Protein AF-0000000081810546 (afdb_homodimer)

Structure (mmCIF, N/CA/C/O backbone):
data_AF-0000000081810546-model_v1
#
loop_
_entity.id
_entity.type
_entity.pdbx_description
1 polymer 'CBY1-interacting BAR domain-containing protein 2'
#
loop_
_atom_site.group_PDB
_atom_site.id
_atom_site.type_symbol
_atom_site.label_atom_id
_atom_site.label_alt_id
_atom_site.label_comp_id
_atom_site.label_asym_id
_atom_site.label_entity_id
_atom_site.label_seq_id
_atom_site.pdbx_PDB_ins_code
_atom_site.Cartn_x
_atom_site.Cartn_y
_atom_site.Cartn_z
_atom_site.occupancy
_atom_site.B_iso_or_equiv
_atom_site.auth_seq_id
_atom_site.auth_comp_id
_atom_site.auth_asym_id
_atom_site.auth_atom_id
_atom_site.pdbx_PDB_model_num
ATOM 1 N N . MET A 1 1 ? -5.316 53.25 13.602 1 51.03 1 MET A N 1
ATOM 2 C CA . MET A 1 1 ? -6.574 52.5 13.625 1 51.03 1 MET A CA 1
ATOM 3 C C . MET A 1 1 ? -6.75 51.688 12.352 1 51.03 1 MET A C 1
ATOM 5 O O . MET A 1 1 ? -7.125 50.5 12.414 1 51.03 1 MET A O 1
ATOM 9 N N . ALA A 1 2 ? -6.516 52.219 11.133 1 59.62 2 ALA A N 1
ATOM 10 C CA . ALA A 1 2 ? -6.668 51.562 9.828 1 59.62 2 ALA A CA 1
ATOM 11 C C . ALA A 1 2 ? -5.645 50.469 9.648 1 59.62 2 ALA A C 1
ATOM 13 O O . ALA A 1 2 ? -5.977 49.375 9.133 1 59.62 2 ALA A O 1
ATOM 14 N N . VAL A 1 3 ? -4.461 50.594 10.016 1 60.44 3 VAL A N 1
ATOM 15 C CA . VAL A 1 3 ? -3.383 49.625 9.852 1 60.44 3 VAL A CA 1
ATOM 16 C C . VAL A 1 3 ? -3.682 48.375 10.672 1 60.44 3 VAL A C 1
ATOM 18 O O . VAL A 1 3 ? -3.455 47.281 10.203 1 60.44 3 VAL A O 1
ATOM 21 N N . SER A 1 4 ? -4.176 48.688 11.867 1 66.25 4 SER A N 1
ATOM 22 C CA . SER A 1 4 ? -4.504 47.594 12.758 1 66.25 4 SER A CA 1
ATOM 23 C C . SER A 1 4 ? -5.625 46.719 12.172 1 66.25 4 SER A C 1
ATOM 25 O O . SER A 1 4 ? -5.559 45.5 12.219 1 66.25 4 SER A O 1
ATOM 27 N N . ARG A 1 5 ? -6.512 47.406 11.477 1 67.44 5 ARG A N 1
ATOM 28 C CA . ARG A 1 5 ? -7.633 46.688 10.883 1 67.44 5 ARG A CA 1
ATOM 29 C C . ARG A 1 5 ? -7.184 45.875 9.672 1 67.44 5 ARG A C 1
ATOM 31 O O . ARG A 1 5 ? -7.684 44.781 9.43 1 67.44 5 ARG A O 1
ATOM 38 N N . HIS A 1 6 ? -6.32 46.375 8.93 1 68.12 6 HIS A N 1
ATOM 39 C CA . HIS A 1 6 ? -5.789 45.688 7.762 1 68.12 6 HIS A CA 1
ATOM 40 C C . HIS A 1 6 ? -4.992 44.438 8.18 1 68.12 6 HIS A C 1
ATOM 42 O O . HIS A 1 6 ? -5.133 43.375 7.57 1 68.12 6 HIS A O 1
ATOM 48 N N . ARG A 1 7 ? -4.207 44.594 9.188 1 72.5 7 ARG A N 1
ATOM 49 C CA . ARG A 1 7 ? -3.443 43.469 9.711 1 72.5 7 ARG A CA 1
ATOM 50 C C . ARG A 1 7 ? -4.371 42.375 10.219 1 72.5 7 ARG A C 1
ATOM 52 O O . ARG A 1 7 ? -4.121 41.188 9.992 1 72.5 7 ARG A O 1
ATOM 59 N N . GLU A 1 8 ? -5.461 42.844 10.844 1 76.44 8 GLU A N 1
ATOM 60 C CA . GLU A 1 8 ? -6.43 41.906 11.375 1 76.44 8 GLU A CA 1
ATOM 61 C C . GLU A 1 8 ? -7.164 41.188 10.25 1 76.44 8 GLU A C 1
ATOM 63 O O . GLU A 1 8 ? -7.395 39.969 10.336 1 76.44 8 GLU A O 1
ATOM 68 N N . GLY A 1 9 ? -7.457 41.844 9.195 1 78.19 9 GLY A N 1
ATOM 69 C CA . GLY A 1 9 ? -8.086 41.25 8.039 1 78.19 9 GLY A CA 1
ATOM 70 C C . GLY A 1 9 ? -7.211 40.219 7.352 1 78.19 9 GLY A C 1
ATOM 71 O O . GLY A 1 9 ? -7.684 39.125 6.988 1 78.19 9 GLY A O 1
ATOM 72 N N . ASN A 1 10 ? -5.988 40.531 7.215 1 80.94 10 ASN A N 1
ATOM 73 C CA . ASN A 1 10 ? -5.031 39.594 6.613 1 80.94 10 ASN A CA 1
ATOM 74 C C . ASN A 1 10 ? -4.867 38.344 7.449 1 80.94 10 ASN A C 1
ATOM 76 O O . ASN A 1 10 ? -4.824 37.219 6.91 1 80.94 10 ASN A O 1
ATOM 80 N N . GLN A 1 11 ? -4.785 38.531 8.758 1 81 11 GLN A N 1
ATOM 81 C CA . GLN A 1 11 ? -4.637 37.375 9.648 1 81 11 GLN A CA 1
ATOM 82 C C . GLN A 1 11 ? -5.863 36.469 9.586 1 81 11 GLN A C 1
ATOM 84 O O . GLN A 1 11 ? -5.734 35.25 9.625 1 81 11 GLN A O 1
ATOM 89 N N . LEU A 1 12 ? -7.02 37.094 9.461 1 85 12 LEU A N 1
ATOM 90 C CA . LEU A 1 12 ? -8.258 36.312 9.367 1 85 12 LEU A CA 1
ATOM 91 C C . LEU A 1 12 ? -8.32 35.562 8.055 1 85 12 LEU A C 1
ATOM 93 O O . LEU A 1 12 ? -8.789 34.406 8.016 1 85 12 LEU A O 1
ATOM 97 N N . LYS A 1 13 ? -7.832 36.094 7.008 1 86.38 13 LYS A N 1
ATOM 98 C CA . LYS A 1 13 ? -7.773 35.438 5.715 1 86.38 13 LYS A CA 1
ATOM 99 C C . LYS A 1 13 ? -6.824 34.25 5.754 1 86.38 13 LYS A C 1
ATOM 101 O O . LYS A 1 13 ? -7.117 33.188 5.184 1 86.38 13 LYS A O 1
ATOM 106 N N . LEU A 1 14 ? -5.758 34.406 6.434 1 85.5 14 LEU A N 1
ATOM 107 C CA . LEU A 1 14 ? -4.785 33.312 6.559 1 85.5 14 LEU A CA 1
ATOM 108 C C . LEU A 1 14 ? -5.363 32.156 7.348 1 85.5 14 LEU A C 1
ATOM 110 O O . LEU A 1 14 ? -5.164 30.984 6.984 1 85.5 14 LEU A O 1
ATOM 114 N N . LEU A 1 15 ? -6.098 32.5 8.359 1 87.5 15 LEU A N 1
ATOM 115 C CA . LEU A 1 15 ? -6.707 31.438 9.172 1 87.5 15 LEU A CA 1
ATOM 116 C C . LEU A 1 15 ? -7.762 30.688 8.367 1 87.5 15 LEU A C 1
ATOM 118 O O . LEU A 1 15 ? -7.93 29.469 8.555 1 87.5 15 LEU A O 1
ATOM 122 N N . SER A 1 16 ? -8.438 31.406 7.582 1 90.88 16 SER A N 1
ATOM 123 C CA . SER A 1 16 ? -9.43 30.766 6.73 1 90.88 16 SER A CA 1
ATOM 124 C C . SER A 1 16 ? -8.773 29.812 5.75 1 90.88 16 SER A C 1
ATOM 126 O O . SER A 1 16 ? -9.289 28.703 5.512 1 90.88 16 SER A O 1
ATOM 128 N N . LYS A 1 17 ? -7.723 30.234 5.156 1 91.94 17 LYS A N 1
ATOM 129 C CA . LYS A 1 17 ? -6.961 29.375 4.254 1 91.94 17 LYS A CA 1
ATOM 130 C C . LYS A 1 17 ? -6.43 28.141 4.984 1 91.94 17 LYS A C 1
ATOM 132 O O . LYS A 1 17 ? -6.469 27.031 4.445 1 91.94 17 LYS A O 1
ATOM 137 N N . ASP A 1 18 ? -5.945 28.391 6.18 1 93.38 18 ASP A N 1
ATOM 138 C CA . ASP A 1 18 ? -5.406 27.297 6.98 1 93.38 18 ASP A CA 1
ATOM 139 C C . ASP A 1 18 ? -6.5 26.281 7.328 1 93.38 18 ASP A C 1
ATOM 141 O O . ASP A 1 18 ? -6.277 25.078 7.246 1 93.38 18 ASP A O 1
ATOM 145 N N . GLU A 1 19 ? -7.637 26.766 7.715 1 94.25 19 GLU A N 1
ATOM 146 C CA . GLU A 1 19 ? -8.781 25.906 8 1 94.25 19 GLU A CA 1
ATOM 147 C C . GLU A 1 19 ? -9.141 25.047 6.797 1 94.25 19 GLU A C 1
ATOM 149 O O . GLU A 1 19 ? -9.367 23.844 6.93 1 94.25 19 GLU A O 1
ATOM 154 N N . SER A 1 20 ? -9.219 25.656 5.6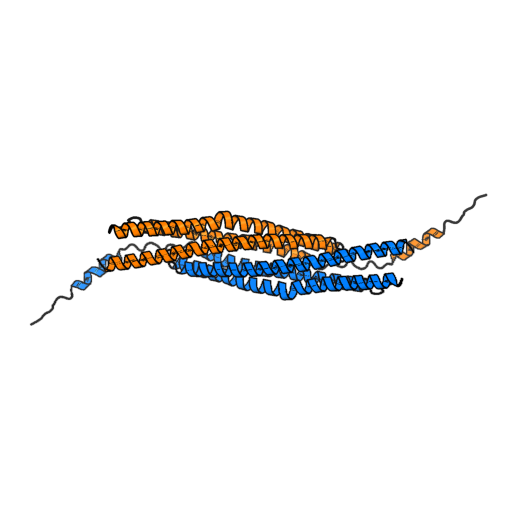68 1 95.31 20 SER A N 1
ATOM 155 C CA . SER A 1 20 ? -9.547 24.938 4.438 1 95.31 20 SER A CA 1
ATOM 156 C C . SER A 1 20 ? -8.508 23.859 4.133 1 95.31 20 SER A C 1
ATOM 158 O O . SER A 1 20 ? -8.852 22.766 3.703 1 95.31 20 SER A O 1
ATOM 160 N N . SER A 1 21 ? -7.258 24.219 4.324 1 95.31 21 SER A N 1
ATOM 161 C CA . SER A 1 21 ? -6.18 23.266 4.082 1 95.31 21 SER A CA 1
ATOM 162 C C . SER A 1 21 ? -6.301 22.047 4.996 1 95.31 21 SER A C 1
ATOM 164 O O . SER A 1 21 ? -6.105 20.922 4.551 1 95.31 21 SER A O 1
ATOM 166 N N . LEU A 1 22 ? -6.645 22.281 6.215 1 96.94 22 LEU A N 1
ATOM 167 C CA . LEU A 1 22 ? -6.805 21.203 7.176 1 96.94 22 LEU A CA 1
ATOM 168 C C . LEU A 1 22 ? -8 20.328 6.816 1 96.94 22 LEU A C 1
ATOM 170 O O . LEU A 1 22 ? -7.922 19.094 6.883 1 96.94 22 LEU A O 1
ATOM 174 N N . ARG A 1 23 ? -9.078 20.922 6.41 1 97.5 23 ARG A N 1
ATOM 175 C CA . ARG A 1 23 ? -10.258 20.188 5.98 1 97.5 23 ARG A CA 1
ATOM 176 C C . ARG A 1 23 ? -9.961 19.344 4.75 1 97.5 23 ARG A C 1
ATOM 178 O O . ARG A 1 23 ? -10.383 18.188 4.664 1 97.5 23 ARG A O 1
ATOM 185 N N . ASN A 1 24 ? -9.266 19.922 3.834 1 98.06 24 ASN A N 1
ATOM 186 C CA . ASN A 1 24 ? -8.898 19.203 2.621 1 98.06 24 ASN A CA 1
ATOM 187 C C . ASN A 1 24 ? -8 18.016 2.932 1 98.06 24 ASN A C 1
ATOM 189 O O . ASN A 1 24 ? -8.156 16.938 2.34 1 98.06 24 ASN A O 1
ATOM 193 N N . LEU A 1 25 ? -7.043 18.203 3.826 1 98.5 25 LEU A N 1
ATOM 194 C CA . LEU A 1 25 ? -6.188 17.094 4.219 1 98.5 25 LEU A CA 1
ATOM 195 C C . LEU A 1 25 ? -7 15.984 4.875 1 98.5 25 LEU A C 1
ATOM 197 O O . LEU A 1 25 ? -6.77 14.805 4.617 1 98.5 25 LEU A O 1
ATOM 201 N N . CYS A 1 26 ? -7.918 16.422 5.711 1 98.69 26 CYS A N 1
ATOM 202 C CA . CYS A 1 26 ? -8.812 15.461 6.348 1 98.69 26 CYS A CA 1
ATOM 203 C C . CYS A 1 26 ? -9.586 14.656 5.309 1 98.69 26 CYS A C 1
ATOM 205 O O . CYS A 1 26 ? -9.594 13.422 5.348 1 98.69 26 CYS A O 1
ATOM 207 N N . THR A 1 27 ? -10.172 15.344 4.324 1 98.75 27 THR A N 1
ATOM 208 C CA . THR A 1 27 ? -10.953 14.703 3.264 1 98.75 27 THR A CA 1
ATOM 209 C C . THR A 1 27 ? -10.07 13.781 2.426 1 98.75 27 THR A C 1
ATOM 211 O O . THR A 1 27 ? -10.461 12.656 2.109 1 98.75 27 THR A O 1
ATOM 214 N N . ALA A 1 28 ? -8.898 14.203 2.051 1 98.88 28 ALA A N 1
ATOM 215 C CA . ALA A 1 28 ? -7.961 13.398 1.27 1 98.88 28 ALA A CA 1
ATOM 216 C C . ALA A 1 28 ? -7.574 12.133 2.018 1 98.88 28 ALA A C 1
ATOM 218 O O . ALA A 1 28 ? -7.484 11.055 1.421 1 98.88 28 ALA A O 1
ATOM 219 N N . THR A 1 29 ? -7.355 12.258 3.301 1 98.88 29 THR A N 1
ATOM 220 C CA . THR A 1 29 ? -6.957 11.102 4.105 1 98.88 29 THR A CA 1
ATOM 221 C C . THR A 1 29 ? -8.102 10.102 4.207 1 98.88 29 THR A C 1
ATOM 223 O O . THR A 1 29 ? -7.871 8.891 4.172 1 98.88 29 THR A O 1
ATOM 226 N N . ALA A 1 30 ? -9.297 10.609 4.336 1 98.88 30 ALA A N 1
ATOM 227 C CA . ALA A 1 30 ? -10.453 9.727 4.379 1 98.88 30 ALA A CA 1
ATOM 228 C C . ALA A 1 30 ? -10.609 8.953 3.07 1 98.88 30 ALA A C 1
ATOM 230 O O . ALA A 1 30 ? -10.867 7.75 3.078 1 98.88 30 ALA A O 1
ATOM 231 N N . LYS A 1 31 ? -10.5 9.617 1.938 1 98.88 31 LYS A N 1
ATOM 232 C CA . LYS A 1 31 ? -10.562 8.961 0.635 1 98.88 31 LYS A CA 1
ATOM 233 C C . LYS A 1 31 ? -9.453 7.926 0.49 1 98.88 31 LYS A C 1
ATOM 235 O O . LYS A 1 31 ? -9.68 6.836 -0.043 1 98.88 31 LYS A O 1
ATOM 240 N N . TYR A 1 32 ? -8.273 8.328 0.966 1 98.94 32 TYR A N 1
ATOM 241 C CA . TYR A 1 32 ? -7.129 7.414 0.957 1 98.94 32 TYR A CA 1
ATOM 242 C C . TYR A 1 32 ? -7.434 6.152 1.755 1 98.94 32 TYR A C 1
ATOM 244 O O . TYR A 1 32 ? -7.184 5.039 1.286 1 98.94 32 TYR A O 1
ATOM 252 N N . ALA A 1 33 ? -7.988 6.324 2.912 1 98.94 33 ALA A N 1
ATOM 253 C CA . ALA A 1 33 ? -8.344 5.188 3.756 1 98.94 33 ALA A CA 1
ATOM 254 C C . ALA A 1 33 ? -9.336 4.27 3.055 1 98.94 33 ALA A C 1
ATOM 256 O O . ALA A 1 33 ? -9.25 3.045 3.16 1 98.94 33 ALA A O 1
ATOM 257 N N . ASN A 1 34 ? -10.258 4.855 2.357 1 98.88 34 ASN A N 1
ATOM 258 C CA . ASN A 1 34 ? -11.234 4.07 1.616 1 98.88 34 ASN A CA 1
ATOM 259 C C . ASN A 1 34 ? -10.57 3.203 0.552 1 98.88 34 ASN A C 1
ATOM 261 O O . ASN A 1 34 ? -10.945 2.043 0.366 1 98.88 34 ASN A O 1
ATOM 265 N N . VAL A 1 35 ? -9.641 3.73 -0.156 1 98.94 35 VAL A N 1
ATOM 266 C CA . VAL A 1 35 ? -8.969 2.982 -1.213 1 98.94 35 VAL A CA 1
ATOM 267 C C . VAL A 1 35 ? -8.07 1.915 -0.599 1 98.94 35 VAL A C 1
ATOM 269 O O . VAL A 1 35 ? -7.926 0.821 -1.15 1 98.94 35 VAL A O 1
ATOM 272 N N . VAL A 1 36 ? -7.41 2.207 0.556 1 98.94 36 VAL A N 1
ATOM 273 C CA . VAL A 1 36 ? -6.637 1.188 1.26 1 98.94 36 VAL A CA 1
ATOM 274 C C . VAL A 1 36 ? -7.539 0.01 1.618 1 98.94 36 VAL A C 1
ATOM 276 O O . VAL A 1 36 ? -7.133 -1.148 1.516 1 98.94 36 VAL A O 1
ATOM 279 N N . ALA A 1 37 ? -8.773 0.304 2.035 1 98.94 37 ALA A N 1
ATOM 280 C CA . ALA A 1 37 ? -9.711 -0.763 2.359 1 98.94 37 ALA A CA 1
ATOM 281 C C . ALA A 1 37 ? -10.016 -1.621 1.133 1 98.94 37 ALA A C 1
ATOM 283 O O . ALA A 1 37 ? -10.109 -2.848 1.232 1 98.94 37 ALA A O 1
ATOM 284 N N . LYS A 1 38 ? -10.203 -1.02 -0.005 1 98.88 38 LYS A N 1
ATOM 285 C CA . LYS A 1 38 ? -10.422 -1.76 -1.245 1 98.88 38 LYS A CA 1
ATOM 286 C C . LYS A 1 38 ? -9.203 -2.609 -1.596 1 98.88 38 LYS A C 1
ATOM 288 O O . LYS A 1 38 ? -9.336 -3.746 -2.051 1 98.88 38 LYS A O 1
ATOM 293 N N . LEU A 1 39 ? -8.031 -2.023 -1.406 1 98.88 39 LEU A N 1
ATOM 294 C CA . LEU A 1 39 ? -6.793 -2.738 -1.675 1 98.88 39 LEU A CA 1
ATOM 295 C C . LEU A 1 39 ? -6.68 -3.982 -0.8 1 98.88 39 LEU A C 1
ATOM 297 O O . LEU A 1 39 ? -6.223 -5.031 -1.261 1 98.88 39 LEU A O 1
ATOM 301 N N . ARG A 1 40 ? -7.094 -3.803 0.443 1 98.88 40 ARG A N 1
ATOM 302 C CA . ARG A 1 40 ? -7.129 -4.941 1.354 1 98.88 40 ARG A CA 1
ATOM 303 C C . ARG A 1 40 ? -7.98 -6.07 0.788 1 98.88 40 ARG A C 1
ATOM 305 O O . ARG A 1 40 ? -7.562 -7.23 0.784 1 98.88 40 ARG A O 1
ATOM 312 N N . GLY A 1 41 ? -9.156 -5.73 0.324 1 98.75 41 GLY A N 1
ATOM 313 C CA . GLY A 1 41 ? -10.023 -6.727 -0.281 1 98.75 41 GLY A CA 1
ATOM 314 C C . GLY A 1 41 ? -9.391 -7.426 -1.471 1 98.75 41 GLY A C 1
ATOM 315 O O . GLY A 1 41 ? -9.461 -8.648 -1.587 1 98.75 41 GLY A O 1
ATOM 316 N N . GLN A 1 42 ? -8.75 -6.68 -2.361 1 98.88 42 GLN A N 1
ATOM 317 C CA . GLN A 1 42 ? -8.086 -7.273 -3.52 1 98.88 42 GLN A CA 1
ATOM 318 C C . GLN A 1 42 ? -6.902 -8.133 -3.096 1 98.88 42 GLN A C 1
ATOM 320 O O . GLN A 1 42 ? -6.617 -9.156 -3.725 1 98.88 42 GLN A O 1
ATOM 325 N N . GLY A 1 43 ? -6.133 -7.668 -2.066 1 98.81 43 GLY A N 1
ATOM 326 C CA . GLY A 1 43 ? -5.055 -8.484 -1.521 1 98.81 43 GLY A CA 1
ATOM 327 C C . GLY A 1 43 ? -5.531 -9.82 -0.993 1 98.81 43 GLY A C 1
ATOM 328 O O . GLY A 1 43 ? -4.863 -10.844 -1.183 1 98.81 43 GLY A O 1
ATOM 329 N N . ASP A 1 44 ? -6.691 -9.852 -0.369 1 98.81 44 ASP A N 1
ATOM 330 C CA . ASP A 1 44 ? -7.285 -11.102 0.105 1 98.81 44 ASP A CA 1
ATOM 331 C C . ASP A 1 44 ? -7.609 -12.031 -1.06 1 98.81 44 ASP A C 1
ATOM 333 O O . ASP A 1 44 ? -7.461 -13.25 -0.944 1 98.81 44 ASP A O 1
ATOM 337 N N . ASP A 1 45 ? -8.086 -11.477 -2.119 1 98.81 45 ASP A N 1
ATOM 338 C CA . ASP A 1 45 ? -8.375 -12.281 -3.305 1 98.81 45 ASP A CA 1
ATOM 339 C C . ASP A 1 45 ? -7.113 -12.938 -3.848 1 98.81 45 ASP A C 1
ATOM 341 O O . ASP A 1 45 ? -7.121 -14.117 -4.199 1 98.81 45 ASP A O 1
ATOM 345 N N . ILE A 1 46 ? -6.008 -12.195 -3.918 1 98.88 46 ILE A N 1
ATOM 346 C CA . ILE A 1 46 ? -4.73 -12.734 -4.371 1 98.88 46 ILE A CA 1
ATOM 347 C C . ILE A 1 46 ? -4.293 -13.867 -3.441 1 98.88 46 ILE A C 1
ATOM 349 O O . ILE A 1 46 ? -3.881 -14.93 -3.9 1 98.88 46 ILE A O 1
ATOM 353 N N . ALA A 1 47 ? -4.387 -13.617 -2.166 1 98.88 47 ALA A N 1
ATOM 354 C CA . ALA A 1 47 ? -4 -14.648 -1.198 1 98.88 47 ALA A CA 1
ATOM 355 C C . ALA A 1 47 ? -4.809 -15.922 -1.403 1 98.88 47 ALA A C 1
ATOM 357 O O . ALA A 1 47 ? -4.258 -17.031 -1.358 1 98.88 47 ALA A O 1
ATOM 358 N N . THR A 1 48 ? -6.078 -15.75 -1.615 1 98.69 48 THR A N 1
ATOM 359 C CA . THR A 1 48 ? -6.973 -16.891 -1.841 1 98.69 48 THR A CA 1
ATOM 360 C C . THR A 1 48 ? -6.566 -17.656 -3.096 1 98.69 48 THR A C 1
ATOM 362 O O . THR A 1 48 ? -6.496 -18.875 -3.084 1 98.69 48 THR A O 1
ATOM 365 N N . GLN A 1 49 ? -6.262 -16.969 -4.16 1 98.44 49 GLN A N 1
ATOM 366 C CA . GLN A 1 49 ? -5.875 -17.609 -5.414 1 98.44 49 GLN A CA 1
ATOM 367 C C . GLN A 1 49 ? -4.52 -18.281 -5.285 1 98.44 49 GLN A C 1
ATOM 369 O O . GLN A 1 49 ? -4.301 -19.359 -5.855 1 98.44 49 GLN A O 1
ATOM 374 N N . LEU A 1 50 ? -3.562 -17.703 -4.559 1 98.5 50 LEU A N 1
ATOM 375 C CA . LEU A 1 50 ? -2.285 -18.344 -4.277 1 98.5 50 LEU A CA 1
ATOM 376 C C . LEU A 1 50 ? -2.492 -19.641 -3.486 1 98.5 50 LEU A C 1
ATOM 378 O O . LEU A 1 50 ? -1.842 -20.656 -3.758 1 98.5 50 LEU A O 1
ATOM 382 N N . HIS A 1 51 ? -3.393 -19.516 -2.537 1 98.31 51 HIS A N 1
ATOM 383 C CA . HIS A 1 51 ? -3.707 -20.719 -1.768 1 98.31 51 HIS A CA 1
ATOM 384 C C . HIS A 1 51 ? -4.254 -21.828 -2.666 1 98.31 51 HIS A C 1
ATOM 386 O O . HIS A 1 51 ? -3.834 -22.984 -2.561 1 98.31 51 HIS A O 1
ATOM 392 N N . THR A 1 52 ? -5.164 -21.484 -3.518 1 97.38 52 THR A N 1
ATOM 393 C CA . THR A 1 52 ? -5.719 -22.453 -4.465 1 97.38 52 THR A CA 1
ATOM 394 C C . THR A 1 52 ? -4.621 -23.016 -5.367 1 97.38 52 THR A C 1
ATOM 396 O O . THR A 1 52 ? -4.562 -24.219 -5.602 1 97.38 52 THR A O 1
ATOM 399 N N . LEU A 1 53 ? -3.734 -22.188 -5.809 1 96.38 53 LEU A N 1
ATOM 400 C CA . LEU A 1 53 ? -2.639 -22.594 -6.684 1 96.38 53 LEU A CA 1
ATOM 401 C C . LEU A 1 53 ? -1.701 -23.562 -5.973 1 96.38 53 LEU A C 1
ATOM 403 O O . LEU A 1 53 ? -1.115 -24.438 -6.605 1 96.38 53 LEU A O 1
ATOM 407 N N . SER A 1 54 ? -1.544 -23.406 -4.695 1 96.69 54 SER A N 1
ATOM 408 C CA . SER A 1 54 ? -0.663 -24.266 -3.91 1 96.69 54 SER A CA 1
ATOM 409 C C . SER A 1 54 ? -1.163 -25.703 -3.895 1 96.69 54 SER A C 1
ATOM 411 O O . SER A 1 54 ? -0.434 -26.625 -3.5 1 96.69 54 SER A O 1
ATOM 413 N N . THR A 1 55 ? -2.346 -25.938 -4.371 1 94.94 55 THR A N 1
ATOM 414 C CA . THR A 1 55 ? -2.893 -27.281 -4.434 1 94.94 55 THR A CA 1
ATOM 415 C C . THR A 1 55 ? -2.885 -27.812 -5.867 1 94.94 55 THR A C 1
ATOM 417 O O . THR A 1 55 ? -3.383 -28.906 -6.141 1 94.94 55 THR A O 1
ATOM 420 N N . SER A 1 56 ? -2.348 -27.062 -6.754 1 92.56 56 SER A N 1
ATOM 421 C CA . SER A 1 56 ? -2.344 -27.375 -8.18 1 92.56 56 SER A CA 1
ATOM 422 C C . SER A 1 56 ? -1.42 -28.562 -8.469 1 92.56 56 SER A C 1
ATOM 424 O O . SER A 1 56 ? -0.367 -28.703 -7.848 1 92.56 56 SER A O 1
ATOM 426 N N . ALA A 1 57 ? -1.674 -29.344 -9.469 1 89.19 57 ALA A N 1
ATOM 427 C CA . ALA A 1 57 ? -0.893 -30.516 -9.867 1 89.19 57 ALA A CA 1
ATOM 428 C C . ALA A 1 57 ? 0.325 -30.109 -10.688 1 89.19 57 ALA A C 1
ATOM 430 O O . ALA A 1 57 ? 1.226 -30.922 -10.914 1 89.19 57 ALA A O 1
ATOM 431 N N . ILE A 1 58 ? 0.351 -28.938 -11.055 1 88.75 58 ILE A N 1
ATOM 432 C CA . ILE A 1 58 ? 1.464 -28.422 -11.844 1 88.75 58 ILE A CA 1
ATOM 433 C C . ILE A 1 58 ? 2.744 -28.453 -11.016 1 88.75 58 ILE A C 1
ATOM 435 O O . ILE A 1 58 ? 3.832 -28.688 -11.547 1 88.75 58 ILE A O 1
ATOM 439 N N . PHE A 1 59 ? 2.625 -28.297 -9.812 1 92.88 59 PHE A N 1
ATOM 440 C CA . PHE A 1 59 ? 3.795 -28.078 -8.969 1 92.88 59 PHE A CA 1
ATOM 441 C C . PHE A 1 59 ? 4.121 -29.328 -8.156 1 92.88 59 PHE A C 1
ATOM 443 O O . PHE A 1 59 ? 3.217 -30.047 -7.73 1 92.88 59 PHE A O 1
ATOM 450 N N . GLU A 1 60 ? 5.418 -29.516 -7.973 1 91.5 60 GLU A N 1
ATOM 451 C CA . GLU A 1 60 ? 5.887 -30.531 -7.047 1 91.5 60 GLU A CA 1
ATOM 452 C C . GLU A 1 60 ? 5.555 -30.172 -5.602 1 91.5 60 GLU A C 1
ATOM 454 O O . GLU A 1 60 ? 5.363 -29 -5.281 1 91.5 60 GLU A O 1
ATOM 459 N N . PRO A 1 61 ? 5.539 -31.141 -4.762 1 93.75 61 PRO A N 1
ATOM 460 C CA . PRO A 1 61 ? 5.102 -30.906 -3.383 1 93.75 61 PRO A CA 1
ATOM 461 C C . PRO A 1 61 ? 5.902 -29.812 -2.68 1 93.75 61 PRO A C 1
ATOM 463 O O . PRO A 1 61 ? 5.332 -28.984 -1.966 1 93.75 61 PRO A O 1
ATOM 466 N N . HIS A 1 62 ? 7.188 -29.781 -2.852 1 92.38 62 HIS A N 1
ATOM 467 C CA . HIS A 1 62 ? 8 -28.781 -2.162 1 92.38 62 HIS A CA 1
ATOM 468 C C . HIS A 1 62 ? 7.695 -27.375 -2.67 1 92.38 62 HIS A C 1
ATOM 470 O O . HIS A 1 62 ? 7.719 -26.422 -1.899 1 92.38 62 HIS A O 1
ATOM 476 N N . LEU A 1 63 ? 7.367 -27.219 -3.906 1 94.69 63 LEU A N 1
ATOM 477 C CA . LEU A 1 63 ? 6.98 -25.922 -4.465 1 94.69 63 LEU A CA 1
ATOM 478 C C . LEU A 1 63 ? 5.59 -25.516 -3.988 1 94.69 63 LEU A C 1
ATOM 480 O O . LEU A 1 63 ? 5.344 -24.344 -3.713 1 94.69 63 LEU A O 1
ATOM 484 N N . LYS A 1 64 ? 4.707 -26.531 -3.863 1 96.19 64 LYS A N 1
ATOM 485 C CA . LYS A 1 64 ? 3.369 -26.266 -3.336 1 96.19 64 LYS A CA 1
ATOM 486 C C . LYS A 1 64 ? 3.438 -25.656 -1.942 1 96.19 64 LYS A C 1
ATOM 488 O O . LYS A 1 64 ? 2.719 -24.688 -1.648 1 96.19 64 LYS A O 1
ATOM 493 N N . ASN A 1 65 ? 4.289 -26.172 -1.183 1 97.06 65 ASN A N 1
ATOM 494 C CA . ASN A 1 65 ? 4.453 -25.656 0.175 1 97.06 65 ASN A CA 1
ATOM 495 C C . ASN A 1 65 ? 4.934 -24.203 0.177 1 97.06 65 ASN A C 1
ATOM 497 O O . ASN A 1 65 ? 4.5 -23.406 1.008 1 97.06 65 ASN A O 1
ATOM 501 N N . LYS A 1 66 ? 5.816 -23.922 -0.678 1 97.69 66 LYS A N 1
ATOM 502 C CA . LYS A 1 66 ? 6.344 -22.562 -0.765 1 97.69 66 LYS A CA 1
ATOM 503 C C . LYS A 1 66 ? 5.27 -21.578 -1.221 1 97.69 66 LYS A C 1
ATOM 505 O O . LYS A 1 66 ? 5.184 -20.469 -0.708 1 97.69 66 LYS A O 1
ATOM 510 N N . ILE A 1 67 ? 4.449 -22 -2.158 1 97.88 67 ILE A N 1
ATOM 511 C CA . ILE A 1 67 ? 3.35 -21.172 -2.627 1 97.88 67 ILE A CA 1
ATOM 512 C C . ILE A 1 67 ? 2.336 -20.969 -1.503 1 97.88 67 ILE A C 1
ATOM 514 O O . ILE A 1 67 ? 1.832 -19.859 -1.305 1 97.88 67 ILE A O 1
ATOM 518 N N . PHE A 1 68 ? 2.062 -22.016 -0.795 1 98.38 68 PHE A N 1
ATOM 519 C CA . PHE A 1 68 ? 1.164 -21.938 0.351 1 98.38 68 PHE A CA 1
ATOM 520 C C . PHE A 1 68 ? 1.682 -20.938 1.378 1 98.38 68 PHE A C 1
ATOM 522 O O . PHE A 1 68 ? 0.919 -20.109 1.889 1 98.38 68 PHE A O 1
ATOM 529 N N . PHE A 1 69 ? 2.914 -20.984 1.622 1 98.56 69 PHE A N 1
ATOM 530 C CA . PHE A 1 69 ? 3.523 -20.078 2.576 1 98.56 69 PHE A CA 1
ATOM 531 C C . PHE A 1 69 ? 3.414 -18.625 2.088 1 98.56 69 PHE A C 1
ATOM 533 O O . PHE A 1 69 ? 3.096 -17.734 2.863 1 98.56 69 PHE A O 1
ATOM 540 N N . ALA A 1 70 ? 3.688 -18.422 0.838 1 98.69 70 ALA A N 1
ATOM 541 C CA . ALA A 1 70 ? 3.537 -17.094 0.261 1 98.69 70 ALA A CA 1
ATOM 542 C C . ALA A 1 70 ? 2.102 -16.578 0.404 1 98.69 70 ALA A C 1
ATOM 544 O O . ALA A 1 70 ? 1.875 -15.414 0.724 1 98.69 70 ALA A O 1
ATOM 545 N N . ALA A 1 71 ? 1.146 -17.484 0.176 1 98.81 71 ALA A N 1
ATOM 546 C CA . ALA A 1 71 ? -0.26 -17.125 0.341 1 98.81 71 ALA A CA 1
ATOM 547 C C . ALA A 1 71 ? -0.54 -16.641 1.763 1 98.81 71 ALA A C 1
ATOM 549 O O . ALA A 1 71 ? -1.256 -15.656 1.963 1 98.81 71 ALA A O 1
ATOM 550 N N . GLN A 1 72 ? 0.029 -17.312 2.723 1 98.88 72 GLN A N 1
ATOM 551 C CA . GLN A 1 72 ? -0.15 -16.938 4.121 1 98.88 72 GLN A CA 1
ATOM 552 C C . GLN A 1 72 ? 0.469 -15.562 4.406 1 98.88 72 GLN A C 1
ATOM 554 O O . GLN A 1 72 ? -0.125 -14.742 5.109 1 98.88 72 GLN A O 1
ATOM 559 N N . CYS A 1 73 ? 1.606 -15.367 3.865 1 98.88 73 CYS A N 1
ATOM 560 C CA . CYS A 1 73 ? 2.26 -14.078 4.043 1 98.88 73 CYS A CA 1
ATOM 561 C C . CYS A 1 73 ? 1.425 -12.953 3.441 1 98.88 73 CYS A C 1
ATOM 563 O O . CYS A 1 73 ? 1.21 -11.922 4.082 1 98.88 73 CYS A O 1
ATOM 565 N N . VAL A 1 74 ? 0.93 -13.148 2.26 1 98.88 74 VAL A N 1
ATOM 566 C CA . VAL A 1 74 ? 0.122 -12.133 1.595 1 98.88 74 VAL A CA 1
ATOM 567 C C . VAL A 1 74 ? -1.153 -11.883 2.396 1 98.88 74 VAL A C 1
ATOM 569 O O . VAL A 1 74 ? -1.579 -10.734 2.551 1 98.88 74 VAL A O 1
ATOM 572 N N . SER A 1 75 ? -1.739 -12.93 2.875 1 98.94 75 SER A N 1
ATOM 573 C CA . SER A 1 75 ? -2.934 -12.789 3.701 1 98.94 75 SER A CA 1
ATOM 574 C C . SER A 1 75 ? -2.643 -11.984 4.961 1 98.94 75 SER A C 1
ATOM 576 O O . SER A 1 75 ? -3.436 -11.125 5.348 1 98.94 75 SER A O 1
ATOM 578 N N . GLN A 1 76 ? -1.554 -12.273 5.582 1 98.94 76 GLN A N 1
ATOM 579 C CA . GLN A 1 76 ? -1.199 -11.555 6.805 1 98.94 76 GLN A CA 1
ATOM 580 C C . GLN A 1 76 ? -0.932 -10.086 6.523 1 98.94 76 GLN A C 1
ATOM 582 O O . GLN A 1 76 ? -1.232 -9.219 7.355 1 98.94 76 GLN A O 1
ATOM 587 N N . VAL A 1 77 ? -0.338 -9.773 5.426 1 98.94 77 VAL A N 1
ATOM 588 C CA . VAL A 1 77 ? -0.169 -8.383 5.027 1 98.94 77 VAL A CA 1
ATOM 589 C C . VAL A 1 77 ? -1.523 -7.676 5.02 1 98.94 77 VAL A C 1
ATOM 591 O O . VAL A 1 77 ? -1.633 -6.52 5.441 1 98.94 77 VAL A O 1
ATOM 594 N N . GLN A 1 78 ? -2.57 -8.391 4.547 1 98.88 78 GLN A N 1
ATOM 595 C CA . GLN A 1 78 ? -3.893 -7.777 4.484 1 98.88 78 GLN A CA 1
ATOM 596 C C . GLN A 1 78 ? -4.457 -7.551 5.883 1 98.88 78 GLN A C 1
ATOM 598 O O . GLN A 1 78 ? -5.188 -6.582 6.113 1 98.88 78 GLN A O 1
ATOM 603 N N . ASP A 1 79 ? -4.113 -8.391 6.832 1 98.69 79 ASP A N 1
ATOM 604 C CA . ASP A 1 79 ? -4.508 -8.148 8.211 1 98.69 79 ASP A CA 1
ATOM 605 C C . ASP A 1 79 ? -3.936 -6.824 8.727 1 98.69 79 ASP A C 1
ATOM 607 O O . ASP A 1 79 ? -4.629 -6.062 9.398 1 98.69 79 ASP A O 1
ATOM 611 N N . TYR A 1 80 ? -2.734 -6.598 8.43 1 98.56 80 TYR A N 1
ATOM 612 C CA . TYR A 1 80 ? -2.111 -5.352 8.859 1 98.56 80 TYR A CA 1
ATOM 613 C C . TYR A 1 80 ? -2.682 -4.164 8.086 1 98.56 80 TYR A C 1
ATOM 615 O O . TYR A 1 80 ? -2.764 -3.055 8.617 1 98.56 80 TYR A O 1
ATOM 623 N N . ARG A 1 81 ? -3.033 -4.367 6.816 1 98.62 81 ARG A N 1
ATOM 624 C CA . ARG A 1 81 ? -3.721 -3.312 6.082 1 98.62 81 ARG A CA 1
ATOM 625 C C . ARG A 1 81 ? -5.055 -2.971 6.73 1 98.62 81 ARG A C 1
ATOM 627 O O . ARG A 1 81 ? -5.473 -1.81 6.73 1 98.62 81 ARG A O 1
ATOM 634 N N . SER A 1 82 ? -5.738 -4.016 7.309 1 98.75 82 SER A N 1
ATOM 635 C CA . SER A 1 82 ? -6.965 -3.76 8.055 1 98.75 82 SER A CA 1
ATOM 636 C C . SER A 1 82 ? -6.703 -2.867 9.258 1 98.75 82 SER A C 1
ATOM 638 O O . SER A 1 82 ? -7.492 -1.965 9.555 1 98.75 82 SER A O 1
ATOM 640 N N . LEU A 1 83 ? -5.617 -3.129 9.953 1 98.81 83 LEU A N 1
ATOM 641 C CA . LEU A 1 83 ? -5.227 -2.285 11.078 1 98.81 83 LEU A CA 1
ATOM 642 C C . LEU A 1 83 ? -4.906 -0.869 10.609 1 98.81 83 LEU A C 1
ATOM 644 O O . LEU A 1 83 ? -5.254 0.104 11.281 1 98.81 83 LEU A O 1
ATOM 648 N N . GLN A 1 84 ? -4.23 -0.775 9.469 1 98.81 84 GLN A N 1
ATOM 649 C CA . GLN A 1 84 ? -3.951 0.525 8.867 1 98.81 84 GLN A CA 1
ATOM 650 C C . GLN A 1 84 ? -5.238 1.306 8.617 1 98.81 84 GLN A C 1
ATOM 652 O O . GLN A 1 84 ? -5.34 2.479 8.984 1 98.81 84 GLN A O 1
ATOM 657 N N . VAL A 1 85 ? -6.223 0.673 8.023 1 98.94 85 VAL A N 1
ATOM 658 C CA . VAL A 1 85 ? -7.504 1.301 7.727 1 98.94 85 VAL A CA 1
ATOM 659 C C . VAL A 1 85 ? -8.172 1.755 9.023 1 98.94 85 VAL A C 1
ATOM 661 O O . VAL A 1 85 ? -8.672 2.877 9.109 1 98.94 85 VAL A O 1
ATOM 664 N N . GLU A 1 86 ? -8.109 0.931 9.977 1 98.88 86 GLU A N 1
ATOM 665 C CA . GLU A 1 86 ? -8.719 1.251 11.266 1 98.88 86 GLU A CA 1
ATOM 666 C C . GLU A 1 86 ? -8.062 2.477 11.898 1 98.88 86 GLU A C 1
ATOM 668 O O . GLU A 1 86 ? -8.758 3.375 12.375 1 98.88 86 GLU A O 1
ATOM 673 N N . ARG A 1 87 ? -6.754 2.52 11.906 1 98.88 87 ARG A N 1
ATOM 674 C CA . ARG A 1 87 ? -6.027 3.645 12.484 1 98.88 87 ARG A CA 1
ATOM 675 C C . ARG A 1 87 ? -6.312 4.934 11.719 1 98.88 87 ARG A C 1
ATOM 677 O O . ARG A 1 87 ? -6.484 5.992 12.32 1 98.88 87 ARG A O 1
ATOM 684 N N . LEU A 1 88 ? -6.352 4.824 10.422 1 98.88 88 LEU A N 1
ATOM 685 C CA . LEU A 1 88 ? -6.668 6 9.617 1 98.88 88 LEU A CA 1
ATOM 686 C C . LEU A 1 88 ? -8.07 6.516 9.93 1 98.88 88 LEU A C 1
ATOM 688 O O . LEU A 1 88 ? -8.25 7.707 10.195 1 98.88 88 LEU A O 1
ATOM 692 N N . GLU A 1 89 ? -9.016 5.641 10.008 1 98.81 89 GLU A N 1
ATOM 693 C CA . GLU A 1 89 ? -10.422 6.02 10.109 1 98.81 89 GLU A CA 1
ATOM 694 C C . GLU A 1 89 ? -10.781 6.395 11.539 1 98.81 89 GLU A C 1
ATOM 696 O O . GLU A 1 89 ? -11.641 7.258 11.766 1 98.81 89 GLU A O 1
ATOM 701 N N . ARG A 1 90 ? -10.133 5.797 12.516 1 98.62 90 ARG A N 1
ATOM 702 C CA . ARG A 1 90 ? -10.586 5.977 13.891 1 98.62 90 ARG A CA 1
ATOM 703 C C . ARG A 1 90 ? -9.664 6.922 14.656 1 98.62 90 ARG A C 1
ATOM 705 O O . ARG A 1 90 ? -10.031 7.422 15.727 1 98.62 90 ARG A O 1
ATOM 712 N N . GLN A 1 91 ? -8.508 7.148 14.109 1 98.56 91 GLN A N 1
ATOM 713 C CA . GLN A 1 91 ? -7.562 7.984 14.844 1 98.56 91 GLN A CA 1
ATOM 714 C C . GLN A 1 91 ? -7.117 9.18 14.008 1 98.56 91 GLN A C 1
ATOM 716 O O . GLN A 1 91 ? -7.391 10.328 14.359 1 98.56 91 GLN A O 1
ATOM 721 N N . VAL A 1 92 ? -6.609 8.945 12.859 1 98.81 92 VAL A N 1
ATOM 722 C CA . VAL A 1 92 ? -5.961 9.992 12.078 1 98.81 92 VAL A CA 1
ATOM 723 C C . VAL A 1 92 ? -7.008 10.961 11.539 1 98.81 92 VAL A C 1
ATOM 725 O O . VAL A 1 92 ? -6.914 12.172 11.766 1 98.81 92 VAL A O 1
ATOM 728 N N . VAL A 1 93 ? -8.023 10.406 10.836 1 98.88 93 VAL A N 1
ATOM 729 C CA . VAL A 1 93 ? -9.039 11.242 10.203 1 98.88 93 VAL A CA 1
ATOM 730 C C . VAL A 1 93 ? -9.773 12.047 11.273 1 98.88 93 VAL A C 1
ATOM 732 O O . VAL A 1 93 ? -9.914 13.266 11.156 1 98.88 93 VAL A O 1
ATOM 735 N N . PRO A 1 94 ? -10.18 11.469 12.422 1 98.75 94 PRO A N 1
ATOM 736 C CA . PRO A 1 94 ? -10.82 12.266 13.469 1 98.75 94 PRO A CA 1
ATOM 737 C C . PRO A 1 94 ? -9.898 13.336 14.047 1 98.75 94 PRO A C 1
ATOM 739 O O . PRO A 1 94 ? -10.344 14.438 14.359 1 98.75 94 PRO A O 1
ATOM 742 N N . SER A 1 95 ? -8.617 13.031 14.234 1 98.31 95 SER A N 1
ATOM 743 C CA . SER A 1 95 ? -7.656 14 14.75 1 98.31 95 SER A CA 1
ATOM 744 C C . SER A 1 95 ? -7.504 15.18 13.789 1 98.31 95 SER A C 1
ATOM 746 O O . SER A 1 95 ? -7.426 16.328 14.227 1 98.31 95 SER A O 1
ATOM 748 N N . LEU A 1 96 ? -7.484 14.93 12.523 1 98.25 96 LEU A N 1
ATOM 749 C CA . LEU A 1 96 ? -7.406 15.977 11.516 1 98.25 96 LEU A CA 1
ATOM 750 C C . LEU A 1 96 ? -8.688 16.812 11.508 1 98.25 96 LEU A C 1
ATOM 752 O O . LEU A 1 96 ? -8.633 18.031 11.367 1 98.25 96 LEU A O 1
ATOM 756 N N . HIS A 1 97 ? -9.75 16.109 11.672 1 98.19 97 HIS A N 1
ATOM 757 C CA . HIS A 1 97 ? -11.023 16.812 11.773 1 98.19 97 HIS A CA 1
ATOM 758 C C . HIS A 1 97 ? -11.047 17.75 12.969 1 98.19 97 HIS A C 1
ATOM 760 O O . HIS A 1 97 ? -11.523 18.891 12.867 1 98.19 97 HIS A O 1
ATOM 766 N N . ALA A 1 98 ? -10.555 17.266 14.07 1 97.69 98 ALA A N 1
ATOM 767 C CA . ALA A 1 98 ? -10.484 18.094 15.273 1 97.69 98 ALA A CA 1
ATOM 768 C C . ALA A 1 98 ? -9.594 19.312 15.055 1 97.69 98 ALA A C 1
ATOM 770 O O . ALA A 1 98 ? -9.891 20.391 15.562 1 97.69 98 ALA A O 1
ATOM 771 N N . CYS A 1 99 ? -8.523 19.156 14.359 1 96.69 99 CYS A N 1
ATOM 772 C CA . CYS A 1 99 ? -7.656 20.266 14.016 1 96.69 99 CYS A CA 1
ATOM 773 C C . CYS A 1 99 ? -8.414 21.328 13.219 1 96.69 99 CYS A C 1
ATOM 775 O O . CYS A 1 99 ? -8.359 22.516 13.547 1 96.69 99 CYS A O 1
ATOM 777 N N . ALA A 1 100 ? -9.148 20.906 12.211 1 96.69 100 ALA A N 1
ATOM 778 C CA . ALA A 1 100 ? -9.906 21.812 11.367 1 96.69 100 ALA A CA 1
ATOM 779 C C . ALA A 1 100 ? -10.969 22.562 12.18 1 96.69 100 ALA A C 1
ATOM 781 O O . ALA A 1 100 ? -11.148 23.766 12.031 1 96.69 100 ALA A O 1
ATOM 782 N N . THR A 1 101 ? -11.57 21.828 13.047 1 96.31 101 THR A N 1
ATOM 783 C CA . THR A 1 101 ? -12.609 22.406 13.898 1 96.31 101 THR A CA 1
ATOM 784 C C . THR A 1 101 ? -12.016 23.438 14.852 1 96.31 101 THR A C 1
ATOM 786 O O . THR A 1 101 ? -12.578 24.516 15.039 1 96.31 101 THR A O 1
ATOM 789 N N . SER A 1 102 ? -10.898 23.109 15.453 1 95 102 SER A N 1
ATOM 790 C CA . SER A 1 102 ? -10.211 24.031 16.344 1 95 102 SER A CA 1
ATOM 791 C C . SER A 1 102 ? -9.781 25.297 15.609 1 95 102 SER A C 1
ATOM 793 O O . SER A 1 102 ? -9.82 26.391 16.172 1 95 102 SER A O 1
ATOM 795 N N . CYS A 1 103 ? -9.336 25.125 14.422 1 93.56 103 CYS A N 1
ATOM 796 C CA . CYS A 1 103 ? -8.945 26.266 13.602 1 93.56 103 CYS A CA 1
ATOM 797 C C . CYS A 1 103 ? -10.141 27.156 13.305 1 93.56 103 CYS A C 1
ATOM 799 O O . CYS A 1 103 ? -10.031 28.391 13.367 1 93.56 103 CYS A O 1
ATOM 801 N N . ARG A 1 104 ? -11.219 26.547 13.008 1 93.69 104 ARG A N 1
ATOM 802 C CA . ARG A 1 104 ? -12.461 27.297 12.789 1 93.69 104 ARG A CA 1
ATOM 803 C C . ARG A 1 104 ? -12.852 28.078 14.031 1 93.69 104 ARG A C 1
ATOM 805 O O . ARG A 1 104 ? -13.266 29.234 13.938 1 93.69 104 ARG A O 1
ATOM 812 N N . GLN A 1 105 ? -12.742 27.516 15.156 1 92.81 105 GLN A N 1
ATOM 813 C CA . GLN A 1 105 ? -13.07 28.156 16.422 1 92.81 105 GLN A CA 1
ATOM 814 C C . GLN A 1 105 ? -12.133 29.328 16.703 1 92.81 105 GLN A C 1
ATOM 816 O O . GLN A 1 105 ? -12.57 30.391 17.156 1 92.81 105 GLN A O 1
ATOM 821 N N . ALA A 1 106 ? -10.875 29.047 16.469 1 89.56 106 ALA A N 1
ATOM 822 C CA . ALA A 1 106 ? -9.891 30.125 16.641 1 89.56 106 ALA A CA 1
ATOM 823 C C . ALA A 1 106 ? -10.203 31.297 15.734 1 89.56 106 ALA A C 1
ATOM 825 O O . ALA A 1 106 ? -10.094 32.469 16.156 1 89.56 106 ALA A O 1
ATOM 826 N N . ARG A 1 107 ? -10.586 31.031 14.523 1 88.56 107 ARG A N 1
ATOM 827 C CA . ARG A 1 107 ? -10.953 32.094 13.57 1 88.56 107 ARG A CA 1
ATOM 828 C C . ARG A 1 107 ? -12.188 32.844 14.047 1 88.56 107 ARG A C 1
ATOM 830 O O . ARG A 1 107 ? -12.219 34.062 13.992 1 88.56 107 ARG A O 1
ATOM 837 N N . SER A 1 108 ? -13.156 32.156 14.531 1 91 108 SER A N 1
ATOM 838 C CA . SER A 1 108 ? -14.383 32.75 15.031 1 91 108 SER A CA 1
ATOM 839 C C . SER A 1 108 ? -14.102 33.656 16.234 1 91 108 SER A C 1
ATOM 841 O O . SER A 1 108 ? -14.672 34.75 16.359 1 91 108 SER A O 1
ATOM 843 N N . LYS A 1 109 ? -13.273 33.188 17.141 1 88.69 109 LYS A N 1
ATOM 844 C CA . LYS A 1 109 ? -12.875 34 18.297 1 88.69 109 LYS A CA 1
ATOM 845 C C . LYS A 1 109 ? -12.164 35.281 17.875 1 88.69 109 LYS A C 1
ATOM 847 O O . LYS A 1 109 ? -12.461 36.344 18.391 1 88.69 109 LYS A O 1
ATOM 852 N N . ARG A 1 110 ? -11.312 35.125 16.969 1 86.06 110 ARG A N 1
ATOM 853 C CA . ARG A 1 110 ? -10.57 36.312 16.484 1 86.06 110 ARG A CA 1
ATOM 854 C C . ARG A 1 110 ? -11.5 37.312 15.82 1 86.06 110 ARG A C 1
ATOM 856 O O . ARG A 1 110 ? -11.328 38.5 15.969 1 86.06 110 ARG A O 1
ATOM 863 N N . THR A 1 111 ? -12.414 36.75 15.055 1 87.88 111 THR A N 1
ATOM 864 C CA . THR A 1 111 ? -13.406 37.594 14.398 1 87.88 111 THR A CA 1
ATOM 865 C C . THR A 1 111 ? -14.234 38.344 15.43 1 87.88 111 THR A C 1
ATOM 867 O O . THR A 1 111 ? -14.523 39.531 15.258 1 87.88 111 THR A O 1
ATOM 870 N N . SER A 1 112 ? -14.625 37.719 16.484 1 90 112 SER A N 1
ATOM 871 C CA . SER A 1 112 ? -15.422 38.344 17.547 1 90 112 SER A CA 1
ATOM 872 C C . SER A 1 112 ? -14.641 39.406 18.281 1 90 112 SER A C 1
ATOM 874 O O . SER A 1 112 ? -15.18 40.5 18.562 1 90 112 SER A O 1
ATOM 876 N N . PHE A 1 113 ? -13.406 39.188 18.562 1 87.44 113 PHE A N 1
ATOM 877 C CA . PHE A 1 113 ? -12.562 40.188 19.25 1 87.44 113 PHE A CA 1
ATOM 878 C C . PHE A 1 113 ? -12.312 41.375 18.375 1 87.44 113 PHE A C 1
ATOM 880 O O . PHE A 1 113 ? -12.289 42.531 18.859 1 87.44 113 PHE A O 1
ATOM 887 N N . ALA A 1 114 ? -12.023 41.094 17.094 1 83.75 114 ALA A N 1
ATOM 888 C CA . ALA A 1 114 ? -11.812 42.188 16.141 1 83.75 114 ALA A CA 1
ATOM 889 C C . ALA A 1 114 ? -13.055 43.062 16.031 1 83.75 114 ALA A C 1
ATOM 891 O O . ALA A 1 114 ? -12.953 44.312 15.969 1 83.75 114 ALA A O 1
ATOM 892 N N . ALA A 1 115 ? -14.203 42.469 16 1 87.06 115 ALA A N 1
ATOM 893 C CA . ALA A 1 115 ? -15.461 43.219 15.898 1 87.06 115 ALA A CA 1
ATOM 894 C C . ALA A 1 115 ? -15.695 44.094 17.125 1 87.06 115 ALA A C 1
ATOM 896 O O . ALA A 1 115 ? -16.297 45.156 17.031 1 87.06 115 ALA A O 1
ATOM 897 N N . ASN A 1 116 ? -15.156 43.75 18.297 1 89 116 ASN A N 1
ATOM 898 C CA . ASN A 1 116 ? -15.359 44.469 19.547 1 89 116 ASN A CA 1
ATOM 899 C C . ASN A 1 116 ? -14.164 45.344 19.891 1 89 116 ASN A C 1
ATOM 901 O O . ASN A 1 116 ? -14.078 45.875 21 1 89 116 ASN A O 1
ATOM 905 N N . ASN A 1 117 ? -13.18 45.344 18.969 1 84.69 117 ASN A N 1
ATOM 906 C CA . ASN A 1 117 ? -11.953 46.094 19.156 1 84.69 117 ASN A CA 1
ATOM 907 C C . ASN A 1 117 ? -11.258 45.719 20.469 1 84.69 117 ASN A C 1
ATOM 909 O O . ASN A 1 117 ? -10.805 46.594 21.219 1 84.69 117 ASN A O 1
ATOM 913 N N . SER A 1 118 ? -11.383 44.531 20.797 1 85.38 118 SER A N 1
ATOM 914 C CA . SER A 1 118 ? -10.727 43.969 21.984 1 85.38 118 SER A CA 1
ATOM 915 C C . SER A 1 118 ? -9.609 43.031 21.609 1 85.38 118 SER A C 1
ATOM 917 O O . SER A 1 118 ? -9.57 42.5 20.5 1 85.38 118 SER A O 1
ATOM 919 N N . ASP A 1 119 ? -8.641 43 22.531 1 80 119 ASP A N 1
ATOM 920 C CA . ASP A 1 119 ? -7.559 42.031 22.312 1 80 119 ASP A CA 1
ATOM 921 C C . ASP A 1 119 ? -7.902 40.656 22.922 1 80 119 ASP A C 1
ATOM 923 O O . ASP A 1 119 ? -8.586 40.594 23.938 1 80 119 ASP A O 1
ATOM 927 N N . ASN A 1 120 ? -7.629 39.594 22.172 1 81.94 120 ASN A N 1
ATOM 928 C CA . ASN A 1 120 ? -7.676 38.219 22.719 1 81.94 120 ASN A CA 1
ATOM 929 C C . ASN A 1 120 ? -6.402 37.906 23.5 1 81.94 120 ASN A C 1
ATOM 931 O O . ASN A 1 120 ? -5.367 37.594 22.891 1 81.94 120 ASN A O 1
ATOM 935 N N . PRO A 1 121 ? -6.469 37.906 24.797 1 83.44 121 PRO A N 1
ATOM 936 C CA . PRO A 1 121 ? -5.258 37.688 25.594 1 83.44 121 PRO A CA 1
ATOM 937 C C . PRO A 1 121 ? -4.711 36.281 25.438 1 83.44 121 PRO A C 1
ATOM 939 O O . PRO A 1 121 ? -3.551 36.031 25.766 1 83.44 121 PRO A O 1
ATOM 942 N N . LYS A 1 122 ? -5.465 35.344 24.859 1 85.75 122 LYS A N 1
ATOM 943 C CA . LYS A 1 122 ? -5.043 33.938 24.781 1 85.75 122 LYS A CA 1
ATOM 944 C C . LYS A 1 122 ? -4.664 33.562 23.359 1 85.75 122 LYS A C 1
ATOM 946 O O . LYS A 1 122 ? -4.594 32.375 23.016 1 85.75 122 LYS A O 1
ATOM 951 N N . LEU A 1 123 ? -4.426 34.469 22.547 1 81.19 123 LEU A N 1
ATOM 952 C CA . LEU A 1 123 ? -4.18 34.25 21.125 1 81.19 123 LEU A CA 1
ATOM 953 C C . LEU A 1 123 ? -2.971 33.344 20.922 1 81.19 123 LEU A C 1
ATOM 955 O O . LEU A 1 123 ? -3.027 32.406 20.125 1 81.19 123 LEU A O 1
ATOM 959 N N . ALA A 1 124 ? -1.952 33.656 21.656 1 83.25 124 ALA A N 1
ATOM 960 C CA . ALA A 1 124 ? -0.717 32.875 21.531 1 83.25 124 ALA A CA 1
ATOM 961 C C . ALA A 1 124 ? -0.903 31.453 22.016 1 83.25 124 ALA A C 1
ATOM 963 O O . ALA A 1 124 ? -0.415 30.5 21.406 1 83.25 124 ALA A O 1
ATOM 964 N N . GLU A 1 125 ? -1.598 31.312 23.094 1 86.81 125 GLU A N 1
ATOM 965 C CA . GLU A 1 125 ? -1.881 30 23.641 1 86.81 125 GLU A CA 1
ATOM 966 C C . GLU A 1 125 ? -2.768 29.188 22.719 1 86.81 125 GLU A C 1
ATOM 968 O O . GLU A 1 125 ? -2.557 27.984 22.547 1 86.81 125 GLU A O 1
ATOM 973 N N . ASP A 1 126 ? -3.721 29.797 22.141 1 86.44 126 ASP A N 1
ATOM 974 C CA . ASP A 1 126 ? -4.629 29.156 21.203 1 86.44 126 ASP A CA 1
ATOM 975 C C . ASP A 1 126 ? -3.875 28.656 19.969 1 86.44 126 ASP A C 1
ATOM 977 O O . ASP A 1 126 ? -4.121 27.547 19.484 1 86.44 126 ASP A O 1
ATOM 981 N N . ARG A 1 127 ? -2.961 29.438 19.562 1 85.94 127 ARG A N 1
ATOM 982 C CA . ARG A 1 127 ? -2.17 29.078 18.391 1 85.94 127 ARG A CA 1
ATOM 983 C C . ARG A 1 127 ? -1.272 27.875 18.672 1 85.94 127 ARG A C 1
ATOM 985 O O . ARG A 1 127 ? -1.162 26.969 17.859 1 85.94 127 ARG A O 1
ATOM 992 N N . LYS A 1 128 ? -0.698 27.922 19.812 1 90.5 128 LYS A N 1
ATOM 993 C CA . LYS A 1 128 ? 0.193 26.844 20.203 1 90.5 128 LYS A CA 1
ATOM 994 C C . LYS A 1 128 ? -0.574 25.531 20.359 1 90.5 128 LYS A C 1
ATOM 996 O O . LYS A 1 128 ? -0.107 24.469 19.922 1 90.5 128 LYS A O 1
ATOM 1001 N N . ALA A 1 129 ? -1.703 25.672 20.922 1 92.38 129 ALA A N 1
ATOM 1002 C CA . ALA A 1 129 ? -2.531 24.484 21.109 1 92.38 129 ALA A CA 1
ATOM 1003 C C . ALA A 1 129 ? -2.955 23.891 19.766 1 92.38 129 ALA A C 1
ATOM 1005 O O . ALA A 1 129 ? -2.955 22.672 19.594 1 92.38 129 ALA A O 1
ATOM 1006 N N . LEU A 1 130 ? -3.307 24.734 18.891 1 93.38 130 LEU A N 1
ATOM 1007 C CA . LEU A 1 130 ? -3.699 24.312 17.547 1 93.38 130 LEU A CA 1
ATOM 1008 C C . LEU A 1 130 ? -2.527 23.672 16.828 1 93.38 130 LEU A C 1
ATOM 1010 O O . LEU A 1 130 ? -2.676 22.594 16.219 1 93.38 130 LEU A O 1
ATOM 1014 N N . GLN A 1 131 ? -1.415 24.266 16.891 1 94.25 131 GLN A N 1
ATOM 1015 C CA . GLN A 1 131 ? -0.212 23.734 16.266 1 94.25 131 GLN A CA 1
ATOM 1016 C C . GLN A 1 131 ? 0.133 22.359 16.812 1 94.25 131 GLN A C 1
ATOM 1018 O O . GLN A 1 131 ? 0.422 21.422 16.047 1 94.25 131 GLN A O 1
ATOM 1023 N N . ASP A 1 132 ? 0.073 22.266 18.109 1 94.12 132 ASP A N 1
ATOM 1024 C CA . ASP A 1 132 ? 0.418 21 18.75 1 94.12 132 ASP A CA 1
ATOM 1025 C C . ASP A 1 132 ? -0.531 19.891 18.312 1 94.12 132 ASP A C 1
ATOM 1027 O O . ASP A 1 132 ? -0.096 18.766 18.047 1 94.12 132 ASP A O 1
ATOM 1031 N N . ARG A 1 133 ? -1.761 20.156 18.25 1 95 133 ARG A N 1
ATOM 1032 C CA . ARG A 1 133 ? -2.77 19.172 17.859 1 95 133 ARG A CA 1
ATOM 1033 C C . ARG A 1 133 ? -2.553 18.719 16.422 1 95 133 ARG A C 1
ATOM 1035 O O . ARG A 1 133 ? -2.584 17.516 16.141 1 95 133 ARG A O 1
ATOM 1042 N N . CYS A 1 134 ? -2.342 19.688 15.578 1 96.38 134 CYS A N 1
ATOM 1043 C CA . CYS A 1 134 ? -2.137 19.375 14.172 1 96.38 134 CYS A CA 1
ATOM 1044 C C . CYS A 1 134 ? -0.85 18.578 13.969 1 96.38 134 CYS A C 1
ATOM 1046 O O . CYS A 1 134 ? -0.802 17.656 13.148 1 96.38 134 CYS A O 1
ATOM 1048 N N . TRP A 1 135 ? 0.133 18.938 14.789 1 95.94 135 TRP A N 1
ATOM 1049 C CA . TRP A 1 135 ? 1.416 18.25 14.711 1 95.94 135 TRP A CA 1
ATOM 1050 C C . TRP A 1 135 ? 1.268 16.781 15.094 1 95.94 135 TRP A C 1
ATOM 1052 O O . TRP A 1 135 ? 1.806 15.898 14.422 1 95.94 135 TRP A O 1
ATOM 1062 N N . ARG A 1 136 ? 0.51 16.516 16.078 1 95.88 136 ARG A N 1
ATOM 1063 C CA . ARG A 1 136 ? 0.257 15.156 16.516 1 95.88 136 ARG A CA 1
ATOM 1064 C C . ARG A 1 136 ? -0.489 14.359 15.445 1 95.88 136 ARG A C 1
ATOM 1066 O O . ARG A 1 136 ? -0.178 13.195 15.203 1 95.88 136 ARG A O 1
ATOM 1073 N N . ALA A 1 137 ? -1.456 14.969 14.859 1 97.75 137 ALA A N 1
ATOM 1074 C CA . ALA A 1 137 ? -2.225 14.305 13.812 1 97.75 137 ALA A CA 1
ATOM 1075 C C . ALA A 1 137 ? -1.329 13.906 12.641 1 97.75 137 ALA A C 1
ATOM 1077 O O . ALA A 1 137 ? -1.46 12.812 12.102 1 97.75 137 ALA A O 1
ATOM 1078 N N . LEU A 1 138 ? -0.405 14.758 12.273 1 97.88 138 LEU A N 1
ATOM 1079 C CA . LEU A 1 138 ? 0.524 14.484 11.18 1 97.88 138 LEU A CA 1
ATOM 1080 C C . LEU A 1 138 ? 1.47 13.344 11.547 1 97.88 138 LEU A C 1
ATOM 1082 O O . LEU A 1 138 ? 1.731 12.469 10.719 1 97.88 138 LEU A O 1
ATOM 1086 N N . ARG A 1 139 ? 1.908 13.445 12.75 1 97.44 139 ARG A N 1
ATOM 1087 C CA . ARG A 1 139 ? 2.764 12.375 13.242 1 97.44 139 ARG A CA 1
ATOM 1088 C C . ARG A 1 139 ? 2.053 11.031 13.172 1 97.44 139 ARG A C 1
ATOM 1090 O O . ARG A 1 139 ? 2.625 10.047 12.695 1 97.44 139 ARG A O 1
ATOM 1097 N N . ASP A 1 140 ? 0.843 10.992 13.602 1 97.94 140 ASP A N 1
ATOM 1098 C CA . ASP A 1 140 ? 0.067 9.758 13.586 1 97.94 140 ASP A CA 1
ATOM 1099 C C . ASP A 1 140 ? -0.127 9.25 12.164 1 97.94 140 ASP A C 1
ATOM 1101 O O . ASP A 1 140 ? -0.072 8.039 11.914 1 97.94 140 ASP A O 1
ATOM 1105 N N . LEU A 1 141 ? -0.404 10.109 11.234 1 98.88 141 LEU A N 1
ATOM 1106 C CA . LEU A 1 141 ? -0.577 9.734 9.836 1 98.88 141 LEU A CA 1
ATOM 1107 C C . LEU A 1 141 ? 0.676 9.055 9.297 1 98.88 141 LEU A C 1
ATOM 1109 O O . LEU A 1 141 ? 0.602 7.949 8.758 1 98.88 141 LEU A O 1
ATOM 1113 N N . LEU A 1 142 ? 1.833 9.664 9.492 1 98.81 142 LEU A N 1
ATOM 1114 C CA . LEU A 1 142 ? 3.084 9.148 8.945 1 98.81 142 LEU A CA 1
ATOM 1115 C C . LEU A 1 142 ? 3.492 7.859 9.641 1 98.81 142 LEU A C 1
ATOM 1117 O O . LEU A 1 142 ? 3.975 6.926 9 1 98.81 142 LEU A O 1
ATOM 1121 N N . GLN A 1 143 ? 3.254 7.82 10.906 1 98.69 143 GLN A N 1
ATOM 1122 C CA . GLN A 1 143 ? 3.611 6.625 11.664 1 98.69 143 GLN A CA 1
ATOM 1123 C C . GLN A 1 143 ? 2.711 5.449 11.289 1 98.69 143 GLN A C 1
ATOM 1125 O O . GLN A 1 143 ? 3.156 4.301 11.273 1 98.69 143 GLN A O 1
ATOM 1130 N N . THR A 1 144 ? 1.457 5.703 11.07 1 98.88 144 THR A N 1
ATOM 1131 C CA . THR A 1 144 ? 0.54 4.66 10.625 1 98.88 144 THR A CA 1
ATOM 1132 C C . THR A 1 144 ? 1.009 4.059 9.305 1 98.88 144 THR A C 1
ATOM 1134 O O . THR A 1 144 ? 1.034 2.836 9.141 1 98.88 144 THR A O 1
ATOM 1137 N N . GLU A 1 145 ? 1.402 4.891 8.352 1 98.88 145 GLU A N 1
ATOM 1138 C CA . GLU A 1 145 ? 1.904 4.418 7.062 1 98.88 145 GLU A CA 1
ATOM 1139 C 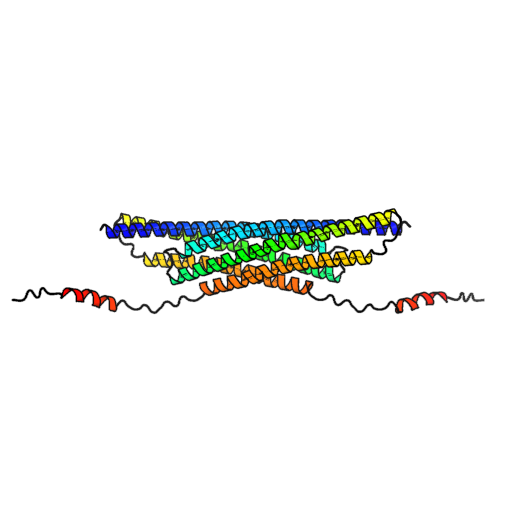C . GLU A 1 145 ? 3.197 3.627 7.234 1 98.88 145 GLU A C 1
ATOM 1141 O O . GLU A 1 145 ? 3.33 2.523 6.699 1 98.88 145 GLU A O 1
ATOM 1146 N N . LEU A 1 146 ? 4.086 4.184 8.008 1 98.81 146 LEU A N 1
ATOM 1147 C CA . LEU A 1 146 ? 5.363 3.512 8.227 1 98.81 146 LEU A CA 1
ATOM 1148 C C . LEU A 1 146 ? 5.152 2.123 8.82 1 98.81 146 LEU A C 1
ATOM 1150 O O . LEU A 1 146 ? 5.738 1.146 8.352 1 98.81 146 LEU A O 1
ATOM 1154 N N . ALA A 1 147 ? 4.336 2.059 9.805 1 98.81 147 ALA A N 1
ATOM 1155 C CA . ALA A 1 147 ? 4.09 0.788 10.477 1 98.81 147 ALA A CA 1
ATOM 1156 C C . ALA A 1 147 ? 3.551 -0.256 9.508 1 98.81 147 ALA A C 1
ATOM 1158 O O . ALA A 1 147 ? 3.975 -1.414 9.531 1 98.81 147 ALA A O 1
ATOM 1159 N N . SER A 1 148 ? 2.609 0.124 8.711 1 98.81 148 SER A N 1
ATOM 1160 C CA . SER A 1 148 ? 2.012 -0.801 7.75 1 98.81 148 SER A CA 1
ATOM 1161 C C . SER A 1 148 ? 3.049 -1.316 6.758 1 98.81 148 SER A C 1
ATOM 1163 O O . SER A 1 148 ? 3.08 -2.51 6.449 1 98.81 148 SER A O 1
ATOM 1165 N N . HIS A 1 149 ? 3.906 -0.5 6.262 1 98.88 149 HIS A N 1
ATOM 1166 C CA . HIS A 1 149 ? 4.898 -0.902 5.27 1 98.88 149 HIS A CA 1
ATOM 1167 C C . HIS A 1 149 ? 5.996 -1.751 5.902 1 98.88 149 HIS A C 1
ATOM 1169 O O . HIS A 1 149 ? 6.531 -2.658 5.262 1 98.88 149 HIS A O 1
ATOM 1175 N N . VAL A 1 150 ? 6.383 -1.41 7.141 1 98.88 150 VAL A N 1
ATOM 1176 C CA . VAL A 1 150 ? 7.387 -2.209 7.836 1 98.88 150 VAL A CA 1
ATOM 1177 C C . VAL A 1 150 ? 6.918 -3.658 7.938 1 98.88 150 VAL A C 1
ATOM 1179 O O . VAL A 1 150 ? 7.676 -4.586 7.648 1 98.88 150 VAL A O 1
ATOM 1182 N N . ARG A 1 151 ? 5.656 -3.842 8.266 1 98.81 151 ARG A N 1
ATOM 1183 C CA . ARG A 1 151 ? 5.113 -5.191 8.375 1 98.81 151 ARG A CA 1
ATOM 1184 C C . ARG A 1 151 ? 5.051 -5.871 7.012 1 98.81 151 ARG A C 1
ATOM 1186 O O . ARG A 1 151 ? 5.312 -7.07 6.898 1 98.81 151 ARG A O 1
ATOM 1193 N N . ALA A 1 152 ? 4.711 -5.176 6.059 1 98.94 152 ALA A N 1
ATOM 1194 C CA . ALA A 1 152 ? 4.668 -5.727 4.707 1 98.94 152 ALA A CA 1
ATOM 1195 C C . ALA A 1 152 ? 6.051 -6.191 4.258 1 98.94 152 ALA A C 1
ATOM 1197 O O . ALA A 1 152 ? 6.191 -7.27 3.678 1 98.94 152 ALA A O 1
ATOM 1198 N N . VAL A 1 153 ? 7.09 -5.402 4.551 1 98.88 153 VAL A N 1
ATOM 1199 C CA . VAL A 1 153 ? 8.453 -5.766 4.172 1 98.88 153 VAL A CA 1
ATOM 1200 C C . VAL A 1 153 ? 8.859 -7.051 4.883 1 98.88 153 VAL A C 1
ATOM 1202 O O . VAL A 1 153 ? 9.461 -7.938 4.277 1 98.88 153 VAL A O 1
ATOM 1205 N N . GLU A 1 154 ? 8.531 -7.082 6.094 1 98.88 154 GLU A N 1
ATOM 1206 C CA . GLU A 1 154 ? 8.852 -8.281 6.863 1 98.88 154 GLU A CA 1
ATOM 1207 C C . GLU A 1 154 ? 8.227 -9.523 6.23 1 98.88 154 GLU A C 1
ATOM 1209 O O . GLU A 1 154 ? 8.922 -10.516 5.992 1 98.88 154 GLU A O 1
ATOM 1214 N N . LEU A 1 155 ? 7 -9.492 5.934 1 98.94 155 LEU A N 1
ATOM 1215 C CA . LEU A 1 155 ? 6.254 -10.648 5.461 1 98.94 155 LEU A CA 1
ATOM 1216 C C . LEU A 1 155 ? 6.621 -10.984 4.02 1 98.94 155 LEU A C 1
ATOM 1218 O O . LEU A 1 155 ? 6.82 -12.156 3.68 1 98.94 155 LEU A O 1
ATOM 1222 N N . TYR A 1 156 ? 6.801 -10.008 3.166 1 98.81 156 TYR A N 1
ATOM 1223 C CA . TYR A 1 156 ? 7.184 -10.266 1.781 1 98.81 156 TYR A CA 1
ATOM 1224 C C . TYR A 1 156 ? 8.625 -10.742 1.693 1 98.81 156 TYR A C 1
ATOM 1226 O O . TYR A 1 156 ? 8.977 -11.531 0.81 1 98.81 156 TYR A O 1
ATOM 1234 N N . SER A 1 157 ? 9.477 -10.211 2.596 1 98.75 157 SER A N 1
ATOM 1235 C CA . SER A 1 157 ? 10.836 -10.734 2.641 1 98.75 157 SER A CA 1
ATOM 1236 C C . SER A 1 157 ? 10.844 -12.227 2.947 1 98.75 157 SER A C 1
ATOM 1238 O O . SER A 1 157 ? 11.602 -12.992 2.342 1 98.75 157 SER A O 1
ATOM 1240 N N . GLN A 1 158 ? 10.023 -12.641 3.875 1 98.69 158 GLN A N 1
ATOM 1241 C CA . GLN A 1 158 ? 9.898 -14.062 4.188 1 98.69 158 GLN A CA 1
ATOM 1242 C C . GLN A 1 158 ? 9.391 -14.852 2.982 1 98.69 158 GLN A C 1
ATOM 1244 O O . GLN A 1 158 ? 9.945 -15.891 2.635 1 98.69 158 GLN A O 1
ATOM 1249 N N . ALA A 1 159 ? 8.336 -14.391 2.355 1 98.56 159 ALA A N 1
ATOM 1250 C CA . ALA A 1 159 ? 7.773 -15.055 1.184 1 98.56 159 ALA A CA 1
ATOM 1251 C C . ALA A 1 159 ? 8.812 -15.172 0.072 1 98.56 159 ALA A C 1
ATOM 1253 O O . ALA A 1 159 ? 8.984 -16.25 -0.517 1 98.56 159 ALA A O 1
ATOM 1254 N N . CYS A 1 160 ? 9.531 -14.133 -0.173 1 97.81 160 CYS A N 1
ATOM 1255 C CA . CYS A 1 160 ? 10.539 -14.109 -1.227 1 97.81 160 CYS A CA 1
ATOM 1256 C C . CYS A 1 160 ? 11.695 -15.047 -0.899 1 97.81 160 CYS A C 1
ATOM 1258 O O . CYS A 1 160 ? 12.234 -15.711 -1.789 1 97.81 160 CYS A O 1
ATOM 1260 N N . SER A 1 161 ? 12.062 -15.07 0.329 1 96.75 161 SER A N 1
ATOM 1261 C CA . SER A 1 161 ? 13.141 -15.977 0.727 1 96.75 161 SER A CA 1
ATOM 1262 C C . SER A 1 161 ? 12.781 -17.422 0.425 1 96.75 161 SER A C 1
ATOM 1264 O O . SER A 1 161 ? 13.633 -18.203 -0.024 1 96.75 161 SER A O 1
ATOM 1266 N N . GLN A 1 162 ? 11.547 -17.797 0.623 1 94.5 162 GLN A N 1
ATOM 1267 C CA . GLN A 1 162 ? 11.094 -19.156 0.33 1 94.5 162 GLN A CA 1
ATOM 1268 C C . GLN A 1 162 ? 11.109 -19.422 -1.172 1 94.5 162 GLN A C 1
ATOM 1270 O O . GLN A 1 162 ? 11.57 -20.484 -1.614 1 94.5 162 GLN A O 1
ATOM 1275 N N . ILE A 1 163 ? 10.695 -18.516 -1.941 1 94.12 163 ILE A N 1
ATOM 1276 C CA . ILE A 1 163 ? 10.531 -18.703 -3.379 1 94.12 163 ILE A CA 1
ATOM 1277 C C . ILE A 1 163 ? 11.891 -18.672 -4.066 1 94.12 163 ILE A C 1
ATOM 1279 O O . ILE A 1 163 ? 12.102 -19.328 -5.082 1 94.12 163 ILE A O 1
ATOM 1283 N N . LEU A 1 164 ? 12.797 -17.953 -3.527 1 91.69 164 LEU A N 1
ATOM 1284 C CA . LEU A 1 164 ? 14.117 -17.797 -4.129 1 91.69 164 LEU A CA 1
ATOM 1285 C C . LEU A 1 164 ? 15.047 -18.922 -3.693 1 91.69 164 LEU A C 1
ATOM 1287 O O . LEU A 1 164 ? 16.078 -19.156 -4.328 1 91.69 164 LEU A O 1
ATOM 1291 N N . ALA A 1 165 ? 14.773 -19.5 -2.59 1 85.5 165 ALA A N 1
ATOM 1292 C CA . ALA A 1 165 ? 15.625 -20.578 -2.105 1 85.5 165 ALA A CA 1
ATOM 1293 C C . ALA A 1 165 ? 15.68 -21.734 -3.111 1 85.5 165 ALA A C 1
ATOM 1295 O O . ALA A 1 165 ? 14.656 -22.109 -3.684 1 85.5 165 ALA A O 1
ATOM 1296 N N . LYS A 1 166 ? 17.031 -22.031 -3.615 1 67.19 166 LYS A N 1
ATOM 1297 C CA . LYS A 1 166 ? 17.266 -23.125 -4.539 1 67.19 166 LYS A CA 1
ATOM 1298 C C . LYS A 1 166 ? 16.594 -24.406 -4.051 1 67.19 166 LYS A C 1
ATOM 1300 O O . LYS A 1 166 ? 16.594 -24.703 -2.85 1 67.19 166 LYS A O 1
ATOM 1305 N N . VAL A 1 167 ? 15.656 -24.969 -4.891 1 58.19 167 VAL A N 1
ATOM 1306 C CA . VAL A 1 167 ? 15.188 -26.312 -4.605 1 58.19 167 VAL A CA 1
ATOM 1307 C C . VAL A 1 167 ? 16.359 -27.297 -4.672 1 58.19 167 VAL A C 1
ATOM 1309 O O . VAL A 1 167 ? 17.016 -27.422 -5.715 1 58.19 167 VAL A O 1
ATOM 1312 N N . ASP A 1 168 ? 17.125 -27.547 -3.818 1 49.59 168 ASP A N 1
ATOM 1313 C CA . ASP A 1 168 ? 18.094 -28.641 -3.896 1 49.59 168 ASP A CA 1
ATOM 1314 C C . ASP A 1 168 ? 17.484 -29.875 -4.566 1 49.59 168 ASP A C 1
ATOM 1316 O O . ASP A 1 168 ? 16.5 -30.422 -4.078 1 49.59 168 ASP A O 1
ATOM 1320 N N . THR A 1 169 ? 17.344 -29.984 -5.852 1 46.75 169 THR A N 1
ATOM 1321 C CA . THR A 1 169 ? 17.125 -31.297 -6.438 1 46.75 169 THR A CA 1
ATOM 1322 C C . THR A 1 169 ? 17.844 -32.375 -5.633 1 46.75 169 THR A C 1
ATOM 1324 O O . THR A 1 169 ? 19.047 -32.312 -5.398 1 46.75 169 THR A O 1
ATOM 1327 N N . GLU A 1 170 ? 17.312 -33.125 -4.781 1 44.75 170 GLU A N 1
ATOM 1328 C CA . GLU A 1 170 ? 17.922 -34.375 -4.344 1 44.75 170 GLU A CA 1
ATOM 1329 C C . GLU A 1 170 ? 18.641 -35.062 -5.5 1 44.75 170 GLU A C 1
ATOM 1331 O O . GLU A 1 170 ? 18.219 -34.969 -6.652 1 44.75 170 GLU A O 1
ATOM 1336 N N . PRO A 1 171 ? 19.875 -35.625 -5.438 1 42.03 171 PRO A N 1
ATOM 1337 C CA . PRO A 1 171 ? 20.422 -36.562 -6.445 1 42.03 171 PRO A CA 1
ATOM 1338 C C . PRO A 1 171 ? 19.359 -37.5 -7.008 1 42.03 171 PRO A C 1
ATOM 1340 O O . PRO A 1 171 ? 18.422 -37.875 -6.293 1 42.03 171 PRO A O 1
ATOM 1343 N N . GLU A 1 172 ? 19.031 -37.531 -8.227 1 38.28 172 GLU A N 1
ATOM 1344 C CA . GLU A 1 172 ? 18.391 -38.625 -8.938 1 38.28 172 GLU A CA 1
ATOM 1345 C C . GLU A 1 172 ? 18.75 -39.969 -8.297 1 38.28 172 GLU A C 1
ATOM 1347 O O . GLU A 1 172 ? 19.906 -40.406 -8.312 1 38.28 172 GLU A O 1
ATOM 1352 N N . HIS A 1 173 ? 18.281 -40.375 -7.281 1 37.62 173 HIS A N 1
ATOM 1353 C CA . HIS A 1 173 ? 18.328 -41.812 -7.043 1 37.62 173 HIS A CA 1
ATOM 1354 C C . HIS A 1 173 ? 17.891 -42.594 -8.281 1 37.62 173 HIS A C 1
ATOM 1356 O O . HIS A 1 173 ? 16.781 -42.406 -8.781 1 37.62 173 HIS A O 1
ATOM 1362 N N . THR A 1 174 ? 18.797 -43.062 -9.25 1 35 174 THR A N 1
ATOM 1363 C CA . THR A 1 174 ? 18.734 -44.062 -10.289 1 35 174 THR A CA 1
ATOM 1364 C C . THR A 1 174 ? 17.812 -45.219 -9.883 1 35 174 THR A C 1
ATOM 1366 O O . THR A 1 174 ? 17.75 -45.562 -8.703 1 35 174 THR A O 1
ATOM 1369 N N . GLU A 1 175 ? 16.766 -45.562 -10.625 1 38.44 175 GLU A N 1
ATOM 1370 C CA . GLU A 1 175 ? 15.883 -46.719 -10.75 1 38.44 175 GLU A CA 1
ATOM 1371 C C . GLU A 1 175 ? 16.656 -48 -10.555 1 38.44 175 GLU A C 1
ATOM 1373 O O . GLU A 1 175 ? 16.266 -49.062 -11.055 1 38.44 175 GLU A O 1
ATOM 1378 N N . SER A 1 176 ? 17.844 -48.031 -9.922 1 33.75 176 SER A N 1
ATOM 1379 C CA . SER A 1 176 ? 18.297 -49.438 -9.852 1 33.75 176 SER A CA 1
ATOM 1380 C C . SER A 1 176 ? 17.281 -50.312 -9.148 1 33.75 176 SER A C 1
ATOM 1382 O O . SER A 1 176 ? 17.234 -51.531 -9.375 1 33.75 176 SER A O 1
ATOM 1384 N N . ASP A 1 177 ? 16.656 -49.75 -8.133 1 33.97 177 ASP A N 1
ATOM 1385 C CA . ASP A 1 177 ? 16.047 -50.781 -7.273 1 33.97 177 ASP A CA 1
ATOM 1386 C C . ASP A 1 177 ? 14.703 -51.25 -7.828 1 33.97 177 ASP A C 1
ATOM 1388 O O . ASP A 1 177 ? 13.977 -52 -7.168 1 33.97 177 ASP A O 1
ATOM 1392 N N . CYS A 1 178 ? 14.141 -50.531 -8.844 1 34.16 178 CYS A N 1
ATOM 1393 C CA . CYS A 1 178 ? 12.859 -51.125 -9.219 1 34.16 178 CYS A CA 1
ATOM 1394 C C . CYS A 1 178 ? 13.047 -52.469 -9.898 1 34.16 178 CYS A C 1
ATOM 1396 O O . CYS A 1 178 ? 12.086 -53.031 -10.414 1 34.16 178 CYS A O 1
ATOM 1398 N N . ARG A 1 179 ? 14.297 -52.875 -10.156 1 32.62 179 ARG A N 1
ATOM 1399 C CA . ARG A 1 179 ? 14.477 -54.188 -10.797 1 32.62 179 ARG A CA 1
ATOM 1400 C C . ARG A 1 179 ? 13.977 -55.281 -9.891 1 32.62 179 ARG A C 1
ATOM 1402 O O . ARG A 1 179 ? 13.445 -56.281 -10.367 1 32.62 179 ARG A O 1
ATOM 1409 N N . GLU A 1 180 ? 14.336 -55.219 -8.562 1 33.22 180 GLU A N 1
ATOM 1410 C CA . GLU A 1 180 ? 14.336 -56.5 -7.871 1 33.22 180 GLU A CA 1
ATOM 1411 C C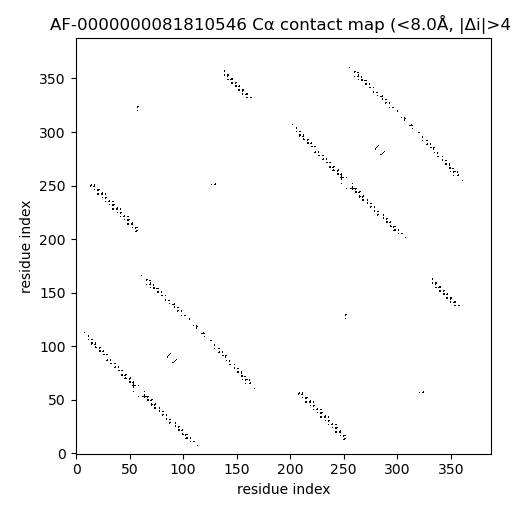 . GLU A 1 180 ? 12.922 -56.938 -7.523 1 33.22 180 GLU A C 1
ATOM 1413 O O . GLU A 1 180 ? 12.688 -58.125 -7.238 1 33.22 180 GLU A O 1
ATOM 1418 N N . SER A 1 181 ? 12.062 -55.969 -7.18 1 32.31 181 SER A N 1
ATOM 1419 C CA . SER A 1 181 ? 10.961 -56.5 -6.383 1 32.31 181 SER A CA 1
ATOM 1420 C C . SER A 1 181 ? 9.977 -57.281 -7.25 1 32.31 181 SER A C 1
ATOM 1422 O O . SER A 1 181 ? 8.977 -57.781 -6.754 1 32.31 181 SER A O 1
ATOM 1424 N N . LEU A 1 182 ? 9.953 -57 -8.523 1 30.36 182 LEU A N 1
ATOM 1425 C CA . LEU A 1 182 ? 8.906 -57.688 -9.266 1 30.36 182 LEU A CA 1
ATOM 1426 C C . LEU A 1 182 ? 9.133 -59.219 -9.281 1 30.36 182 LEU A C 1
ATOM 1428 O O . LEU A 1 182 ? 8.281 -59.969 -9.734 1 30.36 182 LEU A O 1
ATOM 1432 N N . ASP A 1 183 ? 10.414 -59.562 -9.117 1 32.59 183 ASP A N 1
ATOM 1433 C CA . ASP A 1 183 ? 10.641 -60.969 -9.492 1 32.59 183 ASP A CA 1
ATOM 1434 C C . ASP A 1 183 ? 10.094 -61.906 -8.43 1 32.59 183 ASP A C 1
ATOM 1436 O O . ASP A 1 183 ? 10.031 -63.125 -8.648 1 32.59 183 ASP A O 1
ATOM 1440 N N . LYS A 1 184 ? 10.164 -61.344 -7.129 1 37.91 184 LYS A N 1
ATOM 1441 C CA . LYS A 1 184 ? 10.234 -62.438 -6.172 1 37.91 184 LYS A CA 1
ATOM 1442 C C . LYS A 1 184 ? 8.883 -63.156 -6.027 1 37.91 184 LYS A C 1
ATOM 1444 O O . LYS A 1 184 ? 8.75 -64.125 -5.266 1 37.91 184 LYS A O 1
ATOM 1449 N N . ASP A 1 185 ? 7.789 -62.469 -6.336 1 33.31 185 ASP A N 1
ATOM 1450 C CA . ASP A 1 185 ? 6.617 -63.062 -5.711 1 33.31 185 ASP A CA 1
ATOM 1451 C C . ASP A 1 185 ? 6.273 -64.438 -6.348 1 33.31 185 ASP A C 1
ATOM 1453 O O . ASP A 1 185 ? 5.211 -65 -6.078 1 33.31 185 ASP A O 1
ATOM 1457 N N . GLU A 1 186 ? 6.914 -64.688 -7.461 1 30.61 186 GLU A N 1
ATOM 1458 C CA . GLU A 1 186 ? 6.258 -65.75 -8.172 1 30.61 186 GLU A CA 1
ATOM 1459 C C . GLU A 1 186 ? 6.398 -67.062 -7.414 1 30.61 186 GLU A C 1
ATOM 1461 O O . GLU A 1 186 ? 5.934 -68.125 -7.879 1 30.61 186 GLU A O 1
ATOM 1466 N N . ASP A 1 187 ? 7.395 -67.125 -6.52 1 32.62 187 ASP A N 1
ATOM 1467 C CA . ASP A 1 187 ? 7.777 -68.5 -6.352 1 32.62 187 ASP A CA 1
ATOM 1468 C C . ASP A 1 187 ? 6.789 -69.25 -5.449 1 32.62 187 ASP A C 1
ATOM 1470 O O . ASP A 1 187 ? 7.191 -69.938 -4.484 1 32.62 187 ASP A O 1
ATOM 1474 N N . GLY A 1 188 ? 5.672 -68.625 -4.953 1 32.53 188 GLY A N 1
ATOM 1475 C CA . GLY A 1 188 ? 4.906 -69.375 -3.975 1 32.53 188 GLY A CA 1
ATOM 1476 C C . GLY A 1 188 ? 4.426 -70.688 -4.5 1 32.53 188 GLY A C 1
ATOM 1477 O O . GLY A 1 188 ? 3.396 -70.75 -5.172 1 32.53 188 GLY A O 1
ATOM 1478 N N . SER A 1 189 ? 5.367 -71.5 -5.133 1 31.8 189 SER A N 1
ATOM 1479 C CA . SER A 1 189 ? 5.062 -72.812 -5.684 1 31.8 189 SER A CA 1
ATOM 1480 C C . SER A 1 189 ? 4.254 -73.625 -4.699 1 31.8 189 SER A C 1
ATOM 1482 O O . SER A 1 189 ? 4.348 -73.438 -3.486 1 31.8 189 SER A O 1
ATOM 1484 N N . ASP A 1 190 ? 3.197 -74.25 -5.227 1 34.19 190 ASP A N 1
ATOM 1485 C CA . ASP A 1 190 ? 2.15 -75.25 -4.984 1 34.19 190 ASP A CA 1
ATOM 1486 C C . ASP A 1 190 ? 2.705 -76.438 -4.254 1 34.19 190 ASP A C 1
ATOM 1488 O O . ASP A 1 190 ? 3.416 -77.25 -4.844 1 34.19 190 ASP A O 1
ATOM 1492 N N . ASP A 1 191 ? 3.42 -76.312 -3.121 1 31.38 191 ASP A N 1
ATOM 1493 C CA . ASP A 1 191 ? 3.898 -77.5 -2.463 1 31.38 191 ASP A CA 1
ATOM 1494 C C . ASP A 1 191 ? 2.736 -78.438 -2.096 1 31.38 191 ASP A C 1
ATOM 1496 O O . ASP A 1 191 ? 1.999 -78.188 -1.146 1 31.38 191 ASP A O 1
ATOM 1500 N N . SER A 1 192 ? 1.829 -78.75 -3.078 1 29.44 192 SER A N 1
ATOM 1501 C CA . SER A 1 192 ? 0.869 -79.812 -2.844 1 29.44 192 SER A CA 1
ATOM 1502 C C . SER A 1 192 ? 1.569 -81.125 -2.422 1 29.44 192 SER A C 1
ATOM 1504 O O . SER A 1 192 ? 2.236 -81.75 -3.232 1 29.44 192 SER A O 1
ATOM 1506 N N . ASP A 1 193 ? 2.254 -81.125 -1.334 1 27.58 193 ASP A N 1
ATOM 1507 C CA . ASP A 1 193 ? 2.785 -82.375 -0.802 1 27.58 193 ASP A CA 1
ATOM 1508 C C . ASP A 1 193 ? 1.76 -83.5 -0.92 1 27.58 193 ASP A C 1
ATOM 1510 O O . ASP A 1 193 ? 0.56 -83.25 -1.038 1 27.58 193 ASP A O 1
ATOM 1514 N N . GLU A 1 194 ? 2.223 -84.875 -0.441 1 27.83 194 GLU A N 1
ATOM 1515 C CA . GLU A 1 194 ? 1.852 -86.25 -0.246 1 27.83 194 GLU A CA 1
ATOM 1516 C C . GLU A 1 194 ? 0.64 -86.375 0.672 1 27.83 194 GLU A C 1
ATOM 1518 O O . GLU A 1 194 ? 0.509 -85.625 1.643 1 27.83 194 GLU A O 1
ATOM 1523 N N . MET B 1 1 ? -7.227 -51.156 -20.234 1 50.88 1 MET B N 1
ATOM 1524 C CA . MET B 1 1 ? -7.711 -50.125 -21.141 1 50.88 1 MET B CA 1
ATOM 1525 C C . MET B 1 1 ? -8.57 -49.125 -20.391 1 50.88 1 MET B C 1
ATOM 1527 O O . MET B 1 1 ? -8.398 -47.906 -20.547 1 50.88 1 MET B O 1
ATOM 1531 N N . ALA B 1 2 ? -9.523 -49.5 -19.562 1 59.56 2 ALA B N 1
ATOM 1532 C CA . ALA B 1 2 ? -10.445 -48.688 -18.797 1 59.56 2 ALA B CA 1
ATOM 1533 C C . ALA B 1 2 ? -9.703 -47.875 -17.719 1 59.56 2 ALA B C 1
ATOM 1535 O O . ALA B 1 2 ? -9.992 -46.688 -17.516 1 59.56 2 ALA B O 1
ATOM 1536 N N . VAL B 1 3 ? -8.789 -48.406 -17.047 1 59.97 3 VAL B N 1
ATOM 1537 C CA . VAL B 1 3 ? -8.047 -47.75 -15.961 1 59.97 3 VAL B CA 1
ATOM 1538 C C . VAL B 1 3 ? -7.223 -46.594 -16.516 1 59.97 3 VAL B C 1
ATOM 1540 O O . VAL B 1 3 ? -7.141 -45.531 -15.906 1 59.97 3 VAL B O 1
ATOM 1543 N N . SER B 1 4 ? -6.664 -46.938 -17.688 1 66.12 4 SER B N 1
ATOM 1544 C CA . SER B 1 4 ? -5.84 -45.906 -18.328 1 66.12 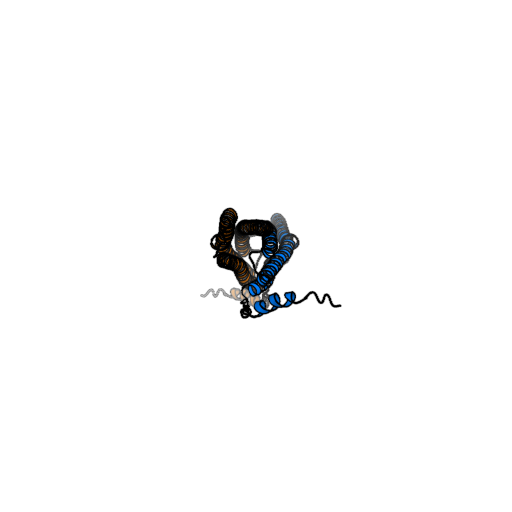4 SER B CA 1
ATOM 1545 C C . SER B 1 4 ? -6.676 -44.688 -18.734 1 66.12 4 SER B C 1
ATOM 1547 O O . SER B 1 4 ? -6.25 -43.562 -18.531 1 66.12 4 SER B O 1
ATOM 1549 N N . ARG B 1 5 ? -7.906 -44.969 -19.094 1 66.81 5 ARG B N 1
ATOM 1550 C CA . ARG B 1 5 ? -8.789 -43.906 -19.516 1 66.81 5 ARG B CA 1
ATOM 1551 C C . ARG B 1 5 ? -9.258 -43.094 -18.312 1 66.81 5 ARG B C 1
ATOM 1553 O O . ARG B 1 5 ? -9.406 -41.875 -18.406 1 66.81 5 ARG B O 1
ATOM 1560 N N . HIS B 1 6 ? -9.492 -43.688 -17.25 1 67.69 6 HIS B N 1
ATOM 1561 C CA . HIS B 1 6 ? -9.906 -43.031 -16.031 1 67.69 6 HIS B CA 1
ATOM 1562 C C . HIS B 1 6 ? -8.789 -42.125 -15.492 1 67.69 6 HIS B C 1
ATOM 1564 O O . HIS B 1 6 ? -9.039 -41 -15.078 1 67.69 6 HIS B O 1
ATOM 1570 N N . ARG B 1 7 ? -7.613 -42.656 -15.5 1 71.75 7 ARG B N 1
ATOM 1571 C CA . ARG B 1 7 ? -6.457 -41.875 -15.062 1 71.75 7 ARG B CA 1
ATOM 1572 C C . ARG B 1 7 ? -6.266 -40.656 -15.945 1 71.75 7 ARG B C 1
ATOM 1574 O O . ARG B 1 7 ? -5.973 -39.562 -15.445 1 71.75 7 ARG B O 1
ATOM 1581 N N . GLU B 1 8 ? -6.523 -40.875 -17.25 1 76.12 8 GLU B N 1
ATOM 1582 C CA . GLU B 1 8 ? -6.383 -39.781 -18.203 1 76.12 8 GLU B CA 1
ATOM 1583 C C . GLU B 1 8 ? -7.457 -38.719 -17.984 1 76.12 8 GLU B C 1
ATOM 1585 O O . GLU B 1 8 ? -7.18 -37.531 -18.047 1 76.12 8 GLU B O 1
ATOM 1590 N N . GLY B 1 9 ? -8.641 -39.125 -17.656 1 78 9 GLY B N 1
ATOM 1591 C CA . GLY B 1 9 ? -9.727 -38.219 -17.359 1 78 9 GLY B CA 1
ATOM 1592 C C . GLY B 1 9 ? -9.477 -37.406 -16.109 1 78 9 GLY B C 1
ATOM 1593 O O . GLY B 1 9 ? -9.719 -36.188 -16.109 1 78 9 GLY B O 1
ATOM 1594 N N . ASN B 1 10 ? -8.984 -38.031 -15.125 1 80.94 10 ASN B N 1
ATOM 1595 C CA . ASN B 1 10 ? -8.664 -37.344 -13.883 1 80.94 10 ASN B CA 1
ATOM 1596 C C . ASN B 1 10 ? -7.559 -36.312 -14.086 1 80.94 10 ASN B C 1
ATOM 1598 O O . ASN B 1 10 ? -7.637 -35.188 -13.562 1 80.94 10 ASN B O 1
ATOM 1602 N N . GLN B 1 11 ? -6.539 -36.656 -14.836 1 80.81 11 GLN B N 1
ATOM 1603 C CA . GLN B 1 11 ? -5.438 -35.75 -15.109 1 80.81 11 GLN B CA 1
ATOM 1604 C C . GLN B 1 11 ? -5.914 -34.531 -15.898 1 80.81 11 GLN B C 1
ATOM 1606 O O . GLN B 1 11 ? -5.465 -33.406 -15.648 1 80.81 11 GLN B O 1
ATOM 1611 N N . LEU B 1 12 ? -6.836 -34.781 -16.812 1 84.88 12 LEU B N 1
ATOM 1612 C CA . LEU B 1 12 ? -7.383 -33.688 -17.625 1 84.88 12 LEU B CA 1
ATOM 1613 C C . LEU B 1 12 ? -8.227 -32.75 -16.766 1 84.88 12 LEU B C 1
ATOM 1615 O O . LEU B 1 12 ? -8.203 -31.547 -16.953 1 84.88 12 LEU B O 1
ATOM 1619 N N . LYS B 1 13 ? -8.93 -33.281 -15.828 1 86.31 13 LYS B N 1
ATOM 1620 C CA . LYS B 1 13 ? -9.719 -32.469 -14.898 1 86.31 13 LYS B CA 1
ATOM 1621 C C . LYS B 1 13 ? -8.82 -31.609 -14.016 1 86.31 13 LYS B C 1
ATOM 1623 O O . LYS B 1 13 ? -9.133 -30.453 -13.75 1 86.31 13 LYS B O 1
ATOM 1628 N N . LEU B 1 14 ? -7.746 -32.156 -13.609 1 85.44 14 LEU B N 1
ATOM 1629 C CA . LEU B 1 14 ? -6.801 -31.422 -12.766 1 85.44 14 LEU B CA 1
ATOM 1630 C C . LEU B 1 14 ? -6.176 -30.266 -13.531 1 85.44 14 LEU B C 1
ATOM 1632 O O . LEU B 1 14 ? -6.023 -29.172 -12.992 1 85.44 14 LEU B O 1
ATOM 1636 N N . LEU B 1 15 ? -5.879 -30.531 -14.766 1 87.44 15 LEU B N 1
ATOM 1637 C CA . LEU B 1 15 ? -5.293 -29.469 -15.586 1 87.44 15 LEU B CA 1
ATOM 1638 C C . LEU B 1 15 ? -6.289 -28.344 -15.82 1 87.44 15 LEU B C 1
ATOM 1640 O O . LEU B 1 15 ? -5.902 -27.172 -15.898 1 87.44 15 LEU B O 1
ATOM 1644 N N . SER B 1 16 ? -7.492 -28.734 -15.961 1 90.81 16 SER B N 1
ATOM 1645 C CA . SER B 1 16 ? -8.531 -27.734 -16.141 1 90.81 16 SER B CA 1
ATOM 1646 C C . SER B 1 16 ? -8.664 -26.859 -14.891 1 90.81 16 SER B C 1
ATOM 1648 O O . SER B 1 16 ? -8.828 -25.641 -14.992 1 90.81 16 SER B O 1
ATOM 1650 N N . LYS B 1 17 ? -8.648 -27.469 -13.773 1 91.81 17 LYS B N 1
ATOM 1651 C CA . LYS B 1 17 ? -8.688 -26.75 -12.516 1 91.81 17 LYS B CA 1
ATOM 1652 C C . LYS B 1 17 ? -7.477 -25.828 -12.367 1 91.81 17 LYS B C 1
ATOM 1654 O O . LYS B 1 17 ? -7.602 -24.688 -11.914 1 91.81 17 LYS B O 1
ATOM 1659 N N . ASP B 1 18 ? -6.355 -26.375 -12.734 1 93.38 18 ASP B N 1
ATOM 1660 C CA . ASP B 1 18 ? -5.121 -25.594 -12.648 1 93.38 18 ASP B CA 1
ATOM 1661 C C . ASP B 1 18 ? -5.172 -24.375 -13.57 1 93.38 18 ASP B C 1
ATOM 1663 O O . ASP B 1 18 ? -4.77 -23.281 -13.18 1 93.38 18 ASP B O 1
ATOM 1667 N N . GLU B 1 19 ? -5.645 -24.562 -14.773 1 94.19 19 GLU B N 1
ATOM 1668 C CA . GLU B 1 19 ? -5.812 -23.469 -15.727 1 94.19 19 GLU B CA 1
ATOM 1669 C C . GLU B 1 19 ? -6.715 -22.391 -15.156 1 94.19 19 GLU B C 1
ATOM 1671 O O . GLU B 1 19 ? -6.391 -21.203 -15.242 1 94.19 19 GLU B O 1
ATOM 1676 N N . SER B 1 20 ? -7.797 -22.781 -14.602 1 95.25 20 SER B N 1
ATOM 1677 C CA . SER B 1 20 ? -8.734 -21.828 -14.008 1 95.25 20 SER B CA 1
ATOM 1678 C C . SER B 1 20 ? -8.094 -21.062 -12.859 1 95.25 20 SER B C 1
ATOM 1680 O O . SER B 1 20 ? -8.305 -19.859 -12.711 1 95.25 20 SER B O 1
ATOM 1682 N N . SER B 1 21 ? -7.348 -21.781 -12.062 1 95.31 21 SER B N 1
ATOM 1683 C CA . SER B 1 21 ? -6.668 -21.141 -10.938 1 95.31 21 SER B CA 1
ATOM 1684 C C . SER B 1 21 ? -5.684 -20.078 -11.414 1 95.31 21 SER B C 1
ATOM 1686 O O . SER B 1 21 ? -5.602 -19 -10.836 1 95.31 21 SER B O 1
ATOM 1688 N N . LEU B 1 22 ? -4.984 -20.375 -12.461 1 96.88 22 LEU B N 1
ATOM 1689 C CA . LEU B 1 22 ? -4.02 -19.438 -13.016 1 96.88 22 LEU B CA 1
ATOM 1690 C C . LEU B 1 22 ? -4.723 -18.219 -13.609 1 96.88 22 LEU B C 1
ATOM 1692 O O . LEU B 1 22 ? -4.277 -17.094 -13.422 1 96.88 22 LEU B O 1
ATOM 1696 N N . ARG B 1 23 ? -5.812 -18.438 -14.281 1 97.5 23 ARG B N 1
ATOM 1697 C CA . ARG B 1 23 ? -6.598 -17.344 -14.844 1 97.5 23 ARG B CA 1
ATOM 1698 C C . ARG B 1 23 ? -7.152 -16.453 -13.734 1 97.5 23 ARG B C 1
ATOM 1700 O O . ARG B 1 23 ? -7.137 -15.227 -13.859 1 97.5 23 ARG B O 1
ATOM 1707 N N . ASN B 1 24 ? -7.645 -17.078 -12.727 1 98.06 24 ASN B N 1
ATOM 1708 C CA . ASN B 1 24 ? -8.18 -16.328 -11.594 1 98.06 24 ASN B CA 1
ATOM 1709 C C . ASN B 1 24 ? -7.105 -15.484 -10.914 1 98.06 24 ASN B C 1
ATOM 1711 O O . ASN B 1 24 ? -7.355 -14.344 -10.523 1 98.06 24 ASN B O 1
ATOM 1715 N N . LEU B 1 25 ? -5.93 -16.062 -10.75 1 98.5 25 LEU B N 1
ATOM 1716 C CA . LEU B 1 25 ? -4.836 -15.312 -10.164 1 98.5 25 LEU B CA 1
ATOM 1717 C C . LEU B 1 25 ? -4.461 -14.125 -11.047 1 98.5 25 LEU B C 1
ATOM 1719 O O . LEU B 1 25 ? -4.203 -13.023 -10.547 1 98.5 25 LEU B O 1
ATOM 1723 N N . CYS B 1 26 ? -4.445 -14.383 -12.328 1 98.69 26 CYS B N 1
ATOM 1724 C CA . CYS B 1 26 ? -4.18 -13.312 -13.281 1 98.69 26 CYS B CA 1
ATOM 1725 C C . CYS B 1 26 ? -5.195 -12.188 -13.141 1 98.69 26 CYS B C 1
ATOM 1727 O O . CYS B 1 26 ? -4.816 -11.023 -13 1 98.69 26 CYS B O 1
ATOM 1729 N N . THR B 1 27 ? -6.477 -12.531 -13.094 1 98.75 27 THR B N 1
ATOM 1730 C CA . THR B 1 27 ? -7.555 -11.555 -12.969 1 98.75 27 THR B CA 1
ATOM 1731 C C . THR B 1 27 ? -7.465 -10.812 -11.633 1 98.75 27 THR B C 1
ATOM 1733 O O . THR B 1 27 ? -7.617 -9.594 -11.586 1 98.75 27 THR B O 1
ATOM 1736 N N . ALA B 1 28 ? -7.219 -11.5 -10.555 1 98.88 28 ALA B N 1
ATOM 1737 C CA . ALA B 1 28 ? -7.082 -10.891 -9.234 1 98.88 28 ALA B CA 1
ATOM 1738 C C . ALA B 1 28 ? -5.922 -9.898 -9.203 1 98.88 28 ALA B C 1
ATOM 1740 O O . ALA B 1 28 ? -6.035 -8.82 -8.625 1 98.88 28 ALA B O 1
ATOM 1741 N N . THR B 1 29 ? -4.828 -10.258 -9.844 1 98.88 29 THR B N 1
ATOM 1742 C CA . THR B 1 29 ? -3.656 -9.391 -9.859 1 98.88 29 THR B CA 1
ATOM 1743 C C . THR B 1 29 ? -3.926 -8.133 -10.672 1 98.88 29 THR B C 1
ATOM 1745 O O . THR B 1 29 ? -3.484 -7.043 -10.297 1 98.88 29 THR B O 1
ATOM 1748 N N . ALA B 1 30 ? -4.645 -8.289 -11.75 1 98.88 30 ALA B N 1
ATOM 1749 C CA . ALA B 1 30 ? -5.008 -7.129 -12.555 1 98.88 30 ALA B CA 1
ATOM 1750 C C . ALA B 1 30 ? -5.898 -6.172 -11.773 1 98.88 30 ALA B C 1
ATOM 1752 O O . ALA B 1 30 ? -5.695 -4.957 -11.805 1 98.88 30 ALA B O 1
ATOM 1753 N N . LYS B 1 31 ? -6.902 -6.688 -11.086 1 98.88 31 LYS B N 1
ATOM 1754 C CA . LYS B 1 31 ? -7.77 -5.863 -10.242 1 98.88 31 LYS B CA 1
ATOM 1755 C C . LYS B 1 31 ? -6.973 -5.172 -9.141 1 98.88 31 LYS B C 1
ATOM 1757 O O . LYS B 1 31 ? -7.211 -4 -8.844 1 98.88 31 LYS B O 1
ATOM 1762 N N . TYR B 1 32 ? -6.055 -5.938 -8.578 1 98.94 32 TYR B N 1
ATOM 1763 C CA . TYR B 1 32 ? -5.168 -5.395 -7.555 1 98.94 32 TYR B CA 1
ATOM 1764 C C . TYR B 1 32 ? -4.359 -4.223 -8.102 1 98.94 32 TYR B C 1
ATOM 1766 O O . TYR B 1 32 ? -4.273 -3.17 -7.461 1 98.94 32 TYR B O 1
ATOM 1774 N N . ALA B 1 33 ? -3.818 -4.395 -9.266 1 98.94 33 ALA B N 1
ATOM 1775 C CA . ALA B 1 33 ? -3.035 -3.334 -9.891 1 98.94 33 ALA B CA 1
ATOM 1776 C C . ALA B 1 33 ? -3.883 -2.084 -10.117 1 98.94 33 ALA B C 1
ATOM 1778 O O . ALA B 1 33 ? -3.404 -0.961 -9.938 1 98.94 33 ALA B O 1
ATOM 1779 N N . ASN B 1 34 ? -5.098 -2.289 -10.484 1 98.88 34 ASN B N 1
ATOM 1780 C CA . ASN B 1 34 ? -6.004 -1.165 -10.688 1 98.88 34 ASN B CA 1
ATOM 1781 C C . ASN B 1 34 ? -6.227 -0.379 -9.398 1 98.88 34 ASN B C 1
ATOM 1783 O O . ASN B 1 34 ? -6.258 0.852 -9.414 1 98.88 34 ASN B O 1
ATOM 1787 N N . VAL B 1 35 ? -6.406 -1.039 -8.312 1 98.94 35 VAL B N 1
ATOM 1788 C CA . VAL B 1 35 ? -6.648 -0.371 -7.039 1 98.94 35 VAL B CA 1
ATOM 1789 C C . VAL B 1 35 ? -5.367 0.304 -6.559 1 98.94 35 VAL B C 1
ATOM 1791 O O . VAL B 1 35 ? -5.414 1.379 -5.953 1 98.94 35 VAL B O 1
ATOM 1794 N N . VAL B 1 36 ? -4.18 -0.317 -6.797 1 98.94 36 VAL B N 1
ATOM 1795 C CA . VAL B 1 36 ? -2.912 0.334 -6.477 1 98.94 36 VAL B CA 1
ATOM 1796 C C . VAL B 1 36 ? -2.805 1.655 -7.238 1 98.94 36 VAL B C 1
ATOM 1798 O O . VAL B 1 36 ? -2.328 2.654 -6.691 1 98.94 36 VAL B O 1
ATOM 1801 N N . ALA B 1 37 ? -3.252 1.665 -8.484 1 98.88 37 ALA B N 1
ATOM 1802 C CA . ALA B 1 37 ? -3.225 2.896 -9.266 1 98.88 37 ALA B CA 1
ATOM 1803 C C . ALA B 1 37 ? -4.109 3.967 -8.633 1 98.88 37 ALA B C 1
ATOM 1805 O O . ALA B 1 37 ? -3.738 5.145 -8.594 1 98.88 37 ALA B O 1
ATOM 1806 N N . LYS B 1 38 ? -5.273 3.609 -8.172 1 98.88 38 LYS B N 1
ATOM 1807 C CA . LYS B 1 38 ? -6.156 4.547 -7.48 1 98.88 38 LYS B CA 1
ATOM 1808 C C . LYS B 1 38 ? -5.512 5.059 -6.191 1 98.88 38 LYS B C 1
ATOM 1810 O O . LYS B 1 38 ? -5.625 6.242 -5.863 1 98.88 38 LYS B O 1
ATOM 1815 N N . LEU B 1 39 ? -4.875 4.148 -5.492 1 98.88 39 LEU B N 1
ATOM 1816 C CA . LEU B 1 39 ? -4.191 4.512 -4.254 1 98.88 39 LEU B CA 1
ATOM 1817 C C . LEU B 1 39 ? -3.094 5.539 -4.523 1 98.88 39 LEU B C 1
ATOM 1819 O O . LEU B 1 39 ? -2.908 6.473 -3.74 1 98.88 39 LEU B O 1
ATOM 1823 N N . ARG B 1 40 ? -2.41 5.32 -5.629 1 98.88 40 ARG B N 1
ATOM 1824 C CA . ARG B 1 40 ? -1.396 6.277 -6.051 1 98.88 40 ARG B CA 1
ATOM 1825 C C . ARG B 1 40 ? -1.993 7.672 -6.215 1 98.88 40 ARG B C 1
ATOM 1827 O O . ARG B 1 40 ? -1.434 8.656 -5.723 1 98.88 40 ARG B O 1
ATOM 1834 N N . GLY B 1 41 ? -3.098 7.738 -6.902 1 98.75 41 GLY B N 1
ATOM 1835 C CA . GLY B 1 41 ? -3.773 9.016 -7.074 1 98.75 41 GLY B CA 1
ATOM 1836 C C . GLY B 1 41 ? -4.16 9.664 -5.758 1 98.75 41 GLY B C 1
ATOM 1837 O O . GLY B 1 41 ? -3.945 10.867 -5.566 1 98.75 41 GLY B O 1
ATOM 1838 N N . GLN B 1 42 ? -4.703 8.906 -4.805 1 98.88 42 GLN B N 1
ATOM 1839 C CA . GLN B 1 42 ? -5.078 9.445 -3.504 1 98.88 42 GLN B CA 1
ATOM 1840 C C . GLN B 1 42 ? -3.846 9.867 -2.709 1 98.88 42 GLN B C 1
ATOM 1842 O O . GLN B 1 42 ? -3.893 10.844 -1.953 1 98.88 42 GLN B O 1
ATOM 1847 N N . GLY B 1 43 ? -2.744 9.062 -2.803 1 98.81 43 GLY B N 1
ATOM 1848 C CA . GLY B 1 43 ? -1.491 9.453 -2.178 1 98.81 43 GLY B CA 1
ATOM 1849 C C . GLY B 1 43 ? -0.964 10.789 -2.678 1 98.81 43 GLY B C 1
ATOM 1850 O O . GLY B 1 43 ? -0.453 11.594 -1.896 1 98.81 43 GLY B O 1
ATOM 1851 N N . ASP B 1 44 ? -1.126 11.062 -3.963 1 98.75 44 ASP B N 1
ATOM 1852 C CA . ASP B 1 44 ? -0.735 12.344 -4.543 1 98.75 44 ASP B CA 1
ATOM 1853 C C . ASP B 1 44 ? -1.561 13.484 -3.953 1 98.75 44 ASP B C 1
ATOM 1855 O O . ASP B 1 44 ? -1.044 14.586 -3.736 1 98.75 44 ASP B O 1
ATOM 1859 N N . ASP B 1 45 ? -2.793 13.234 -3.76 1 98.81 45 ASP B N 1
ATOM 1860 C CA . ASP B 1 45 ? -3.658 14.242 -3.156 1 98.81 45 ASP B CA 1
ATOM 1861 C C . ASP B 1 45 ? -3.197 14.594 -1.741 1 98.81 45 ASP B C 1
ATOM 1863 O O . ASP B 1 45 ? -3.146 15.766 -1.369 1 98.81 45 ASP B O 1
ATOM 1867 N N . ILE B 1 46 ? -2.844 13.594 -0.944 1 98.88 46 ILE B N 1
ATOM 1868 C CA . ILE B 1 46 ? -2.336 13.812 0.405 1 98.88 46 ILE B CA 1
ATOM 1869 C C . ILE B 1 46 ? -1.046 14.625 0.343 1 98.88 46 ILE B C 1
ATOM 1871 O O . ILE B 1 46 ? -0.877 15.594 1.094 1 98.88 46 ILE B O 1
ATOM 1875 N N . ALA B 1 47 ? -0.174 14.242 -0.544 1 98.88 47 ALA B N 1
ATOM 1876 C CA . ALA B 1 47 ? 1.085 14.969 -0.688 1 98.88 47 ALA B CA 1
ATOM 1877 C C . ALA B 1 47 ? 0.836 16.438 -1.016 1 98.88 47 ALA B C 1
ATOM 1879 O O . ALA B 1 47 ? 1.488 17.328 -0.458 1 98.88 47 ALA B O 1
ATOM 1880 N N . THR B 1 48 ? -0.084 16.656 -1.894 1 98.69 48 THR B N 1
ATOM 1881 C CA . THR B 1 48 ? -0.439 18.016 -2.297 1 98.69 48 THR B CA 1
ATOM 1882 C C . THR B 1 48 ? -0.98 18.812 -1.11 1 98.69 48 THR B C 1
ATOM 1884 O O . THR B 1 48 ? -0.588 19.953 -0.894 1 98.69 48 THR B O 1
ATOM 1887 N N . GLN B 1 49 ? -1.832 18.219 -0.316 1 98.44 49 GLN B N 1
ATOM 1888 C CA . GLN B 1 49 ? -2.416 18.891 0.837 1 98.44 49 GLN B CA 1
ATOM 1889 C C . GLN B 1 49 ? -1.368 19.141 1.918 1 98.44 49 GLN B C 1
ATOM 1891 O O . GLN B 1 49 ? -1.394 20.172 2.59 1 98.44 49 GLN B O 1
ATOM 1896 N N . LEU B 1 50 ? -0.43 18.219 2.127 1 98.5 50 LEU B N 1
ATOM 1897 C CA . LEU B 1 50 ? 0.683 18.438 3.045 1 98.5 50 LEU B CA 1
ATOM 1898 C C . LEU B 1 50 ? 1.55 19.609 2.584 1 98.5 50 LEU B C 1
ATOM 1900 O O . LEU B 1 50 ? 1.986 20.422 3.402 1 98.5 50 LEU B O 1
ATOM 1904 N N . HIS B 1 51 ? 1.747 19.625 1.3 1 98.31 51 HIS B N 1
ATOM 1905 C CA . HIS B 1 51 ? 2.51 20.734 0.751 1 98.31 51 HIS B CA 1
ATOM 1906 C C . HIS B 1 51 ? 1.817 22.078 1.027 1 98.31 51 HIS B C 1
ATOM 1908 O O . HIS B 1 51 ? 2.459 23.031 1.455 1 98.31 51 HIS B O 1
ATOM 1914 N N . THR B 1 52 ? 0.55 22.125 0.785 1 97.44 52 THR B N 1
ATOM 1915 C CA . THR B 1 52 ? -0.227 23.328 1.066 1 97.44 52 THR B CA 1
ATOM 1916 C C . THR B 1 52 ? -0.167 23.688 2.551 1 97.44 52 THR B C 1
ATOM 1918 O O . THR B 1 52 ? 0.021 24.844 2.914 1 97.44 52 THR B O 1
ATOM 1921 N N . LEU B 1 53 ? -0.243 22.703 3.395 1 96.5 53 LEU B N 1
ATOM 1922 C CA . LEU B 1 53 ? -0.207 22.891 4.84 1 96.5 53 LEU B CA 1
ATOM 1923 C C . LEU B 1 53 ? 1.145 23.453 5.281 1 96.5 53 LEU B C 1
ATOM 1925 O O . LEU B 1 53 ? 1.223 24.203 6.25 1 96.5 53 LEU B O 1
ATOM 1929 N N . SER B 1 54 ? 2.182 23.094 4.598 1 96.75 54 SER B N 1
ATOM 1930 C CA . SER B 1 54 ? 3.527 23.547 4.934 1 96.75 54 SER B CA 1
ATOM 1931 C C . SER B 1 54 ? 3.664 25.062 4.742 1 96.75 54 SER B C 1
ATOM 1933 O O . SER B 1 54 ? 4.637 25.656 5.199 1 96.75 54 SER B O 1
ATOM 1935 N N . THR B 1 55 ? 2.703 25.688 4.16 1 95.06 55 THR B N 1
ATOM 1936 C CA . THR B 1 55 ? 2.73 27.141 3.965 1 95.06 55 THR B CA 1
ATOM 1937 C C . THR B 1 55 ? 1.757 27.828 4.918 1 95.06 55 THR B C 1
ATOM 1939 O O . THR B 1 55 ? 1.563 29.047 4.84 1 95.06 55 THR B O 1
ATOM 1942 N N . SER B 1 56 ? 1.155 27.078 5.766 1 92.81 56 SER B N 1
ATOM 1943 C CA . SER B 1 56 ? 0.135 27.578 6.68 1 92.81 56 SER B CA 1
ATOM 1944 C C . SER B 1 56 ? 0.747 28.484 7.754 1 92.81 56 SER B C 1
ATOM 1946 O O . SER B 1 56 ? 1.859 28.219 8.219 1 92.81 56 SER B O 1
ATOM 1948 N N . ALA B 1 57 ? 0.051 29.438 8.266 1 89.38 57 ALA B N 1
ATOM 1949 C CA . ALA B 1 57 ? 0.504 30.375 9.281 1 89.38 57 ALA B CA 1
ATOM 1950 C C . ALA B 1 57 ? 0.424 29.766 10.68 1 89.38 57 ALA B C 1
ATOM 1952 O O . ALA B 1 57 ? 0.974 30.312 11.641 1 89.38 57 ALA B O 1
ATOM 1953 N N . ILE B 1 58 ? -0.172 28.688 10.758 1 88.94 58 ILE B N 1
ATOM 1954 C CA . ILE B 1 58 ? -0.314 27.984 12.031 1 88.94 58 ILE B CA 1
ATOM 1955 C C . ILE B 1 58 ? 1.058 27.531 12.531 1 88.94 58 ILE B C 1
ATOM 1957 O O . ILE B 1 58 ? 1.313 27.516 13.734 1 88.94 58 ILE B O 1
ATOM 1961 N N . PHE B 1 59 ? 1.89 27.266 11.68 1 93.06 59 PHE B N 1
ATOM 1962 C CA . PHE B 1 59 ? 3.137 26.609 12.055 1 93.06 59 PHE B CA 1
ATOM 1963 C C . PHE B 1 59 ? 4.305 27.578 11.992 1 93.06 59 PHE B C 1
ATOM 1965 O O . PHE B 1 59 ? 4.336 28.469 11.141 1 93.06 59 PHE B O 1
ATOM 1972 N N . GLU B 1 60 ? 5.219 27.375 12.922 1 91.62 60 GLU B N 1
ATOM 1973 C CA . GLU B 1 60 ? 6.492 28.094 12.875 1 91.62 60 GLU B CA 1
ATOM 1974 C C . GLU B 1 60 ? 7.332 27.641 11.68 1 91.62 60 GLU B C 1
ATOM 1976 O O . GLU B 1 60 ? 7.152 26.531 11.172 1 91.62 60 GLU B O 1
ATOM 1981 N N . PRO B 1 61 ? 8.25 28.438 11.297 1 93.88 61 PRO B N 1
ATOM 1982 C CA . PRO B 1 61 ? 9.023 28.172 10.078 1 93.88 61 PRO B CA 1
ATOM 1983 C C . PRO B 1 61 ? 9.711 26.797 10.117 1 93.88 61 PRO B C 1
ATOM 1985 O O . PRO B 1 61 ? 9.719 26.078 9.117 1 93.88 61 PRO B O 1
ATOM 1988 N N . HIS B 1 62 ? 10.281 26.438 11.227 1 92.56 62 HIS B N 1
ATOM 1989 C CA . HIS B 1 62 ? 10.992 25.156 11.297 1 92.56 62 HIS B CA 1
ATOM 1990 C C . HIS B 1 62 ? 10.031 23.984 11.164 1 92.56 62 HIS B C 1
ATOM 1992 O O . HIS B 1 62 ? 10.375 22.953 10.57 1 92.56 62 HIS B O 1
ATOM 1998 N N . LEU B 1 63 ? 8.844 24.094 11.633 1 94.81 63 LEU B N 1
ATOM 1999 C CA . LEU B 1 63 ? 7.832 23.047 11.484 1 94.81 63 LEU B CA 1
ATOM 2000 C C . LEU B 1 63 ? 7.316 22.984 10.055 1 94.81 63 LEU B C 1
ATOM 2002 O O . LEU B 1 63 ? 7.062 21.906 9.523 1 94.81 63 LEU B O 1
ATOM 2006 N N . LYS B 1 64 ? 7.207 24.172 9.438 1 96.25 64 LYS B N 1
ATOM 2007 C CA . LYS B 1 64 ? 6.801 24.234 8.039 1 96.25 64 LYS B CA 1
ATOM 2008 C C . LYS B 1 64 ? 7.75 23.438 7.156 1 96.25 64 LYS B C 1
ATOM 2010 O O . LYS B 1 64 ? 7.312 22.688 6.281 1 96.25 64 LYS B O 1
ATOM 2015 N N . ASN B 1 65 ? 8.969 23.578 7.422 1 97.12 65 ASN B N 1
ATOM 2016 C CA . ASN B 1 65 ? 9.977 22.859 6.652 1 97.12 65 ASN B CA 1
ATOM 2017 C C . ASN B 1 65 ? 9.836 21.359 6.816 1 97.12 65 ASN B C 1
ATOM 2019 O O . ASN B 1 65 ? 10.016 20.594 5.863 1 97.12 65 ASN B O 1
ATOM 2023 N N . LYS B 1 66 ? 9.57 20.938 7.988 1 97.75 66 LYS B N 1
ATOM 2024 C CA . LYS B 1 66 ? 9.414 19.516 8.266 1 97.75 66 LYS B CA 1
ATOM 2025 C C . LYS B 1 66 ? 8.18 18.953 7.562 1 97.75 66 LYS B C 1
ATOM 2027 O O . LYS B 1 66 ? 8.219 17.844 7.02 1 97.75 66 LYS B O 1
ATOM 2032 N N . ILE B 1 67 ? 7.117 19.719 7.555 1 97.88 67 ILE B N 1
ATOM 2033 C CA . ILE B 1 67 ? 5.902 19.297 6.863 1 97.88 67 ILE B CA 1
ATOM 2034 C C . ILE B 1 67 ? 6.16 19.234 5.359 1 97.88 67 ILE B C 1
ATOM 2036 O O . ILE B 1 67 ? 5.723 18.297 4.688 1 97.88 67 ILE B O 1
ATOM 2040 N N . PHE B 1 68 ? 6.852 20.219 4.867 1 98.44 68 PHE B N 1
ATOM 2041 C CA . PHE B 1 68 ? 7.227 20.234 3.455 1 98.44 68 PHE B CA 1
ATOM 2042 C C . PHE B 1 68 ? 8.031 18.984 3.092 1 98.44 68 PHE B C 1
ATOM 2044 O O . PHE B 1 68 ? 7.777 18.359 2.07 1 98.44 68 PHE B O 1
ATOM 2051 N N . PHE B 1 69 ? 8.938 18.672 3.906 1 98.56 69 PHE B N 1
ATOM 2052 C CA . PHE B 1 69 ? 9.766 17.5 3.672 1 98.56 69 PHE B CA 1
ATOM 2053 C C . PHE B 1 69 ? 8.922 16.219 3.678 1 98.56 69 PHE B C 1
ATOM 2055 O O . PHE B 1 69 ? 9.094 15.352 2.824 1 98.56 69 PHE B O 1
ATOM 2062 N N . ALA B 1 70 ? 8.031 16.109 4.625 1 98.69 70 ALA B N 1
ATOM 2063 C CA . ALA B 1 70 ? 7.125 14.969 4.668 1 98.69 70 ALA B CA 1
ATOM 2064 C C . ALA B 1 70 ? 6.293 14.875 3.391 1 98.69 70 ALA B C 1
ATOM 2066 O O . ALA B 1 70 ? 6.094 13.789 2.85 1 98.69 70 ALA B O 1
ATOM 2067 N N . ALA B 1 71 ? 5.824 16.031 2.91 1 98.81 71 ALA B N 1
ATOM 2068 C CA . ALA B 1 71 ? 5.066 16.062 1.66 1 98.81 71 ALA B CA 1
ATOM 2069 C C . ALA B 1 71 ? 5.887 15.484 0.508 1 98.81 71 ALA B C 1
ATOM 2071 O O . ALA B 1 71 ? 5.371 14.727 -0.313 1 98.81 71 AL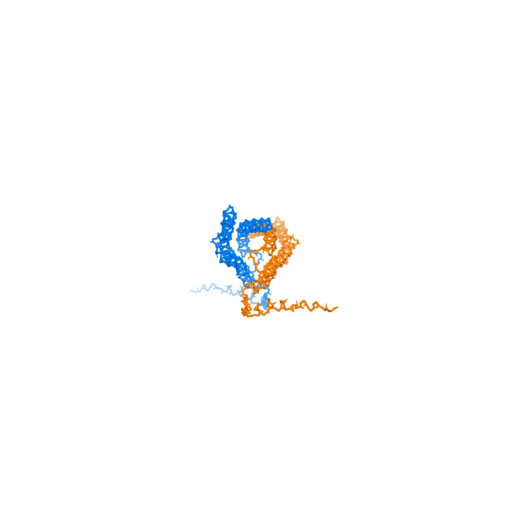A B O 1
ATOM 2072 N N . GLN B 1 72 ? 7.148 15.828 0.463 1 98.88 72 GLN B N 1
ATOM 2073 C CA . GLN B 1 72 ? 8.039 15.32 -0.581 1 98.88 72 GLN B CA 1
ATOM 2074 C C . GLN B 1 72 ? 8.219 13.812 -0.464 1 98.88 72 GLN B C 1
ATOM 2076 O O . GLN B 1 72 ? 8.211 13.102 -1.471 1 98.88 72 GLN B O 1
ATOM 2081 N N . CYS B 1 73 ? 8.375 13.375 0.729 1 98.88 73 CYS B N 1
ATOM 2082 C CA . CYS B 1 73 ? 8.516 11.938 0.946 1 98.88 73 CYS B CA 1
ATOM 2083 C C . CYS B 1 73 ? 7.266 11.195 0.499 1 98.88 73 CYS B C 1
ATOM 2085 O O . CYS B 1 73 ? 7.355 10.188 -0.205 1 98.88 73 CYS B O 1
ATOM 2087 N N . VAL B 1 74 ? 6.121 11.68 0.854 1 98.88 74 VAL B N 1
ATOM 2088 C CA . VAL B 1 74 ? 4.863 11.039 0.483 1 98.88 74 VAL B CA 1
ATOM 2089 C C . VAL B 1 74 ? 4.711 11.047 -1.036 1 98.88 74 VAL B C 1
ATOM 2091 O O . VAL B 1 74 ? 4.273 10.055 -1.626 1 98.88 74 VAL B O 1
ATOM 20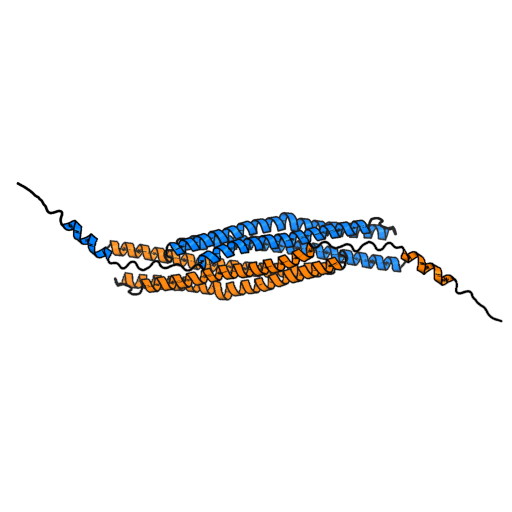94 N N . SER B 1 75 ? 5.047 12.141 -1.634 1 98.94 75 SER B N 1
ATOM 2095 C CA . SER B 1 75 ? 4.988 12.227 -3.09 1 98.94 75 SER B CA 1
ATOM 2096 C C . SER B 1 75 ? 5.906 11.203 -3.742 1 98.94 75 SER B C 1
ATOM 2098 O O . SER B 1 75 ? 5.523 10.555 -4.719 1 98.94 75 SER B O 1
ATOM 2100 N N . GLN B 1 76 ? 7.09 11.078 -3.236 1 98.94 76 GLN B N 1
ATOM 2101 C CA . GLN B 1 76 ? 8.039 10.133 -3.803 1 98.94 76 GLN B CA 1
ATOM 2102 C C . GLN B 1 76 ? 7.551 8.695 -3.631 1 98.94 76 GLN B C 1
ATOM 2104 O O . GLN B 1 76 ? 7.789 7.848 -4.492 1 98.94 76 GLN B O 1
ATOM 2109 N N . VAL B 1 77 ? 6.938 8.391 -2.543 1 98.94 77 VAL B N 1
ATOM 2110 C CA . VAL B 1 77 ? 6.332 7.074 -2.365 1 98.94 77 VAL B CA 1
ATOM 2111 C C . VAL B 1 77 ? 5.371 6.789 -3.516 1 98.94 77 VAL B C 1
ATOM 2113 O O . VAL B 1 77 ? 5.312 5.664 -4.02 1 98.94 77 VAL B O 1
ATOM 2116 N N . GLN B 1 78 ? 4.617 7.824 -3.932 1 98.88 78 GLN B N 1
ATOM 2117 C CA . GLN B 1 78 ? 3.656 7.621 -5.012 1 98.88 78 GLN B CA 1
ATOM 2118 C C . GLN B 1 78 ? 4.367 7.367 -6.34 1 98.88 78 GLN B C 1
ATOM 2120 O O . GLN B 1 78 ? 3.869 6.621 -7.184 1 98.88 78 GLN B O 1
ATOM 2125 N N . ASP B 1 79 ? 5.531 7.945 -6.535 1 98.69 79 ASP B N 1
ATOM 2126 C CA . ASP B 1 79 ? 6.32 7.629 -7.723 1 98.69 79 ASP B CA 1
ATOM 2127 C C . ASP B 1 79 ? 6.668 6.145 -7.773 1 98.69 79 ASP B C 1
ATOM 2129 O O . ASP B 1 79 ? 6.594 5.52 -8.836 1 98.69 79 ASP B O 1
ATOM 2133 N N . TYR B 1 80 ? 7.047 5.633 -6.691 1 98.5 80 TYR B N 1
ATOM 2134 C CA . TYR B 1 80 ? 7.379 4.211 -6.645 1 98.5 80 TYR B CA 1
ATOM 2135 C C . TYR B 1 80 ? 6.129 3.354 -6.789 1 98.5 80 TYR B C 1
ATOM 2137 O O . TYR B 1 80 ? 6.184 2.248 -7.332 1 98.5 80 TYR B O 1
ATOM 2145 N N . ARG B 1 81 ? 4.988 3.812 -6.254 1 98.62 81 ARG B N 1
ATOM 2146 C CA . ARG B 1 81 ? 3.736 3.104 -6.488 1 98.62 81 ARG B CA 1
ATOM 2147 C C . ARG B 1 81 ? 3.402 3.064 -7.977 1 98.62 81 ARG B C 1
ATOM 2149 O O . ARG B 1 81 ? 2.846 2.078 -8.469 1 98.62 81 ARG B O 1
ATOM 2156 N N . SER B 1 82 ? 3.762 4.172 -8.711 1 98.75 82 SER B N 1
ATOM 2157 C CA . SER B 1 82 ? 3.586 4.172 -10.164 1 98.75 82 SER B CA 1
ATOM 2158 C C . SER B 1 82 ? 4.422 3.08 -10.82 1 98.75 82 SER B C 1
ATOM 2160 O O . SER B 1 82 ? 3.957 2.4 -11.734 1 98.75 82 SER B O 1
ATOM 2162 N N . LEU B 1 83 ? 5.652 2.92 -10.367 1 98.81 83 LEU B N 1
ATOM 2163 C CA . LEU B 1 83 ? 6.512 1.851 -10.867 1 98.81 83 LEU B CA 1
ATOM 2164 C C . LEU B 1 83 ? 5.926 0.483 -10.531 1 98.81 83 LEU B C 1
ATOM 2166 O O . LEU B 1 83 ? 5.98 -0.438 -11.344 1 98.81 83 LEU B O 1
ATOM 2170 N N . GLN B 1 84 ? 5.391 0.363 -9.312 1 98.81 84 GLN B N 1
ATOM 2171 C CA . GLN B 1 84 ? 4.715 -0.866 -8.914 1 98.81 84 GLN B CA 1
ATOM 2172 C C . GLN B 1 84 ? 3.584 -1.212 -9.875 1 98.81 84 GLN B C 1
ATOM 2174 O O . GLN B 1 84 ? 3.482 -2.35 -10.344 1 98.81 84 GLN B O 1
ATOM 2179 N N . VAL B 1 85 ? 2.738 -0.251 -10.188 1 98.88 85 VAL B N 1
ATOM 2180 C CA . VAL B 1 85 ? 1.613 -0.447 -11.094 1 98.88 85 VAL B CA 1
ATOM 2181 C C . VAL B 1 85 ? 2.127 -0.874 -12.469 1 98.88 85 VAL B C 1
ATOM 2183 O O . VAL B 1 85 ? 1.601 -1.812 -13.07 1 98.88 85 VAL B O 1
ATOM 2186 N N . GLU B 1 86 ? 3.135 -0.239 -12.898 1 98.88 86 GLU B N 1
ATOM 2187 C CA . GLU B 1 86 ? 3.707 -0.554 -14.203 1 98.88 86 GLU B CA 1
ATOM 2188 C C . GLU B 1 86 ? 4.223 -1.99 -14.25 1 98.88 86 GLU B C 1
ATOM 2190 O O . GLU B 1 86 ? 3.957 -2.721 -15.211 1 98.88 86 GLU B O 1
ATOM 2195 N N . ARG B 1 87 ? 4.949 -2.396 -13.242 1 98.88 87 ARG B N 1
ATOM 2196 C CA . ARG B 1 87 ? 5.488 -3.75 -13.188 1 98.88 87 ARG B CA 1
ATOM 2197 C C . ARG B 1 87 ? 4.371 -4.785 -13.125 1 98.88 87 ARG B C 1
ATOM 2199 O O . ARG B 1 87 ? 4.445 -5.828 -13.773 1 98.88 87 ARG B O 1
ATOM 2206 N N . LEU B 1 88 ? 3.369 -4.492 -12.344 1 98.88 88 LEU B N 1
ATOM 2207 C CA . LEU B 1 88 ? 2.236 -5.406 -12.266 1 98.88 88 LEU B CA 1
ATOM 2208 C C . LEU B 1 88 ? 1.556 -5.547 -13.617 1 98.88 88 LEU B C 1
ATOM 2210 O O . LEU B 1 88 ? 1.319 -6.664 -14.086 1 98.88 88 LEU B O 1
ATOM 2214 N N . GLU B 1 89 ? 1.331 -4.457 -14.273 1 98.81 89 GLU B N 1
ATOM 2215 C CA . GLU B 1 89 ? 0.524 -4.438 -15.492 1 98.81 89 GLU B CA 1
ATOM 2216 C C . GLU B 1 89 ? 1.333 -4.898 -16.703 1 98.81 89 GLU B C 1
ATOM 2218 O O . GLU B 1 89 ? 0.788 -5.508 -17.625 1 98.81 89 GLU B O 1
ATOM 2223 N N . ARG B 1 90 ? 2.623 -4.648 -16.703 1 98.62 90 ARG B N 1
ATOM 2224 C CA . ARG B 1 90 ? 3.393 -4.891 -17.922 1 98.62 90 ARG B CA 1
ATOM 2225 C C . ARG B 1 90 ? 4.23 -6.156 -17.797 1 98.62 90 ARG B C 1
ATOM 2227 O O . ARG B 1 90 ? 4.723 -6.684 -18.797 1 98.62 90 ARG B O 1
ATOM 2234 N N . GLN B 1 91 ? 4.398 -6.617 -16.578 1 98.5 91 GLN B N 1
ATOM 2235 C CA . GLN B 1 91 ? 5.262 -7.777 -16.406 1 98.5 91 GLN B CA 1
ATOM 2236 C C . GLN B 1 91 ? 4.52 -8.922 -15.719 1 98.5 91 GLN B C 1
ATOM 2238 O O . GLN B 1 91 ? 4.328 -9.984 -16.312 1 98.5 91 GLN B O 1
ATOM 2243 N N . VAL B 1 92 ? 3.979 -8.672 -14.594 1 98.81 92 VAL B N 1
ATOM 2244 C CA . VAL B 1 92 ? 3.438 -9.734 -13.758 1 98.81 92 VAL B CA 1
ATOM 2245 C C . VAL B 1 92 ? 2.158 -10.289 -14.391 1 98.81 92 VAL B C 1
ATOM 2247 O O . VAL B 1 92 ? 2.045 -11.492 -14.625 1 98.81 92 VAL B O 1
ATOM 2250 N N . VAL B 1 93 ? 1.19 -9.375 -14.672 1 98.88 93 VAL B N 1
ATOM 2251 C CA . VAL B 1 93 ? -0.101 -9.797 -15.203 1 98.88 93 VAL B CA 1
ATOM 2252 C C . VAL B 1 93 ? 0.099 -10.508 -16.547 1 98.88 93 VAL B C 1
ATOM 2254 O O . VAL B 1 93 ? -0.408 -11.617 -16.75 1 98.88 93 VAL B O 1
ATOM 2257 N N . PRO B 1 94 ? 0.937 -10.008 -17.484 1 98.75 94 PRO B N 1
ATOM 2258 C CA . PRO B 1 94 ? 1.176 -10.742 -18.734 1 98.75 94 PRO B CA 1
ATOM 2259 C C . PRO B 1 94 ? 1.841 -12.094 -18.5 1 98.75 94 PRO B C 1
ATOM 2261 O O . PRO B 1 94 ? 1.526 -13.062 -19.203 1 98.75 94 PRO B O 1
ATOM 2264 N N . SER B 1 95 ? 2.783 -12.188 -17.562 1 98.25 95 SER B N 1
ATOM 2265 C CA . SER B 1 95 ? 3.443 -13.453 -17.266 1 98.25 95 SER B CA 1
ATOM 2266 C C . SER B 1 95 ? 2.449 -14.477 -16.734 1 98.25 95 SER B C 1
ATOM 2268 O O . SER B 1 95 ? 2.504 -15.656 -17.094 1 98.25 95 SER B O 1
ATOM 2270 N N . LEU B 1 96 ? 1.538 -14.062 -15.914 1 98.19 96 LEU B N 1
ATOM 2271 C CA . LEU B 1 96 ? 0.497 -14.938 -15.391 1 98.19 96 LEU B CA 1
ATOM 2272 C C . LEU B 1 96 ? -0.457 -15.367 -16.5 1 98.19 96 LEU B C 1
ATOM 2274 O O . LEU B 1 96 ? -0.881 -16.531 -16.547 1 98.19 96 LEU B O 1
ATOM 2278 N N . HIS B 1 97 ? -0.717 -14.43 -17.328 1 98.12 97 HIS B N 1
ATOM 2279 C CA . HIS B 1 97 ? -1.551 -14.75 -18.484 1 98.12 97 HIS B CA 1
ATOM 2280 C C . HIS B 1 97 ? -0.891 -15.805 -19.359 1 98.12 97 HIS B C 1
ATOM 2282 O O . HIS B 1 97 ? -1.555 -16.734 -19.828 1 98.12 97 HIS B O 1
ATOM 2288 N N . ALA B 1 98 ? 0.376 -15.648 -19.578 1 97.56 98 ALA B N 1
ATOM 2289 C CA . ALA B 1 98 ? 1.13 -16.609 -20.375 1 97.56 98 ALA B CA 1
ATOM 2290 C C . ALA B 1 98 ? 1.109 -17.984 -19.719 1 97.56 98 ALA B C 1
ATOM 2292 O O . ALA B 1 98 ? 1.032 -19.016 -20.406 1 97.56 98 ALA B O 1
ATOM 2293 N N . CYS B 1 99 ? 1.209 -18.047 -18.438 1 96.56 99 CYS B N 1
ATOM 2294 C CA . CYS B 1 99 ? 1.111 -19.297 -17.719 1 96.56 99 CYS B CA 1
ATOM 2295 C C . CYS B 1 99 ? -0.23 -19.984 -17.969 1 96.56 99 CYS B C 1
ATOM 2297 O O . CYS B 1 99 ? -0.28 -21.172 -18.297 1 96.56 99 CYS B O 1
ATOM 2299 N N . ALA B 1 100 ? -1.315 -19.219 -17.859 1 96.56 100 ALA B N 1
ATOM 2300 C CA . ALA B 1 100 ? -2.654 -19.75 -18.062 1 96.56 100 ALA B CA 1
ATOM 2301 C C . ALA B 1 100 ? -2.816 -20.266 -19.5 1 96.56 100 ALA B C 1
ATOM 2303 O O . ALA B 1 100 ? -3.375 -21.344 -19.719 1 96.56 100 ALA B O 1
ATOM 2304 N N . THR B 1 101 ? -2.268 -19.531 -20.406 1 96.25 101 THR B N 1
ATOM 2305 C CA . THR B 1 101 ? -2.342 -19.906 -21.812 1 96.25 101 THR B CA 1
ATOM 2306 C C . THR B 1 101 ? -1.553 -21.188 -22.062 1 96.25 101 THR B C 1
ATOM 2308 O O . THR B 1 101 ? -2.025 -22.078 -22.766 1 96.25 101 THR B O 1
ATOM 2311 N N . SER B 1 102 ? -0.369 -21.281 -21.516 1 94.88 102 SER B N 1
ATOM 2312 C CA . SER B 1 102 ? 0.448 -22.469 -21.641 1 94.88 102 SER B CA 1
ATOM 2313 C C . SER B 1 102 ? -0.246 -23.688 -21.031 1 94.88 102 SER B C 1
ATOM 2315 O O . SER B 1 102 ? -0.142 -24.797 -21.562 1 94.88 102 SER B O 1
ATOM 2317 N N . CYS B 1 103 ? -0.882 -23.484 -19.953 1 93.56 103 CYS B N 1
ATOM 2318 C CA . CYS B 1 103 ? -1.627 -24.562 -19.312 1 93.56 103 CYS B CA 1
ATOM 2319 C C . CYS B 1 103 ? -2.773 -25.047 -20.188 1 93.56 103 CYS B C 1
ATOM 2321 O O . CYS B 1 103 ? -3.01 -26.234 -20.312 1 93.56 103 CYS B O 1
ATOM 2323 N N . ARG B 1 104 ? -3.43 -24.109 -20.766 1 93.62 104 ARG B N 1
ATOM 2324 C CA . ARG B 1 104 ? -4.5 -24.438 -21.703 1 93.62 104 ARG B CA 1
ATOM 2325 C C . ARG B 1 104 ? -3.971 -25.25 -22.875 1 93.62 104 ARG B C 1
ATOM 2327 O O . ARG B 1 104 ? -4.602 -26.219 -23.312 1 93.62 104 ARG B O 1
ATOM 2334 N N . GLN B 1 105 ? -2.881 -24.891 -23.391 1 92.81 105 GLN B N 1
ATOM 2335 C CA . GLN B 1 105 ? -2.26 -25.594 -24.516 1 92.81 105 GLN B CA 1
ATOM 2336 C C . GLN B 1 105 ? -1.851 -27.016 -24.109 1 92.81 105 GLN B C 1
ATOM 2338 O O . GLN B 1 105 ? -2.037 -27.953 -24.875 1 92.81 105 GLN B O 1
ATOM 2343 N N . ALA B 1 106 ? -1.242 -27.078 -22.953 1 89.62 106 ALA B N 1
ATOM 2344 C CA . ALA B 1 106 ? -0.862 -28.391 -22.438 1 89.62 106 ALA B CA 1
ATOM 2345 C C . ALA B 1 106 ? -2.082 -29.297 -22.297 1 89.62 106 ALA B C 1
ATOM 2347 O O . ALA B 1 106 ? -2.023 -30.484 -22.625 1 89.62 106 ALA B O 1
ATOM 2348 N N . ARG B 1 107 ? -3.172 -28.766 -21.812 1 88.44 107 ARG B N 1
ATOM 2349 C CA . ARG B 1 107 ? -4.41 -29.516 -21.672 1 88.44 107 ARG B CA 1
ATOM 2350 C C . ARG B 1 107 ? -4.945 -29.969 -23.031 1 88.44 107 ARG B C 1
ATOM 2352 O O . ARG B 1 107 ? -5.352 -31.109 -23.188 1 88.44 107 ARG B O 1
ATOM 2359 N N . SER B 1 108 ? -4.898 -29.078 -23.984 1 90.94 108 SER B N 1
ATOM 2360 C CA . SER B 1 108 ? -5.367 -29.391 -25.328 1 90.94 108 SER B CA 1
ATOM 2361 C C . SER B 1 108 ? -4.523 -30.484 -25.969 1 90.94 108 SER B C 1
ATOM 2363 O O . SER B 1 108 ? -5.055 -31.375 -26.625 1 90.94 108 SER B O 1
ATOM 2365 N N . LYS B 1 109 ? -3.219 -30.422 -25.812 1 88.62 109 LYS B N 1
ATOM 2366 C CA . LYS B 1 109 ? -2.311 -31.453 -26.312 1 88.62 109 LYS B CA 1
ATOM 2367 C C . LYS B 1 109 ? -2.613 -32.812 -25.688 1 88.62 109 LYS B C 1
ATOM 2369 O O . LYS B 1 109 ? -2.668 -33.812 -26.391 1 88.62 109 LYS B O 1
ATOM 2374 N N . ARG B 1 110 ? -2.809 -32.812 -24.438 1 86 110 ARG B N 1
ATOM 2375 C CA . ARG B 1 110 ? -3.102 -34.031 -23.734 1 86 110 ARG B CA 1
ATOM 2376 C C . ARG B 1 110 ? -4.43 -34.625 -24.203 1 86 110 ARG B C 1
ATOM 2378 O O . ARG B 1 110 ? -4.555 -35.844 -24.328 1 86 110 ARG B O 1
ATOM 2385 N N . THR B 1 111 ? -5.387 -33.75 -24.375 1 87.88 111 THR B N 1
ATOM 2386 C CA . THR B 1 111 ? -6.688 -34.188 -24.859 1 87.88 111 THR B CA 1
ATOM 2387 C C . THR B 1 111 ? -6.562 -34.812 -26.25 1 87.88 111 THR B C 1
ATOM 2389 O O . THR B 1 111 ? -7.188 -35.844 -26.531 1 87.88 111 THR B O 1
ATOM 2392 N N . SER B 1 112 ? -5.777 -34.25 -27.109 1 89.94 112 SER B N 1
ATOM 2393 C CA . SER B 1 112 ? -5.566 -34.75 -28.469 1 89.94 112 SER B CA 1
ATOM 2394 C C . SER B 1 112 ? -4.871 -36.094 -28.438 1 89.94 112 SER B C 1
ATOM 2396 O O . SER B 1 112 ? -5.258 -37.031 -29.172 1 89.94 112 SER B O 1
ATOM 2398 N N . PHE B 1 113 ? -3.891 -36.312 -27.609 1 87.38 113 PHE B N 1
ATOM 2399 C CA . PHE B 1 113 ? -3.162 -37.562 -27.516 1 87.38 113 PHE B CA 1
ATOM 2400 C C . PHE B 1 113 ? -4.055 -38.656 -26.938 1 87.38 113 PHE B C 1
ATOM 2402 O O . PHE B 1 113 ? -3.988 -39.812 -27.391 1 87.38 113 PHE B O 1
ATOM 2409 N N . ALA B 1 114 ? -4.812 -38.281 -25.906 1 83.88 114 ALA B N 1
ATOM 2410 C CA . ALA B 1 114 ? -5.742 -39.25 -25.312 1 83.88 114 ALA B CA 1
ATOM 2411 C C . ALA B 1 114 ? -6.77 -39.719 -26.344 1 83.88 114 ALA B C 1
ATOM 2413 O O . ALA B 1 114 ? -7.105 -40.906 -26.391 1 83.88 114 ALA B O 1
ATOM 2414 N N . ALA B 1 115 ? -7.27 -38.812 -27.141 1 87.06 115 ALA B N 1
ATOM 2415 C CA . ALA B 1 115 ? -8.266 -39.125 -28.156 1 87.06 115 ALA B CA 1
ATOM 2416 C C . ALA B 1 115 ? -7.684 -40.062 -29.203 1 87.06 115 ALA B C 1
ATOM 2418 O O . ALA B 1 115 ? -8.398 -40.906 -29.766 1 87.06 115 ALA B O 1
ATOM 2419 N N . ASN B 1 116 ? -6.363 -40.062 -29.453 1 89.06 116 ASN B N 1
ATOM 2420 C CA . ASN B 1 116 ? -5.703 -40.875 -30.469 1 89.06 116 ASN B CA 1
ATOM 2421 C C . ASN B 1 116 ? -5.004 -42.094 -29.875 1 89.06 116 ASN B C 1
ATOM 2423 O O . ASN B 1 116 ? -4.246 -42.781 -30.547 1 89.06 116 ASN B O 1
ATOM 2427 N N . ASN B 1 117 ? -5.18 -42.25 -28.531 1 84.94 117 ASN B N 1
ATOM 2428 C CA . ASN B 1 117 ? -4.555 -43.344 -27.797 1 84.94 117 ASN B CA 1
ATOM 2429 C C . ASN B 1 117 ? -3.041 -43.344 -28 1 84.94 117 ASN B C 1
ATOM 2431 O O . ASN B 1 117 ? -2.445 -44.406 -28.219 1 84.94 117 ASN B O 1
ATOM 2435 N N . SER B 1 118 ? -2.516 -42.219 -28.141 1 85.44 118 SER B N 1
ATOM 2436 C CA . SER B 1 118 ? -1.072 -42.062 -28.281 1 85.44 118 SER B CA 1
ATOM 2437 C C . SER B 1 118 ? -0.47 -41.406 -27.031 1 85.44 118 SER B C 1
ATOM 2439 O O . SER B 1 118 ? -1.184 -40.781 -26.25 1 85.44 118 SER B O 1
ATOM 2441 N N . ASP B 1 119 ? 0.776 -41.781 -26.828 1 79.94 119 ASP B N 1
ATOM 2442 C CA . ASP B 1 119 ? 1.481 -41.156 -25.719 1 79.94 119 ASP B CA 1
ATOM 2443 C C . ASP B 1 119 ? 2.148 -39.844 -26.172 1 79.94 119 ASP B C 1
ATOM 2445 O O . ASP B 1 119 ? 2.6 -39.75 -27.312 1 79.94 119 ASP B O 1
ATOM 2449 N N . ASN B 1 120 ? 2.029 -38.781 -25.359 1 81.56 120 ASN B N 1
ATOM 2450 C CA . ASN B 1 120 ? 2.816 -37.562 -25.547 1 81.56 120 ASN B CA 1
ATOM 2451 C C . ASN B 1 120 ? 4.223 -37.719 -24.969 1 81.56 120 ASN B C 1
ATOM 2453 O O . ASN B 1 120 ? 4.418 -37.656 -23.75 1 81.56 120 ASN B O 1
ATOM 2457 N N . PRO B 1 121 ? 5.184 -37.906 -25.812 1 83.19 121 PRO B N 1
ATOM 2458 C CA . PRO B 1 121 ? 6.543 -38.156 -25.328 1 83.19 121 PRO B CA 1
ATOM 2459 C C . PRO B 1 121 ? 7.133 -36.938 -24.609 1 83.19 121 PRO B C 1
ATOM 2461 O O . PRO B 1 121 ? 8.117 -37.062 -23.875 1 83.19 121 PRO B O 1
ATOM 2464 N N . LYS B 1 122 ? 6.535 -35.781 -24.719 1 85.56 122 LYS B N 1
ATOM 2465 C CA . LYS B 1 122 ? 7.102 -34.562 -24.141 1 85.56 122 LYS B CA 1
ATOM 2466 C C . LYS B 1 122 ? 6.309 -34.094 -22.922 1 85.56 122 LYS B C 1
ATOM 2468 O O . LYS B 1 122 ? 6.414 -32.938 -22.516 1 85.56 122 LYS B O 1
ATOM 2473 N N . LEU B 1 123 ? 5.551 -34.906 -22.375 1 80.94 123 LEU B N 1
ATOM 2474 C CA . LEU B 1 123 ? 4.641 -34.562 -21.281 1 80.94 123 LEU B CA 1
ATOM 2475 C C . LEU B 1 123 ? 5.41 -34 -20.094 1 80.94 123 LEU B C 1
ATOM 2477 O O . LEU B 1 123 ? 5.031 -33 -19.516 1 80.94 123 LEU B O 1
ATOM 2481 N N . ALA B 1 124 ? 6.48 -34.688 -19.797 1 83 124 ALA B N 1
ATOM 2482 C CA . ALA B 1 124 ? 7.281 -34.281 -18.641 1 83 124 ALA B CA 1
ATOM 2483 C C . ALA B 1 124 ? 7.969 -32.938 -18.891 1 83 124 ALA B C 1
ATOM 2485 O O . ALA B 1 124 ? 8.023 -32.094 -18 1 83 124 ALA B O 1
ATOM 2486 N N . GLU B 1 125 ? 8.445 -32.781 -20.047 1 86.69 125 GLU B N 1
ATOM 2487 C CA . GLU B 1 125 ? 9.094 -31.531 -20.422 1 86.69 125 GLU B CA 1
ATOM 2488 C C . GLU B 1 125 ? 8.102 -30.359 -20.438 1 86.69 125 GLU B C 1
ATOM 2490 O O . GLU B 1 125 ? 8.43 -29.266 -20 1 86.69 125 GLU B O 1
ATOM 2495 N N . ASP B 1 126 ? 6.961 -30.609 -20.922 1 86.25 126 ASP B N 1
ATOM 2496 C CA . ASP B 1 126 ? 5.902 -29.609 -20.969 1 86.25 126 ASP B CA 1
ATOM 2497 C C . ASP B 1 126 ? 5.496 -29.172 -19.562 1 86.25 126 ASP B C 1
ATOM 2499 O O . ASP B 1 126 ? 5.297 -27.984 -19.297 1 86.25 126 ASP B O 1
ATOM 2503 N N . ARG B 1 127 ? 5.469 -30.094 -18.703 1 85.62 127 ARG B N 1
ATOM 2504 C CA . ARG B 1 127 ? 5.09 -29.812 -17.328 1 85.62 127 ARG B CA 1
ATOM 2505 C C . ARG B 1 127 ? 6.152 -28.969 -16.625 1 85.62 127 ARG B C 1
ATOM 2507 O O . ARG B 1 127 ? 5.828 -28.016 -15.906 1 85.62 127 ARG B O 1
ATOM 2514 N N . LYS B 1 128 ? 7.355 -29.344 -16.875 1 90.31 128 LYS B N 1
ATOM 2515 C CA . LYS B 1 128 ? 8.461 -28.609 -16.266 1 90.31 128 LYS B CA 1
ATOM 2516 C C . LYS B 1 128 ? 8.523 -27.172 -16.766 1 90.31 128 LYS B C 1
ATOM 2518 O O . LYS B 1 128 ? 8.734 -26.25 -15.992 1 90.31 128 LYS B O 1
ATOM 2523 N N . ALA B 1 129 ? 8.297 -27.078 -18.031 1 92.19 129 ALA B N 1
ATOM 2524 C CA . ALA B 1 129 ? 8.312 -25.75 -18.625 1 92.19 129 ALA B CA 1
ATOM 2525 C C . ALA B 1 129 ? 7.195 -24.875 -18.047 1 92.19 129 ALA B C 1
ATOM 2527 O O . ALA B 1 129 ? 7.402 -23.688 -17.781 1 92.19 129 ALA B O 1
ATOM 2528 N N . LEU B 1 130 ? 6.082 -25.453 -17.906 1 93.25 130 LEU B N 1
ATOM 2529 C CA . LEU B 1 130 ? 4.938 -24.766 -17.344 1 93.25 130 LEU B CA 1
ATOM 2530 C C . LEU B 1 130 ? 5.203 -24.375 -15.891 1 93.25 130 LEU B C 1
ATOM 2532 O O . LEU B 1 130 ? 4.953 -23.234 -15.492 1 93.25 130 LEU B O 1
ATOM 2536 N N . GLN B 1 131 ? 5.711 -25.25 -15.156 1 94.12 131 GLN B N 1
ATOM 2537 C CA . GLN B 1 131 ? 6.039 -25 -13.758 1 94.12 131 GLN B CA 1
ATOM 2538 C C . GLN B 1 131 ? 7.055 -23.859 -13.625 1 94.12 131 GLN B C 1
ATOM 2540 O O . GLN B 1 131 ? 6.883 -22.953 -12.805 1 94.12 131 GLN B O 1
ATOM 2545 N N . ASP B 1 132 ? 8.055 -23.953 -14.445 1 93.94 132 ASP B N 1
ATOM 2546 C CA . ASP B 1 132 ? 9.109 -22.938 -14.391 1 93.94 132 ASP B CA 1
ATOM 2547 C C . ASP B 1 132 ? 8.555 -21.547 -14.711 1 93.94 132 ASP B C 1
ATOM 2549 O O . ASP B 1 132 ? 8.906 -20.578 -14.047 1 93.94 132 ASP B O 1
ATOM 2553 N N . ARG B 1 133 ? 7.734 -21.438 -15.672 1 94.88 133 ARG B N 1
ATOM 2554 C CA . ARG B 1 133 ? 7.141 -20.172 -16.078 1 94.88 133 ARG B CA 1
ATOM 2555 C C . ARG B 1 133 ? 6.266 -19.594 -14.977 1 94.88 133 ARG B C 1
ATOM 2557 O O . ARG B 1 133 ? 6.363 -18.406 -14.656 1 94.88 133 ARG B O 1
ATOM 2564 N N . CYS B 1 134 ? 5.465 -20.453 -14.422 1 96.19 134 CYS B N 1
ATOM 2565 C CA . CYS B 1 134 ? 4.566 -20.016 -13.359 1 96.19 134 CYS B CA 1
ATOM 2566 C C . CYS B 1 134 ? 5.348 -19.594 -12.125 1 96.19 134 CYS B C 1
ATOM 2568 O O . CYS B 1 134 ? 4.992 -18.625 -11.453 1 96.19 134 CYS B O 1
ATOM 2570 N N . TRP B 1 135 ? 6.422 -20.344 -11.906 1 95.81 135 TRP B N 1
ATOM 2571 C CA . TRP B 1 135 ? 7.27 -20.031 -10.758 1 95.81 135 TRP B CA 1
ATOM 2572 C C . TRP B 1 135 ? 7.902 -18.656 -10.906 1 95.81 135 TRP B C 1
ATOM 2574 O O . TRP B 1 135 ? 7.926 -17.875 -9.945 1 95.81 135 TRP B O 1
ATOM 2584 N N . ARG B 1 136 ? 8.32 -18.328 -12.047 1 95.75 136 ARG B N 1
ATOM 2585 C CA . ARG B 1 136 ? 8.906 -17.016 -12.328 1 95.75 136 ARG B CA 1
ATOM 2586 C C . ARG B 1 136 ? 7.883 -15.906 -12.148 1 95.75 136 ARG B C 1
ATOM 2588 O O . ARG B 1 136 ? 8.195 -14.844 -11.594 1 95.75 136 ARG B O 1
ATOM 2595 N N . ALA B 1 137 ? 6.711 -16.125 -12.625 1 97.69 137 ALA B N 1
ATOM 2596 C CA . ALA B 1 137 ? 5.648 -15.133 -12.492 1 97.69 137 ALA B CA 1
ATOM 2597 C C . ALA B 1 137 ? 5.348 -14.844 -11.031 1 97.69 137 ALA B C 1
ATOM 2599 O O . ALA B 1 137 ? 5.16 -13.688 -10.641 1 97.69 137 ALA B O 1
ATOM 2600 N N . LEU B 1 138 ? 5.34 -15.852 -10.203 1 97.81 138 LEU B N 1
ATOM 2601 C CA . LEU B 1 138 ? 5.082 -15.703 -8.773 1 97.81 138 LEU B CA 1
ATOM 2602 C C . LEU B 1 138 ? 6.211 -14.938 -8.094 1 97.81 138 LEU B C 1
ATOM 2604 O O . LEU B 1 138 ? 5.965 -14.062 -7.262 1 97.81 138 LEU B O 1
ATOM 2608 N N . ARG B 1 139 ? 7.371 -15.328 -8.5 1 97.44 139 ARG B N 1
ATOM 2609 C CA . ARG B 1 139 ? 8.539 -14.617 -7.992 1 97.44 139 ARG B CA 1
ATOM 2610 C C . ARG B 1 139 ? 8.461 -13.133 -8.312 1 97.44 139 ARG B C 1
ATOM 2612 O O . ARG B 1 139 ? 8.688 -12.289 -7.438 1 97.44 139 ARG B O 1
ATOM 2619 N N . ASP B 1 140 ? 8.125 -12.812 -9.516 1 97.88 140 ASP B N 1
ATOM 2620 C CA . ASP B 1 140 ? 8.031 -11.422 -9.938 1 97.88 140 ASP B CA 1
ATOM 2621 C C . ASP B 1 140 ? 6.953 -10.68 -9.148 1 97.88 140 ASP B C 1
ATOM 2623 O O . ASP B 1 140 ? 7.129 -9.516 -8.789 1 97.88 140 ASP B O 1
ATOM 2627 N N . LEU B 1 141 ? 5.848 -11.297 -8.922 1 98.81 141 LEU B N 1
ATOM 2628 C CA . LEU B 1 141 ? 4.766 -10.695 -8.148 1 98.81 141 LEU B CA 1
ATOM 2629 C C . LEU B 1 141 ? 5.238 -10.32 -6.75 1 98.81 141 LEU B C 1
ATOM 2631 O O . LEU B 1 141 ? 5.086 -9.18 -6.324 1 98.81 141 LEU B O 1
ATOM 2635 N N . LEU B 1 142 ? 5.855 -11.25 -6.055 1 98.81 142 LEU B N 1
ATOM 2636 C CA . LEU B 1 142 ? 6.273 -11.031 -4.676 1 98.81 142 LEU B CA 1
ATOM 2637 C C . LEU B 1 142 ? 7.41 -10.023 -4.602 1 98.81 142 LEU B C 1
ATOM 2639 O O . LEU B 1 142 ? 7.438 -9.18 -3.701 1 98.81 142 LEU B O 1
ATOM 2643 N N . GLN B 1 143 ? 8.273 -10.094 -5.547 1 98.69 143 GLN B N 1
ATOM 2644 C CA . GLN B 1 143 ? 9.398 -9.172 -5.559 1 98.69 143 GLN B CA 1
ATOM 2645 C C . GLN B 1 143 ? 8.938 -7.746 -5.875 1 98.69 143 GLN B C 1
ATOM 2647 O O . GLN B 1 143 ? 9.5 -6.781 -5.352 1 98.69 143 GLN B O 1
ATOM 2652 N N . THR B 1 144 ? 7.988 -7.605 -6.762 1 98.88 144 THR B N 1
ATOM 2653 C CA . THR B 1 144 ? 7.418 -6.297 -7.059 1 98.88 144 THR B CA 1
ATOM 2654 C C . THR B 1 144 ? 6.816 -5.668 -5.801 1 98.88 144 THR B C 1
ATOM 2656 O O . THR B 1 144 ? 7.051 -4.492 -5.516 1 98.88 144 THR B O 1
ATOM 2659 N N . GLU B 1 145 ? 6.074 -6.445 -5.031 1 98.81 145 GLU B N 1
ATOM 2660 C CA . GLU B 1 145 ? 5.477 -5.957 -3.789 1 98.81 145 GLU B CA 1
ATOM 2661 C C . GLU B 1 145 ? 6.551 -5.594 -2.768 1 98.81 145 GLU B C 1
ATOM 2663 O O . GLU B 1 145 ? 6.516 -4.508 -2.182 1 98.81 145 GLU B O 1
ATOM 2668 N N . LEU B 1 146 ? 7.492 -6.48 -2.629 1 98.81 146 LEU B N 1
ATOM 2669 C CA . LEU B 1 146 ? 8.562 -6.23 -1.67 1 98.81 146 LEU B CA 1
ATOM 2670 C C . LEU B 1 146 ? 9.305 -4.938 -2.002 1 98.81 146 LEU B C 1
ATOM 2672 O O . LEU B 1 146 ? 9.531 -4.105 -1.12 1 98.81 146 LEU B O 1
ATOM 2676 N N . ALA B 1 147 ? 9.633 -4.777 -3.221 1 98.81 147 ALA B N 1
ATOM 2677 C CA . ALA B 1 147 ? 10.383 -3.6 -3.646 1 98.81 147 ALA B CA 1
ATOM 2678 C C . ALA B 1 147 ? 9.617 -2.318 -3.328 1 98.81 147 ALA B C 1
ATOM 2680 O O . ALA B 1 147 ? 10.195 -1.341 -2.852 1 98.81 147 ALA B O 1
ATOM 2681 N N . SER B 1 148 ? 8.367 -2.303 -3.629 1 98.81 148 SER B N 1
ATOM 2682 C CA . SER B 1 148 ? 7.543 -1.122 -3.385 1 98.81 148 SER B CA 1
ATOM 2683 C C . SER B 1 148 ? 7.492 -0.783 -1.898 1 98.81 148 SER B C 1
ATOM 2685 O O . SER B 1 148 ? 7.609 0.384 -1.519 1 98.81 148 SER B O 1
ATOM 2687 N N . HIS B 1 149 ? 7.355 -1.727 -1.044 1 98.88 149 HIS B N 1
ATOM 2688 C CA . HIS B 1 149 ? 7.246 -1.485 0.391 1 98.88 149 HIS B CA 1
ATOM 2689 C C . HIS B 1 149 ? 8.586 -1.081 0.987 1 98.88 149 HIS B C 1
ATOM 2691 O O . HIS B 1 149 ? 8.641 -0.28 1.924 1 98.88 149 HIS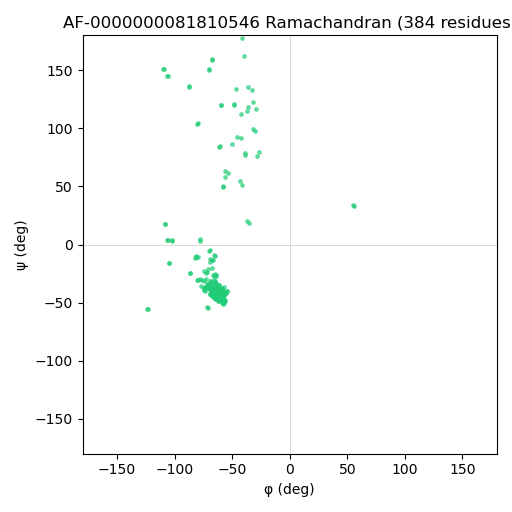 B O 1
ATOM 2697 N N . VAL B 1 150 ? 9.672 -1.675 0.487 1 98.88 150 VAL B N 1
ATOM 2698 C CA . VAL B 1 150 ? 11 -1.3 0.964 1 98.88 150 VAL B CA 1
ATOM 2699 C C . VAL B 1 150 ? 11.227 0.193 0.74 1 98.88 150 VAL B C 1
ATOM 2701 O O . VAL B 1 150 ? 11.68 0.9 1.641 1 98.88 150 VAL B O 1
ATOM 2704 N N . ARG B 1 151 ? 10.828 0.672 -0.427 1 98.81 151 ARG B N 1
ATOM 2705 C CA . ARG B 1 151 ? 11 2.092 -0.728 1 98.81 151 ARG B CA 1
ATOM 2706 C C . ARG B 1 151 ? 10.086 2.947 0.147 1 98.81 151 ARG B C 1
ATOM 2708 O O . ARG B 1 151 ? 10.477 4.027 0.59 1 98.81 151 ARG B O 1
ATOM 2715 N N . ALA B 1 152 ? 8.953 2.504 0.378 1 98.94 152 ALA B N 1
ATOM 2716 C CA . ALA B 1 152 ? 8.031 3.232 1.243 1 98.94 152 ALA B CA 1
ATOM 2717 C C . ALA B 1 152 ? 8.578 3.344 2.662 1 98.94 152 ALA B C 1
ATOM 2719 O O . ALA B 1 152 ? 8.508 4.41 3.279 1 98.94 152 ALA B O 1
ATOM 2720 N N . VAL B 1 153 ? 9.172 2.275 3.174 1 98.88 153 VAL B N 1
ATOM 2721 C CA . VAL B 1 153 ? 9.734 2.289 4.52 1 98.88 153 VAL B CA 1
ATOM 2722 C C . VAL B 1 153 ? 10.875 3.299 4.59 1 98.88 153 VAL B C 1
ATOM 2724 O O . VAL B 1 153 ? 10.984 4.055 5.559 1 98.88 153 VAL B O 1
ATOM 2727 N N . GLU B 1 154 ? 11.641 3.26 3.602 1 98.88 154 GLU B N 1
ATOM 2728 C CA . GLU B 1 154 ? 12.758 4.199 3.557 1 98.88 154 GLU B CA 1
ATOM 2729 C C . GLU B 1 154 ? 12.266 5.641 3.633 1 98.88 154 GLU B C 1
ATOM 2731 O O . GLU B 1 154 ? 12.75 6.422 4.457 1 98.88 154 GLU B O 1
ATOM 2736 N N . LEU B 1 155 ? 11.336 5.988 2.855 1 98.94 155 LEU B N 1
ATOM 2737 C CA . LEU B 1 155 ? 10.875 7.363 2.721 1 98.94 155 LEU B CA 1
ATOM 2738 C C . LEU B 1 155 ? 10.039 7.781 3.93 1 98.94 155 LEU B C 1
ATOM 2740 O O . LEU B 1 155 ? 10.211 8.883 4.453 1 98.94 155 LEU B O 1
ATOM 2744 N N . TYR B 1 156 ? 9.211 6.918 4.445 1 98.81 156 TYR B N 1
ATOM 2745 C CA . TYR B 1 156 ? 8.414 7.246 5.621 1 98.81 156 TYR B CA 1
ATOM 2746 C C . TYR B 1 156 ? 9.281 7.309 6.871 1 98.81 156 TYR B C 1
ATOM 2748 O O . TYR B 1 156 ? 9 8.086 7.793 1 98.81 156 TYR B O 1
ATOM 2756 N N . SER B 1 157 ? 10.312 6.445 6.906 1 98.81 157 SER B N 1
ATOM 2757 C CA . SER B 1 157 ? 11.25 6.559 8.016 1 98.81 157 SER B CA 1
ATOM 2758 C C . SER B 1 157 ? 11.914 7.934 8.047 1 98.81 157 SER B C 1
ATOM 2760 O O . SER B 1 157 ? 12.078 8.523 9.109 1 98.81 157 SER B O 1
ATOM 2762 N N . GLN B 1 158 ? 12.305 8.43 6.902 1 98.69 158 GLN B N 1
ATOM 2763 C CA . GLN B 1 158 ? 12.867 9.766 6.809 1 98.69 158 GLN B CA 1
ATOM 2764 C C . GLN B 1 158 ? 11.867 10.82 7.258 1 98.69 158 GLN B C 1
ATOM 2766 O O . GLN B 1 158 ? 12.195 11.711 8.047 1 98.69 158 GLN B O 1
ATOM 2771 N N . ALA B 1 159 ? 10.656 10.758 6.758 1 98.62 159 ALA B N 1
ATOM 2772 C CA . ALA B 1 159 ? 9.609 11.711 7.129 1 98.62 159 ALA B CA 1
ATOM 2773 C C . ALA B 1 159 ? 9.359 11.688 8.633 1 98.62 159 ALA B C 1
ATOM 2775 O O . ALA B 1 159 ? 9.297 12.742 9.273 1 98.62 159 ALA B O 1
ATOM 2776 N N . CYS B 1 160 ? 9.281 10.539 9.188 1 97.88 160 CYS B N 1
ATOM 2777 C CA . CYS B 1 160 ? 9.016 10.383 10.617 1 97.88 160 CYS B CA 1
ATOM 2778 C C . CYS B 1 160 ? 10.18 10.898 11.453 1 97.88 160 CYS B C 1
ATOM 2780 O O . CYS B 1 160 ? 9.969 11.508 12.5 1 97.88 160 CYS B O 1
ATOM 2782 N N . SER B 1 161 ? 11.352 10.656 10.992 1 96.81 161 SER B N 1
ATOM 2783 C CA . SER B 1 161 ? 12.516 11.148 11.719 1 96.81 161 SER B CA 1
ATOM 2784 C C . SER B 1 161 ? 12.492 12.672 11.828 1 96.81 161 SER B C 1
ATOM 2786 O O . SER B 1 161 ? 12.836 13.227 12.875 1 96.81 161 SER B O 1
ATOM 2788 N N . GLN B 1 162 ? 12.062 13.344 10.797 1 94.62 162 GLN B N 1
ATOM 2789 C CA . GLN B 1 162 ? 11.953 14.797 10.812 1 94.62 162 GLN B CA 1
ATOM 2790 C C . GLN B 1 162 ? 10.867 15.258 11.781 1 94.62 162 GLN B C 1
ATOM 2792 O O . GLN B 1 162 ? 11.07 16.188 12.562 1 94.62 162 GLN B O 1
ATOM 2797 N N . ILE B 1 163 ? 9.781 14.602 11.805 1 94.31 163 ILE B N 1
ATOM 2798 C CA . ILE B 1 163 ? 8.617 15.031 12.57 1 94.31 163 ILE B CA 1
ATOM 2799 C C . ILE B 1 163 ? 8.828 14.703 14.047 1 94.31 163 ILE B C 1
ATOM 2801 O O . ILE B 1 163 ? 8.336 15.422 14.922 1 94.31 163 ILE B O 1
ATOM 2805 N N . LEU B 1 164 ? 9.547 13.711 14.312 1 91.75 164 LEU B N 1
ATOM 2806 C CA . LEU B 1 164 ? 9.773 13.273 15.688 1 91.75 164 LEU B CA 1
ATOM 2807 C C . LEU B 1 164 ? 10.953 14.016 16.312 1 91.75 164 LEU B C 1
ATOM 2809 O O . LEU B 1 164 ? 11.102 14.031 17.531 1 91.75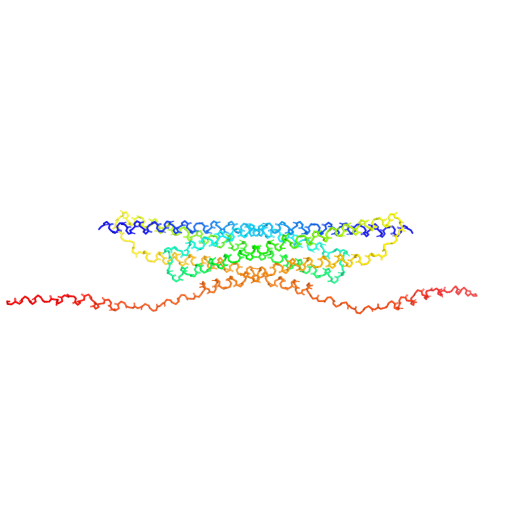 164 LEU B O 1
ATOM 2813 N N . ALA B 1 165 ? 11.82 14.484 15.516 1 85.69 165 ALA B N 1
ATOM 2814 C CA . ALA B 1 165 ? 12.977 15.203 16.047 1 85.69 165 ALA B CA 1
ATOM 2815 C C . ALA B 1 165 ? 12.547 16.422 16.859 1 85.69 165 ALA B C 1
ATOM 2817 O O . ALA B 1 165 ? 11.633 17.141 16.469 1 85.69 165 ALA B O 1
ATOM 2818 N N . LYS B 1 166 ? 12.984 16.391 18.25 1 67 166 LYS B N 1
ATOM 2819 C CA . LYS B 1 166 ? 12.703 17.5 19.156 1 67 166 LYS B CA 1
ATOM 2820 C C . LYS B 1 166 ? 13.07 18.844 18.516 1 67 166 LYS B C 1
ATOM 2822 O O . LYS B 1 166 ? 14.086 18.938 17.828 1 67 166 LYS B O 1
ATOM 2827 N N . VAL B 1 167 ? 12.055 19.734 18.375 1 58.22 167 VAL B N 1
ATOM 2828 C CA . VAL B 1 167 ? 12.398 21.109 18.031 1 58.22 167 VAL B CA 1
ATOM 2829 C C . VAL B 1 167 ? 13.289 21.703 19.125 1 58.22 167 VAL B C 1
ATOM 2831 O O . VAL B 1 167 ? 12.891 21.781 20.281 1 58.22 167 VAL B O 1
ATOM 2834 N N . ASP B 1 168 ? 14.438 21.609 19.219 1 49.47 168 ASP B N 1
ATOM 2835 C CA . ASP B 1 168 ? 15.234 22.375 20.172 1 49.47 168 ASP B CA 1
ATOM 2836 C C . ASP B 1 168 ? 14.719 23.797 20.297 1 49.47 168 ASP B C 1
ATOM 2838 O O . ASP B 1 168 ? 14.703 24.547 19.312 1 49.47 168 ASP B O 1
ATOM 2842 N N . THR B 1 169 ? 13.656 24.109 20.984 1 46.69 169 THR B N 1
ATOM 2843 C CA . THR B 1 169 ? 13.461 25.5 21.391 1 46.69 169 THR B CA 1
ATOM 2844 C C . THR B 1 169 ? 14.805 26.203 21.594 1 46.69 169 THR B C 1
ATOM 2846 O O . THR B 1 169 ? 15.656 25.703 22.344 1 46.69 169 THR B O 1
ATOM 2849 N N . GLU B 1 170 ? 15.375 26.922 20.766 1 44.69 170 GLU B N 1
ATOM 2850 C CA . GLU B 1 170 ? 16.438 27.844 21.141 1 44.69 170 GLU B CA 1
ATOM 2851 C C . GLU B 1 170 ? 16.219 28.406 22.547 1 44.69 170 GLU B C 1
ATOM 2853 O O . GLU B 1 170 ? 15.078 28.609 22.969 1 44.69 170 GLU B O 1
ATOM 2858 N N . PRO B 1 171 ? 17.156 28.484 23.516 1 42.03 171 PRO B N 1
ATOM 2859 C CA . PRO B 1 171 ? 17 29.297 24.719 1 42.03 171 PRO B CA 1
ATOM 2860 C C . PRO B 1 171 ? 16.281 30.609 24.469 1 42.03 171 PRO B C 1
ATOM 2862 O O . PRO B 1 171 ? 16.422 31.203 23.391 1 42.03 171 PRO B O 1
ATOM 2865 N N . GLU B 1 172 ? 15.156 30.891 24.969 1 38.28 172 GLU B N 1
ATOM 2866 C CA . GLU B 1 172 ? 14.641 32.25 25.141 1 38.28 172 GLU B CA 1
ATOM 2867 C C . GLU B 1 172 ? 15.773 33.25 25.281 1 38.28 172 GLU B C 1
ATOM 2869 O O . GLU B 1 172 ? 16.562 33.188 26.234 1 38.28 172 GLU B O 1
ATOM 2874 N N . HIS B 1 173 ? 16.375 33.656 24.344 1 37.62 173 HIS B N 1
ATOM 2875 C CA . HIS B 1 173 ? 17.078 34.938 24.516 1 37.62 173 HIS B CA 1
ATOM 2876 C C . HIS B 1 173 ? 16.203 35.938 25.266 1 37.62 173 HIS B C 1
ATOM 2878 O O . HIS B 1 173 ? 15.094 36.25 24.812 1 37.62 173 HIS B O 1
ATOM 2884 N N . THR B 1 174 ? 16.219 36.094 26.641 1 35.34 174 THR B N 1
ATOM 2885 C CA . THR B 1 174 ? 15.805 37.188 27.516 1 35.34 174 THR B CA 1
ATOM 2886 C C . THR B 1 174 ? 15.945 38.531 26.812 1 35.34 174 THR B C 1
ATOM 2888 O O . THR B 1 174 ? 16.906 38.75 26.062 1 35.34 174 THR B O 1
ATOM 2891 N N . GLU B 1 175 ? 14.891 39.281 26.562 1 38.75 175 GLU B N 1
ATOM 2892 C CA . GLU B 1 175 ? 14.695 40.688 26.25 1 38.75 175 GLU B CA 1
ATOM 2893 C C . GLU B 1 175 ? 15.695 41.562 27 1 38.75 175 GLU B C 1
ATOM 2895 O O . GLU B 1 175 ? 15.438 42.75 27.234 1 38.75 175 GLU B O 1
ATOM 2900 N N . SER B 1 176 ? 16.828 41.031 27.516 1 34.12 176 SER B N 1
ATOM 2901 C CA . SER B 1 176 ? 17.609 42.094 28.141 1 34.12 176 SER B CA 1
ATOM 2902 C C . SER B 1 176 ? 17.891 43.219 27.172 1 34.12 176 SER B C 1
ATOM 2904 O O . SER B 1 176 ? 18.125 44.344 27.578 1 34.12 176 SER B O 1
ATOM 2906 N N . ASP B 1 177 ? 18.219 42.812 25.953 1 34.03 177 ASP B N 1
ATOM 2907 C CA . ASP B 1 177 ? 18.891 43.875 25.25 1 34.03 177 ASP B CA 1
ATOM 2908 C C . ASP B 1 177 ? 17.891 44.906 24.703 1 34.03 177 ASP B C 1
ATOM 2910 O O . ASP B 1 177 ? 18.266 45.781 23.922 1 34.03 177 ASP B O 1
ATOM 2914 N N . CYS B 1 178 ? 16.578 44.562 24.75 1 34.69 178 CYS B N 1
ATOM 2915 C CA . CYS B 1 178 ? 15.789 45.656 24.156 1 34.69 178 CYS B CA 1
ATOM 2916 C C . CYS B 1 178 ? 15.812 46.875 25.062 1 34.69 178 CYS B C 1
ATOM 2918 O O . CYS B 1 178 ? 15.07 47.844 24.828 1 34.69 178 CYS B O 1
ATOM 2920 N N . ARG B 1 179 ? 16.422 46.75 26.266 1 33.09 179 ARG B N 1
ATOM 2921 C CA . ARG B 1 179 ? 16.469 47.938 27.109 1 33.09 179 ARG B CA 1
ATOM 2922 C C . ARG B 1 179 ? 17.234 49.062 26.422 1 33.09 179 ARG B C 1
ATOM 2924 O O . ARG B 1 179 ? 16.922 50.25 26.594 1 33.09 179 ARG B O 1
ATOM 2931 N N . GLU B 1 180 ? 18.391 48.656 25.828 1 33.34 180 GLU B N 1
ATOM 2932 C CA . GLU B 1 180 ? 19.359 49.75 25.703 1 33.34 180 GLU B CA 1
ATOM 2933 C C . GLU B 1 180 ? 18.953 50.719 24.594 1 33.34 180 GLU B C 1
ATOM 2935 O O . GLU B 1 180 ? 19.469 51.844 24.516 1 33.34 180 GLU B O 1
ATOM 2940 N N . SER B 1 181 ? 18.422 50.156 23.516 1 32.09 181 SER B N 1
ATOM 2941 C CA . SER B 1 181 ? 18.562 51.031 22.359 1 32.09 181 SER B CA 1
ATOM 2942 C C . SER B 1 181 ? 17.625 52.25 22.453 1 32.09 181 SER B C 1
ATOM 2944 O O . SER B 1 181 ? 17.594 53.094 21.562 1 32.09 181 SER B O 1
ATOM 2946 N N . LEU B 1 182 ? 16.562 52.094 23.219 1 30.5 182 LEU B N 1
ATOM 2947 C CA . LEU B 1 182 ? 15.633 53.219 23.141 1 30.5 182 LEU B CA 1
ATOM 2948 C C . LEU B 1 182 ? 16.266 54.469 23.703 1 30.5 182 LEU B C 1
ATOM 2950 O O . LEU B 1 182 ? 15.672 55.562 23.609 1 30.5 182 LEU B O 1
ATOM 2954 N N . ASP B 1 183 ? 17.203 54.25 24.625 1 32.69 183 ASP B N 1
ATOM 2955 C CA . ASP B 1 183 ? 17.5 55.469 25.375 1 32.69 183 ASP B CA 1
ATOM 2956 C C . ASP B 1 183 ? 18.281 56.469 24.531 1 32.69 183 ASP B C 1
ATOM 2958 O O . ASP B 1 183 ? 18.531 57.594 24.953 1 32.69 183 ASP B O 1
ATOM 2962 N N . LYS B 1 184 ? 19.078 55.781 23.578 1 37.84 184 LYS B N 1
ATOM 2963 C CA . LYS B 1 184 ? 20.203 56.688 23.25 1 37.84 184 LYS B CA 1
ATOM 2964 C C . LYS B 1 184 ? 19.719 57.875 22.438 1 37.84 184 LYS B C 1
ATOM 2966 O O . LYS B 1 184 ? 20.516 58.719 22.016 1 37.84 184 LYS B O 1
ATOM 2971 N N . ASP B 1 185 ? 18.562 57.781 21.781 1 33.59 185 ASP B N 1
ATOM 2972 C CA . ASP B 1 185 ? 18.484 58.812 20.734 1 33.59 185 ASP B CA 1
ATOM 2973 C C . ASP B 1 185 ? 18.359 60.219 21.344 1 33.59 185 ASP B C 1
ATOM 2975 O O . ASP B 1 185 ? 18.109 61.188 20.625 1 33.59 185 ASP B O 1
ATOM 2979 N N . GLU B 1 186 ? 18.031 60.219 22.609 1 30.3 186 GLU B N 1
ATOM 2980 C CA . GLU B 1 186 ? 17.516 61.531 22.953 1 30.3 186 GLU B CA 1
ATOM 2981 C C . GLU B 1 186 ? 18.609 62.594 22.859 1 30.3 186 GLU B C 1
ATOM 2983 O O . GLU B 1 186 ? 18.359 63.781 23.109 1 30.3 186 GLU B O 1
ATOM 2988 N N . ASP B 1 187 ? 19.844 62.188 23.031 1 32.56 187 ASP B N 1
ATOM 2989 C CA . ASP B 1 187 ? 20.625 63.281 23.547 1 32.56 187 ASP B CA 1
ATOM 2990 C C . ASP B 1 187 ? 20.984 64.25 22.438 1 32.56 187 ASP B C 1
ATOM 2992 O O . ASP B 1 187 ? 22.125 64.312 21.984 1 32.56 187 ASP B O 1
ATOM 2996 N N . GLY B 1 188 ? 20.516 64.125 21.156 1 32.31 188 GLY B N 1
ATOM 2997 C CA . GLY B 1 188 ? 21.078 65.062 20.188 1 32.31 188 GLY B CA 1
ATOM 2998 C C . GLY B 1 188 ? 20.891 66.5 20.594 1 32.31 188 GLY B C 1
ATOM 2999 O O . GLY B 1 188 ? 19.781 67 20.516 1 32.31 188 GLY B O 1
ATOM 3000 N N . SER B 1 189 ? 21.484 66.938 21.734 1 32.78 189 SER B N 1
ATOM 3001 C CA . SER B 1 189 ? 21.547 68.312 22.219 1 32.78 189 SER B CA 1
ATOM 3002 C C . SER B 1 189 ? 21.844 69.25 21.094 1 32.78 189 SER B C 1
ATOM 3004 O O . SER B 1 189 ? 22.734 69 20.266 1 32.78 189 SER B O 1
ATOM 3006 N N . ASP B 1 190 ? 20.844 70.125 20.734 1 33.12 190 ASP B N 1
ATOM 3007 C CA . ASP B 1 190 ? 20.703 71.312 19.922 1 33.12 190 ASP B CA 1
ATOM 3008 C C . ASP B 1 190 ? 21.859 72.25 20.156 1 33.12 190 ASP B C 1
ATOM 3010 O O . ASP B 1 190 ? 21.953 72.875 21.219 1 33.12 190 ASP B O 1
ATOM 3014 N N . ASP B 1 191 ? 23.125 71.875 20.016 1 33.31 191 ASP B N 1
ATOM 3015 C CA . ASP B 1 191 ? 24.188 72.875 20.125 1 33.31 191 ASP B CA 1
ATOM 3016 C C . ASP B 1 191 ? 23.969 74 19.125 1 33.31 191 ASP B C 1
ATOM 3018 O O . ASP B 1 191 ? 24.125 73.812 17.922 1 33.31 191 ASP B O 1
ATOM 3022 N N . SER B 1 192 ? 22.812 74.688 19.188 1 29.02 192 SER B N 1
ATOM 3023 C CA . SER B 1 192 ? 22.656 75.938 18.453 1 29.02 192 SER B CA 1
ATOM 3024 C C . SER B 1 192 ? 23.812 76.875 18.719 1 29.02 192 SER B C 1
ATOM 3026 O O . SER B 1 192 ? 24.031 77.312 19.859 1 29.02 192 SER B O 1
ATOM 3028 N N . ASP B 1 193 ? 24.859 76.75 17.984 1 29.61 193 ASP B N 1
ATOM 3029 C CA . ASP B 1 193 ? 25.984 77.688 17.812 1 29.61 193 ASP B CA 1
ATOM 3030 C C . ASP B 1 193 ? 25.5 79.125 17.75 1 29.61 193 ASP B C 1
ATOM 3032 O O . ASP B 1 193 ? 24.359 79.375 17.359 1 29.61 193 ASP B O 1
ATOM 3036 N N . GLU B 1 194 ? 26.547 80.25 18 1 28.47 194 GLU B N 1
ATOM 3037 C CA . GLU B 1 194 ? 26.766 81.625 17.812 1 28.47 194 GLU B CA 1
ATOM 3038 C C . GLU B 1 194 ? 26.5 82.062 16.359 1 28.47 194 GLU B C 1
ATOM 3040 O O . GLU B 1 194 ? 26.844 81.312 15.43 1 28.47 194 GLU B O 1
#

Nearest PDB structures (foldseek):
  4bne-assembly1_B  TM=5.070E-01  e=2.017E-02  Gallus gallus
  4wpe-assembly1_A-2  TM=5.893E-01  e=4.292E-02  Saccharomyces cerevisiae S288C
  7sqc-assembly1_1H  TM=2.777E-01  e=6.104E-02  Chlamydomonas reinhardtii
  5i7d-assembly1_A  TM=4.805E-01  e=8.359E-01  Homo sapiens
  5i6r-assembly1_A-2  TM=3.016E-01  e=8.791E-01  Homo sapiens

Solvent-accessible surface area (backbone atoms only — not comparable to full-atom values): 19886 Å² total; per-residue (Å²): 114,68,64,60,50,51,54,51,50,52,52,51,51,48,43,51,53,38,26,50,38,35,45,50,37,25,52,32,47,48,54,33,34,52,42,50,48,52,39,28,55,32,39,43,48,38,17,50,32,34,41,56,47,27,70,30,79,70,48,55,70,74,56,19,52,42,36,35,48,32,15,51,31,44,37,50,41,29,54,43,42,51,52,40,33,47,45,38,64,71,44,29,33,51,40,29,46,50,37,21,50,50,40,48,50,53,47,51,51,50,52,53,25,58,74,67,75,43,84,66,90,54,51,69,58,53,44,49,52,50,36,52,48,43,50,50,27,52,49,48,46,43,49,46,53,28,54,44,26,49,53,37,31,55,34,34,50,53,33,43,51,54,68,65,49,78,77,74,73,70,78,79,77,72,73,68,69,72,64,60,69,74,65,63,71,70,68,77,68,82,76,74,75,136,114,67,66,60,50,50,53,50,50,52,53,51,52,46,43,52,52,38,26,50,37,34,45,49,36,23,53,32,48,47,54,35,34,53,41,49,48,52,40,28,56,32,38,43,48,38,17,51,30,35,41,56,47,29,70,31,80,69,47,55,72,74,55,19,51,41,37,35,49,31,16,50,31,44,38,51,41,29,53,43,42,50,51,40,31,47,44,36,64,70,44,29,32,50,39,29,44,50,36,24,51,51,39,47,49,53,45,49,50,50,51,53,25,59,75,66,75,43,82,65,90,52,52,68,58,52,44,49,52,48,36,53,48,42,50,52,26,51,48,48,46,45,50,46,53,29,52,42,26,49,52,37,30,55,35,35,49,54,32,42,51,53,68,64,48,77,74,74,74,69,77,77,76,71,73,65,68,72,61,60,70,71,62,64,70,68,69,73,74,81,75,76,76,138

Organism: Hyalella azteca (NCBI:txid294128)

pLDDT: mean 85.06, std 21.86, range [27.58, 98.94]

Radius of gyration: 34.28 Å; Cα contacts (8 Å, |Δi|>4): 377; chains: 2; bounding box: 42×168×59 Å

Foldseek 3Di:
DVVVLVVLVVVLVVLVVVLVVLVVVLVVLLVVLVVLLVVLVVLLVVLVVLLVCLVDPVDDVLVSVLSPLLSVLSNVLSVLSVVLSCCSVPPLSVLSVVLSVLSVVLSVVSVVCVVVVHDDPCNVVSVVVSVVSVVVSVVSNVVSVVVSVVSSCVSVVVSVCSNPPDPPPDPPPPPPPVPPPVPPPPPPDPCVDD/DVVVLVVLVVVLVVLVVVLVVLVVVLVVLLVVLVVLLVVLVVLLVVLVVLLVCLPDPVDDVLVSVLSPLLSVLSNVLSVLSVVLSCCSVPPLSVLSVVLSVLSVVLSVVSVVCVVVVHDDPCNVVSVVVSVVSVVVSVVSNVVSVVVSVVSSCVSVVVSVCSNPPDPPPDPPPPPPVVPPPVPPPPPPPPPVDD

InterPro domains:
  IPR009602 CBY1-interacting BAR domain-containing protein/FAM92 [PF06730] (15-116)
  IPR009602 CBY1-interacting BAR domain-containing protein/FAM92 [PTHR21223] (16-109)

Secondary structure (DSSP, 8-state):
-HHHHHHHHHHHHHHHHHHHHHHHHHHHHHHHHHHHHHHHHHHHHHHHHHHHHTT-TTS-HHHHHHHHHHHHHHHHHHHHHHHHHHHIIIIIHHHHHHHHHHHHHHHHHHHHHHHTT---TTHHHHHHHHHHHHHHHHHHHHHHHHHHHHHHHHHHHHHHHHHHS---------GGGGTGGGTGGGG-------/-HHHHHHHHHHHHHHHHHHHHHHHHHHHHHHHHHHHHHHHHHHHHHHHHHHHHTT-TTS-HHHHHHHHHHHHHHHHHHHHHHHHHHHIIIIIHHHHHHHHHHHHHHHHHHHHHHHTT---TTHHHHHHHHHHHHHHHHHHHHHHHHHHHHHHHHHHHHHHHHHHS---------GGGGTGGGTGGG--------

Sequence (388 aa):
MAVSRHREGNQLKLLSKDESSLRNLCTATAKYANVVAKLRGQGDDIATQLHTLSTSAIFEPHLKNKIFFAAQCVSQVQDYRSLQVERLERQVVPSLHACATSCRQARSKRTSFAANNSDNPKLAEDRKALQDRCWRALRDLLQTELASHVRAVELYSQACSQILAKVDTEPEHTESDCRESLDKDEDGSDDSDEMAVSRHREGNQLKLLSKDESSLRNLCTATAKYANVVAKLRGQGDDIATQLHTLSTSAIFEPHLKNKIFFAAQCVSQVQDYRSLQVERLERQVVPSLHACATSCRQARSKRTSFAANNSDNPKLAEDRKALQDRCWRALRDLLQTELASHVRAVELYSQACSQILAKVDTEPEHTESDCRESLDKDEDGSDDSDE